Protein AF-A0A3N5NWJ4-F1 (afdb_monomer_lite)

Secondary structure (DSSP, 8-state):
--SGGGS-TT---PPP-GGGGEEE--SHHHHHHHHHHHHHH--EEEEEEEESSS---STT--EEEEEEEETTEEEEEESS-BSSTT--SS-TTSBTTHHHHHHHHHHHHHHHHH-TTSEEEESSHHHHHHHIIIIIS-----EEEEHHHHHHHH--STTTT-HHHHHHHHH---STTHHHHTTS-S-TTS-SPP-GGGS-HHHHHHHHHHHHHHHHHHHHHHHHHHHGGG-HHHHHHHHHHHHHHHHHHHHHHH-EEB-HHHHHHHHHHHHHHHHHHHHHHHTSHHHHHHHHHHSS---TT-HHHHHIIIIIIS----SSB-TTSSBP-SHHHHHH---HHHHHHHHHHHHHIIIIIIIHHHHHSEETTEE-----SSS-SSS---EETT-EE-BS--TTT-TT-EETTT--TT-EEEEE-TTS-EEEEEEEEEEEEEEE--EEEEEEEEEEETTEEEEEEEEEEE-TTSEEEBTTS-EEEGGG--TT-BB-BTTTT--SSS---EEEEEEEE-SS-EEEEEEEETTT-EEEETTEEEE----SS-GGGS-SS-HHHHHHHHHTB-PPTT--------TTHHHHHHHHHH--HHHHHHHH-TT--HHHHHHHHHHT--GGG--HHHHHHIIIIIIHHHHTT--HHHHHHHHHHHTTTPBPSTTS-S-BHHHHHHHTT--SHHHHHHHHHHHHHHHHHH-HHHHHHHHHHHHHHHHHSEEE-TT--EEESS--HHHHHHHHHHTT-

Radius of gyration: 29.08 Å; chains: 1; bounding box: 71×74×82 Å

Structure (mmCIF, N/CA/C/O backbone):
data_AF-A0A3N5NWJ4-F1
#
_entry.id   AF-A0A3N5NWJ4-F1
#
loop_
_atom_site.group_PDB
_atom_site.id
_atom_site.type_symbol
_atom_site.label_atom_id
_atom_site.label_alt_id
_atom_site.label_comp_id
_atom_site.label_asym_id
_atom_site.label_entity_id
_atom_site.label_seq_id
_atom_site.pdbx_PDB_ins_code
_atom_site.Cartn_x
_atom_site.Cartn_y
_atom_site.Cartn_z
_atom_site.occupancy
_atom_site.B_iso_or_equiv
_atom_site.auth_seq_id
_atom_site.auth_comp_id
_atom_site.auth_asym_id
_atom_site.auth_atom_id
_atom_site.pdbx_PDB_model_num
ATOM 1 N N . ILE A 1 1 ? 21.360 -10.183 12.786 1.00 32.06 1 ILE A N 1
ATOM 2 C CA . ILE A 1 1 ? 22.751 -10.283 12.288 1.00 32.06 1 ILE A CA 1
ATOM 3 C C . ILE A 1 1 ? 23.394 -11.544 12.889 1.00 32.06 1 ILE A C 1
ATOM 5 O O . ILE A 1 1 ? 24.148 -11.452 13.839 1.00 32.06 1 ILE A O 1
ATOM 9 N N . ARG A 1 2 ? 22.999 -12.741 12.420 1.00 26.59 2 ARG A N 1
ATOM 10 C CA . ARG A 1 2 ? 23.617 -14.053 12.754 1.00 26.59 2 ARG A CA 1
ATOM 11 C C . ARG A 1 2 ? 23.500 -15.041 11.577 1.00 26.59 2 ARG A C 1
ATOM 13 O O . ARG A 1 2 ? 23.299 -16.231 11.758 1.00 26.59 2 ARG A O 1
ATOM 20 N N . TYR A 1 3 ? 23.545 -14.519 10.351 1.00 26.27 3 TYR A N 1
ATOM 21 C CA . TYR A 1 3 ? 23.635 -15.342 9.134 1.00 26.27 3 TYR A CA 1
ATOM 22 C C . TYR A 1 3 ? 25.076 -15.426 8.606 1.00 26.27 3 TYR A C 1
ATOM 24 O O . TYR A 1 3 ? 25.380 -16.304 7.810 1.00 26.27 3 TYR A O 1
ATOM 32 N N . ALA A 1 4 ? 25.976 -14.560 9.092 1.00 30.88 4 ALA A N 1
ATOM 33 C CA . ALA A 1 4 ? 27.388 -14.559 8.715 1.00 30.88 4 ALA A CA 1
ATOM 34 C C . ALA A 1 4 ? 28.182 -15.726 9.333 1.00 30.88 4 ALA A C 1
ATOM 36 O O . ALA A 1 4 ? 29.163 -16.162 8.751 1.00 30.88 4 ALA A O 1
ATOM 37 N N . GLU A 1 5 ? 27.733 -16.285 10.463 1.00 33.75 5 GLU A N 1
ATOM 38 C CA . GLU A 1 5 ? 28.421 -17.397 11.149 1.00 33.75 5 GLU A CA 1
ATOM 39 C C . GLU A 1 5 ? 28.249 -18.758 10.444 1.00 33.75 5 GLU A C 1
ATOM 41 O O . GLU A 1 5 ? 28.917 -19.720 10.806 1.00 33.75 5 GLU A O 1
ATOM 46 N N . TYR A 1 6 ? 27.388 -18.840 9.421 1.00 36.97 6 TYR A N 1
ATOM 47 C CA . TYR A 1 6 ? 27.165 -20.049 8.614 1.00 36.97 6 TYR A CA 1
ATOM 48 C C . TYR A 1 6 ? 27.654 -19.924 7.165 1.00 36.97 6 TYR A C 1
ATOM 50 O O . TYR A 1 6 ? 27.462 -20.851 6.377 1.00 36.97 6 TYR A O 1
ATOM 58 N N . LEU A 1 7 ? 28.282 -18.806 6.790 1.00 33.94 7 LEU A N 1
ATOM 59 C CA . LEU A 1 7 ? 28.923 -18.707 5.483 1.00 33.94 7 LEU A CA 1
ATOM 60 C C . LEU A 1 7 ? 30.273 -19.433 5.557 1.00 33.94 7 LEU A C 1
ATOM 62 O O . LEU A 1 7 ? 31.090 -19.095 6.416 1.00 33.94 7 LEU A O 1
ATOM 66 N N . PRO A 1 8 ? 30.529 -20.442 4.705 1.00 35.44 8 PRO A N 1
ATOM 67 C CA . PRO A 1 8 ? 31.828 -21.095 4.674 1.00 35.44 8 PRO A CA 1
ATOM 68 C C . PRO A 1 8 ? 32.910 -20.036 4.436 1.00 35.44 8 PRO A C 1
ATOM 70 O O . PRO A 1 8 ? 32.784 -19.216 3.529 1.00 35.44 8 PRO A O 1
ATOM 73 N N . ALA A 1 9 ? 33.978 -20.079 5.238 1.00 40.44 9 ALA A N 1
ATOM 74 C CA . ALA A 1 9 ? 35.069 -19.095 5.283 1.00 40.44 9 ALA A CA 1
ATOM 75 C C . ALA A 1 9 ? 35.828 -18.886 3.949 1.00 40.44 9 ALA A C 1
ATOM 77 O O . ALA A 1 9 ? 36.744 -18.074 3.879 1.00 40.44 9 ALA A O 1
ATOM 78 N N . ASN A 1 10 ? 35.434 -19.595 2.888 1.00 38.12 10 ASN A N 1
ATOM 79 C CA . ASN A 1 10 ? 36.120 -19.672 1.604 1.00 38.12 10 ASN A CA 1
ATOM 80 C C . ASN A 1 10 ? 35.239 -19.215 0.425 1.00 38.12 10 ASN A C 1
ATOM 82 O O . ASN A 1 10 ? 35.517 -19.587 -0.715 1.00 38.12 10 ASN A O 1
ATOM 86 N N . LEU A 1 11 ? 34.164 -18.450 0.654 1.00 41.94 11 LEU A N 1
ATOM 87 C CA . LEU A 1 11 ? 33.380 -17.879 -0.446 1.00 41.94 11 LEU A CA 1
ATOM 88 C C . LEU A 1 11 ? 34.148 -16.690 -1.062 1.00 41.94 11 LEU A C 1
ATOM 90 O O . LEU A 1 11 ? 33.895 -15.531 -0.743 1.00 41.94 11 LEU A O 1
ATOM 94 N N . GLN A 1 12 ? 35.117 -16.975 -1.938 1.00 38.66 12 GLN A N 1
ATOM 95 C CA . GLN A 1 12 ? 35.634 -15.986 -2.888 1.00 38.66 12 GLN A CA 1
ATOM 96 C C . GLN A 1 12 ? 34.519 -15.677 -3.895 1.00 38.66 12 GLN A C 1
ATOM 98 O O . GLN A 1 12 ? 34.400 -16.332 -4.927 1.00 38.66 12 GLN A O 1
ATOM 103 N N . VAL A 1 13 ? 33.648 -14.724 -3.569 1.00 51.66 13 VAL A N 1
ATOM 104 C CA . VAL A 1 13 ? 32.696 -14.177 -4.538 1.00 51.66 13 VAL A CA 1
ATOM 105 C C . VAL A 1 13 ? 33.431 -13.067 -5.273 1.00 51.66 13 VAL A C 1
ATOM 107 O O . VAL A 1 13 ? 33.672 -12.009 -4.696 1.00 51.66 13 VAL A O 1
ATOM 110 N N . GLU A 1 14 ? 33.827 -13.302 -6.526 1.00 57.53 14 GLU A N 1
ATOM 111 C CA . GLU A 1 14 ? 34.158 -12.176 -7.401 1.00 57.53 14 GLU A CA 1
ATOM 112 C C . GLU A 1 14 ? 32.933 -11.247 -7.455 1.00 57.53 14 GLU A C 1
ATOM 114 O O . GLU A 1 14 ? 31.827 -11.734 -7.722 1.00 57.53 14 GLU A O 1
ATOM 119 N N . PRO A 1 15 ? 33.081 -9.939 -7.168 1.00 66.69 15 PRO A N 1
ATOM 120 C CA . PRO A 1 15 ? 31.960 -9.012 -7.197 1.00 66.69 15 PRO A CA 1
ATOM 121 C C . PRO A 1 15 ? 31.299 -9.038 -8.574 1.00 66.69 15 PRO A C 1
ATOM 123 O O . PRO A 1 15 ? 31.970 -8.911 -9.600 1.00 66.69 15 PRO A O 1
ATOM 126 N N . LEU A 1 16 ? 29.977 -9.209 -8.610 1.00 87.00 16 LEU A N 1
ATOM 127 C CA . LEU A 1 16 ? 29.244 -9.167 -9.867 1.00 87.00 16 LEU A CA 1
ATOM 128 C C . LEU A 1 16 ? 29.366 -7.762 -10.464 1.00 87.00 16 LEU A C 1
ATOM 130 O O . LEU A 1 16 ? 28.951 -6.784 -9.851 1.00 87.00 16 LEU A O 1
ATOM 134 N N . GLU A 1 17 ? 29.889 -7.672 -11.682 1.00 91.75 17 GLU A N 1
ATOM 135 C CA . GLU A 1 17 ? 29.961 -6.428 -12.445 1.00 91.75 17 GLU A CA 1
ATOM 136 C C . GLU A 1 17 ? 28.836 -6.385 -13.494 1.00 91.75 17 GLU A C 1
ATOM 138 O O . GLU A 1 17 ? 29.050 -6.779 -14.647 1.00 91.75 17 GLU A O 1
ATOM 143 N N . PRO A 1 18 ? 27.616 -5.934 -13.137 1.00 93.38 18 PRO A N 1
ATOM 144 C CA . PRO A 1 18 ? 26.456 -6.019 -14.024 1.00 93.38 18 PRO A CA 1
ATOM 145 C C . PRO A 1 18 ? 26.644 -5.236 -15.332 1.00 93.38 18 PRO A C 1
ATOM 147 O O . PRO A 1 18 ? 26.148 -5.659 -16.373 1.00 93.38 18 PRO A O 1
ATOM 150 N N . GLN A 1 19 ? 27.430 -4.157 -15.328 1.00 94.06 19 GLN A N 1
ATOM 151 C CA . GLN A 1 19 ? 27.750 -3.369 -16.521 1.00 94.06 19 GLN A CA 1
ATOM 152 C C . GLN A 1 19 ? 28.400 -4.198 -17.642 1.00 94.06 19 GLN A C 1
ATOM 154 O O . GLN A 1 19 ? 28.134 -3.951 -18.818 1.00 94.06 19 GLN A O 1
ATOM 159 N N . LYS A 1 20 ? 29.189 -5.234 -17.311 1.00 95.62 20 LYS A N 1
ATOM 160 C CA . LYS A 1 20 ? 29.821 -6.121 -18.310 1.00 95.62 20 LYS A CA 1
ATOM 161 C C . LYS A 1 20 ? 28.793 -6.954 -19.086 1.00 95.62 20 LYS A C 1
ATOM 163 O O . LYS A 1 20 ? 29.088 -7.429 -20.189 1.00 95.62 20 LYS A O 1
ATOM 168 N N . HIS A 1 21 ? 27.580 -7.084 -18.551 1.00 97.19 21 HIS A N 1
ATOM 169 C CA . HIS A 1 21 ? 26.471 -7.831 -19.138 1.00 97.19 21 HIS A CA 1
ATOM 170 C C . HIS A 1 21 ? 25.519 -6.965 -19.968 1.00 97.19 21 HIS A C 1
ATOM 172 O O . HIS A 1 21 ? 24.625 -7.510 -20.612 1.00 97.19 21 HIS A O 1
ATOM 178 N N . VAL A 1 22 ? 25.716 -5.643 -20.006 1.00 98.25 22 VAL A N 1
ATOM 179 C CA . VAL A 1 22 ? 24.855 -4.721 -20.755 1.00 98.25 22 VAL A CA 1
ATOM 180 C C . VAL A 1 22 ? 25.443 -4.421 -22.133 1.00 98.25 22 VAL A C 1
ATOM 182 O O . VAL A 1 22 ? 26.651 -4.240 -22.305 1.00 98.25 22 VAL A O 1
ATOM 185 N N . ARG A 1 23 ? 24.581 -4.390 -23.146 1.00 98.06 23 ARG A N 1
ATOM 186 C CA . ARG A 1 23 ? 24.878 -3.971 -24.516 1.00 98.06 23 ARG A CA 1
ATOM 187 C C . ARG A 1 23 ? 23.929 -2.839 -24.886 1.00 98.06 23 ARG A C 1
ATOM 189 O O . ARG A 1 23 ? 22.716 -3.024 -24.924 1.00 98.06 23 ARG A O 1
ATOM 196 N N . ILE A 1 24 ? 24.492 -1.667 -25.145 1.00 97.44 24 ILE A N 1
ATOM 197 C CA . ILE A 1 24 ? 23.734 -0.498 -25.584 1.00 97.44 24 ILE A CA 1
ATOM 198 C C . ILE A 1 24 ? 23.506 -0.600 -27.091 1.00 97.44 24 ILE A C 1
ATOM 200 O O . ILE A 1 24 ? 24.448 -0.827 -27.850 1.00 97.44 24 ILE A O 1
ATOM 204 N N . VAL A 1 25 ? 22.253 -0.453 -27.513 1.00 96.44 25 VAL A N 1
ATOM 205 C CA . VAL A 1 25 ? 21.829 -0.577 -28.908 1.00 96.44 25 VAL A CA 1
ATOM 206 C C . VAL A 1 25 ? 21.202 0.741 -29.349 1.00 96.44 25 VAL A C 1
ATOM 208 O O . VAL A 1 25 ? 20.093 1.089 -28.947 1.00 96.44 25 VAL A O 1
ATOM 211 N N . THR A 1 26 ? 21.932 1.486 -30.174 1.00 92.25 26 THR A N 1
ATOM 212 C CA . THR A 1 26 ? 21.539 2.816 -30.672 1.00 92.25 26 THR A CA 1
ATOM 213 C C . THR A 1 26 ? 21.408 2.876 -32.193 1.00 92.25 26 THR A C 1
ATOM 215 O O . THR A 1 26 ? 21.061 3.932 -32.722 1.00 92.25 26 THR A O 1
ATOM 218 N N . ASP A 1 27 ? 21.650 1.761 -32.890 1.00 91.50 27 ASP A N 1
ATOM 219 C CA . ASP A 1 27 ? 21.493 1.613 -34.335 1.00 91.50 27 ASP A CA 1
ATOM 220 C C . ASP A 1 27 ? 20.406 0.581 -34.688 1.00 91.50 27 ASP A C 1
ATOM 222 O O . ASP A 1 27 ? 20.165 -0.397 -33.971 1.00 91.50 27 ASP A O 1
ATOM 226 N N . TYR A 1 28 ? 19.712 0.822 -35.803 1.00 92.44 28 TYR A N 1
ATOM 227 C CA . TYR A 1 28 ? 18.524 0.046 -36.163 1.00 92.44 28 TYR A CA 1
ATOM 228 C C . TYR A 1 28 ? 18.865 -1.377 -36.626 1.00 92.44 28 TYR A C 1
ATOM 230 O O . TYR A 1 28 ? 18.074 -2.295 -36.412 1.00 92.44 28 TYR A O 1
ATOM 238 N N . LEU A 1 29 ? 20.033 -1.589 -37.241 1.00 93.81 29 LEU A N 1
ATOM 239 C CA . LEU A 1 29 ? 20.424 -2.903 -37.759 1.00 93.81 29 LEU A CA 1
ATOM 240 C C . LEU A 1 29 ? 20.673 -3.885 -36.610 1.00 93.81 29 LEU A C 1
ATOM 242 O O . LEU A 1 29 ? 20.119 -4.988 -36.617 1.00 93.81 29 LEU A O 1
ATOM 246 N N . THR A 1 30 ? 21.417 -3.460 -35.588 1.00 95.38 30 THR A N 1
ATOM 247 C CA . THR A 1 30 ? 21.638 -4.239 -34.363 1.00 95.38 30 THR A CA 1
ATOM 248 C C . THR A 1 30 ? 20.321 -4.504 -33.636 1.00 95.38 30 THR A C 1
ATOM 250 O O . THR A 1 30 ? 20.059 -5.639 -33.229 1.00 95.38 30 THR A O 1
ATOM 253 N N . PHE A 1 31 ? 19.451 -3.493 -33.524 1.00 97.25 31 PHE A N 1
ATOM 254 C CA . PHE A 1 31 ? 18.114 -3.652 -32.946 1.00 97.25 31 PHE A CA 1
ATOM 255 C C . PHE A 1 31 ? 17.267 -4.680 -33.719 1.00 97.25 31 PHE A C 1
ATOM 257 O O . PHE A 1 31 ? 16.663 -5.573 -33.120 1.00 97.25 31 PHE A O 1
ATOM 264 N N . SER A 1 32 ? 17.239 -4.603 -35.052 1.00 96.62 32 SER A N 1
ATOM 265 C CA . SER A 1 32 ? 16.461 -5.526 -35.885 1.00 96.62 32 SER A CA 1
ATOM 266 C C . SER A 1 32 ? 16.945 -6.966 -35.729 1.00 96.62 32 SER A C 1
ATOM 268 O O . SER A 1 32 ? 16.123 -7.857 -35.498 1.00 96.62 32 SER A O 1
ATOM 270 N N . ALA A 1 33 ? 18.263 -7.178 -35.785 1.00 97.38 33 ALA A N 1
ATOM 271 C CA . ALA A 1 33 ? 18.882 -8.491 -35.630 1.00 97.38 33 ALA A CA 1
ATOM 272 C C . ALA A 1 33 ? 18.601 -9.104 -34.246 1.00 97.38 33 ALA A C 1
ATOM 274 O O . ALA A 1 33 ? 18.328 -10.302 -34.135 1.00 97.38 33 ALA A O 1
ATOM 275 N N . LEU A 1 34 ? 18.605 -8.284 -33.188 1.00 97.69 34 LEU A N 1
ATOM 276 C CA . LEU A 1 34 ? 18.227 -8.703 -31.837 1.00 97.69 34 LEU A CA 1
ATOM 277 C C . LEU A 1 34 ? 16.788 -9.237 -31.790 1.00 97.69 34 LEU A C 1
ATOM 279 O O . LEU A 1 34 ? 16.551 -10.334 -31.284 1.00 97.69 34 LEU A O 1
ATOM 283 N N . PHE A 1 35 ? 15.822 -8.494 -32.330 1.00 97.69 35 PHE A N 1
ATOM 284 C CA . PHE A 1 35 ? 14.416 -8.908 -32.290 1.00 97.69 35 PHE A CA 1
ATOM 285 C C . PHE A 1 35 ? 14.118 -10.096 -33.213 1.00 97.69 35 PHE A C 1
ATOM 287 O O . PHE A 1 35 ? 13.271 -10.922 -32.881 1.00 97.69 35 PHE A O 1
ATOM 294 N N . GLU A 1 36 ? 14.844 -10.248 -34.322 1.00 97.44 36 GLU A N 1
ATOM 295 C CA . GLU A 1 36 ? 14.801 -11.462 -35.150 1.00 97.44 36 GLU A CA 1
ATOM 296 C C . GLU A 1 36 ? 15.345 -12.681 -34.401 1.00 97.44 36 GLU A C 1
ATOM 298 O O . GLU A 1 36 ? 14.762 -13.766 -34.464 1.00 97.44 36 GLU A O 1
ATOM 303 N N . LYS A 1 37 ? 16.418 -12.503 -33.624 1.00 97.06 37 LYS A N 1
ATOM 304 C CA . LYS A 1 37 ? 16.954 -13.551 -32.753 1.00 97.06 37 LYS A CA 1
ATOM 305 C C . LYS A 1 37 ? 15.947 -13.959 -31.675 1.00 97.06 37 LYS A C 1
ATOM 307 O O . LYS A 1 37 ? 15.725 -15.154 -31.491 1.00 97.06 37 LYS A O 1
ATOM 312 N N . LEU A 1 38 ? 15.304 -12.999 -31.005 1.00 96.44 38 LEU A N 1
ATOM 313 C CA . LEU A 1 38 ? 14.243 -13.274 -30.026 1.00 96.44 38 LEU A CA 1
ATOM 314 C C . LEU A 1 38 ? 13.053 -14.005 -30.665 1.00 96.44 38 LEU A C 1
ATOM 316 O O . LEU A 1 38 ? 12.536 -14.968 -30.092 1.00 96.44 38 LEU A O 1
ATOM 320 N N . ASP A 1 39 ? 12.652 -13.589 -31.869 1.00 95.62 39 ASP A N 1
ATOM 321 C CA . ASP A 1 39 ? 11.573 -14.221 -32.630 1.00 95.62 39 ASP A CA 1
ATOM 322 C C . ASP A 1 39 ? 11.928 -15.660 -33.036 1.00 95.62 39 ASP A C 1
ATOM 324 O O . ASP A 1 39 ? 11.068 -16.534 -32.999 1.00 95.62 39 ASP A O 1
ATOM 328 N N . LYS A 1 40 ? 13.191 -15.938 -33.368 1.00 96.88 40 LYS A N 1
ATOM 329 C CA . LYS A 1 40 ? 13.651 -17.279 -33.750 1.00 96.88 40 LYS A CA 1
ATOM 330 C C . LYS A 1 40 ? 13.844 -18.211 -32.552 1.00 96.88 40 LYS A C 1
ATOM 332 O O . LYS A 1 40 ? 13.419 -19.362 -32.603 1.00 96.88 40 LYS A O 1
ATOM 337 N N . GLU A 1 41 ? 14.509 -17.741 -31.499 1.00 95.94 41 GLU A N 1
ATOM 338 C CA . GLU A 1 41 ? 14.911 -18.577 -30.358 1.00 95.94 41 GLU A CA 1
ATOM 339 C C . GLU A 1 41 ? 13.796 -18.773 -29.323 1.00 95.94 41 GLU A C 1
ATOM 341 O O . GLU A 1 41 ? 13.846 -19.739 -28.565 1.00 95.94 41 GLU A O 1
ATOM 346 N N . LYS A 1 42 ? 12.812 -17.864 -29.272 1.00 95.06 42 LYS A N 1
ATOM 347 C CA . LYS A 1 42 ? 11.735 -17.845 -28.267 1.00 95.06 42 LYS A CA 1
ATOM 348 C C . LYS A 1 42 ? 12.223 -18.055 -26.815 1.00 95.06 42 LYS A C 1
ATOM 350 O O . LYS A 1 42 ? 11.669 -18.899 -26.105 1.00 95.06 42 LYS A O 1
ATOM 355 N N . PRO A 1 43 ? 13.261 -17.332 -26.349 1.00 95.06 43 PRO A N 1
ATOM 356 C CA . PRO A 1 43 ? 13.807 -17.556 -25.016 1.00 95.06 43 PRO A CA 1
ATOM 357 C C . PRO A 1 43 ? 12.860 -17.052 -23.913 1.00 95.06 43 PRO A C 1
ATOM 359 O O . PRO A 1 43 ? 11.849 -16.394 -24.170 1.00 95.06 43 PRO A O 1
ATOM 362 N N . LEU A 1 44 ? 13.207 -17.360 -22.662 1.00 95.75 44 LEU A N 1
ATOM 363 C CA . LEU A 1 44 ? 12.703 -16.631 -21.500 1.00 95.75 44 LEU A CA 1
ATOM 364 C C . LEU A 1 44 ? 13.437 -15.284 -21.433 1.00 95.75 44 LEU A C 1
ATOM 366 O O . LEU A 1 44 ? 14.661 -15.270 -21.528 1.00 95.75 44 LEU A O 1
ATOM 370 N N . VAL A 1 45 ? 12.699 -14.179 -21.321 1.00 97.75 45 VAL A N 1
ATOM 371 C CA . VAL A 1 45 ? 13.261 -12.824 -21.443 1.00 97.75 45 VAL A CA 1
ATOM 372 C C . VAL A 1 45 ? 12.802 -11.949 -20.286 1.00 97.75 45 VAL A C 1
ATOM 374 O O . VAL A 1 45 ? 11.602 -11.749 -20.110 1.00 97.75 45 VAL A O 1
ATOM 377 N N . ALA A 1 46 ? 13.732 -11.389 -19.518 1.00 98.25 46 ALA A N 1
ATOM 378 C CA . ALA A 1 46 ? 13.424 -10.274 -18.632 1.00 98.25 46 ALA A CA 1
ATOM 379 C C . ALA A 1 46 ? 13.345 -8.979 -19.436 1.00 98.25 46 ALA A C 1
ATOM 381 O O . ALA A 1 46 ? 14.154 -8.769 -20.335 1.00 98.25 46 ALA A O 1
ATOM 382 N N . PHE A 1 47 ? 12.384 -8.114 -19.137 1.00 97.94 47 PHE A N 1
ATOM 383 C CA . PHE A 1 47 ? 12.320 -6.798 -19.758 1.00 97.94 47 PHE A CA 1
ATOM 384 C C . PHE A 1 47 ? 11.948 -5.727 -18.746 1.00 97.94 47 PHE A C 1
ATOM 386 O O . PHE A 1 47 ? 11.341 -6.023 -17.718 1.00 97.94 47 PHE A O 1
ATOM 393 N N . ASP A 1 48 ? 12.342 -4.503 -19.067 1.00 97.81 48 ASP A N 1
ATOM 394 C CA . ASP A 1 48 ? 12.201 -3.348 -18.193 1.00 97.81 48 ASP A CA 1
ATOM 395 C C . ASP A 1 48 ? 12.011 -2.060 -19.013 1.00 97.81 48 ASP A C 1
ATOM 397 O O . ASP A 1 48 ? 12.406 -2.006 -20.189 1.00 97.81 48 ASP A O 1
ATOM 401 N N . TYR A 1 49 ? 11.378 -1.049 -18.410 1.00 97.69 49 TYR A N 1
ATOM 402 C CA . TYR A 1 49 ? 11.082 0.237 -19.041 1.00 97.69 49 TYR A CA 1
ATOM 403 C C . TYR A 1 49 ? 11.543 1.418 -18.196 1.00 97.69 49 TYR A C 1
ATOM 405 O O . TYR A 1 49 ? 11.129 1.561 -17.049 1.00 97.69 49 TYR A O 1
ATOM 413 N N . GLU A 1 50 ? 12.173 2.387 -18.859 1.00 96.12 50 GLU A N 1
ATOM 414 C CA . GLU A 1 50 ? 12.298 3.742 -18.326 1.00 96.12 50 GLU A CA 1
ATOM 415 C C . GLU A 1 50 ? 11.233 4.634 -18.941 1.00 96.12 50 GLU A C 1
ATOM 417 O O . GLU A 1 50 ? 11.040 4.666 -20.159 1.00 96.12 50 GLU A O 1
ATOM 422 N N . THR A 1 51 ? 10.511 5.374 -18.110 1.00 93.94 51 THR A N 1
ATOM 423 C CA . THR A 1 51 ? 9.278 6.052 -18.529 1.00 93.94 51 THR A CA 1
ATOM 424 C C . THR A 1 51 ? 9.211 7.465 -17.979 1.00 93.94 51 THR A C 1
ATOM 426 O O . THR A 1 51 ? 9.945 7.804 -17.066 1.00 93.94 51 THR A O 1
ATOM 429 N N . SER A 1 52 ? 8.334 8.314 -18.508 1.00 89.12 52 SER A N 1
ATOM 430 C CA . SER A 1 52 ? 8.222 9.725 -18.101 1.00 89.12 52 SER A CA 1
ATOM 431 C C . SER A 1 52 ? 7.546 9.973 -16.743 1.00 89.12 52 SER A C 1
ATOM 433 O O . SER A 1 52 ? 7.410 11.126 -16.328 1.00 89.12 52 SER A O 1
ATOM 435 N N . SER A 1 53 ? 6.990 8.935 -16.114 1.00 87.81 53 SER A N 1
ATOM 436 C CA . SER A 1 53 ? 6.176 9.025 -14.891 1.00 87.81 53 SER A CA 1
ATOM 437 C C . SER A 1 53 ? 5.848 7.644 -14.339 1.00 87.81 53 SER A C 1
ATOM 439 O O . SER A 1 53 ? 6.072 6.638 -14.994 1.00 87.81 53 SER A O 1
ATOM 441 N N . LEU A 1 54 ? 5.217 7.571 -13.166 1.00 83.75 54 LEU A N 1
ATOM 442 C CA . LEU A 1 54 ? 4.696 6.290 -12.676 1.00 83.75 54 LEU A CA 1
ATOM 443 C C . LEU A 1 54 ? 3.415 5.845 -13.408 1.00 83.75 54 LEU A C 1
ATOM 445 O O . LEU A 1 54 ? 3.128 4.652 -13.480 1.00 83.75 54 LEU A O 1
ATOM 449 N N . LYS A 1 55 ? 2.642 6.794 -13.956 1.00 84.69 55 LYS A N 1
ATOM 450 C CA . LYS A 1 55 ? 1.350 6.558 -14.624 1.00 84.69 55 LYS A CA 1
ATOM 451 C C . LYS A 1 55 ? 1.408 6.896 -16.125 1.00 84.69 55 LYS A C 1
ATOM 453 O O . LYS A 1 55 ? 1.824 8.014 -16.446 1.00 84.69 55 LYS A O 1
ATOM 458 N N . PRO A 1 56 ? 0.981 6.000 -17.041 1.00 88.06 56 PRO A N 1
ATOM 459 C CA . PRO A 1 56 ? 1.045 6.246 -18.488 1.00 88.06 56 PRO A CA 1
ATOM 460 C C . PRO A 1 56 ? -0.184 6.929 -19.102 1.00 88.06 56 PRO A C 1
ATOM 462 O O . PRO A 1 56 ? -0.152 7.265 -20.279 1.00 88.06 56 PRO A O 1
ATOM 465 N N . GLN A 1 57 ? -1.286 7.087 -18.363 1.00 85.75 57 GLN A N 1
ATOM 466 C CA . GLN A 1 57 ? -2.598 7.390 -18.957 1.00 85.75 57 GLN A CA 1
ATOM 467 C C . GLN A 1 57 ? -2.691 8.798 -19.552 1.00 85.75 57 GLN A C 1
ATOM 469 O O . GLN A 1 57 ? -3.489 9.040 -20.455 1.00 85.75 57 GLN A O 1
ATOM 474 N N . HIS A 1 58 ? -1.860 9.732 -19.081 1.00 80.56 58 HIS A N 1
ATOM 475 C CA . HIS A 1 58 ? -1.853 11.078 -19.630 1.00 80.56 58 HIS A CA 1
ATOM 476 C C . HIS A 1 58 ? -1.189 11.099 -21.030 1.00 80.56 58 HIS A C 1
ATOM 478 O O . HIS A 1 58 ? -0.086 10.575 -21.188 1.00 80.56 58 HIS A O 1
ATOM 484 N N . PRO A 1 59 ? -1.777 11.759 -22.049 1.00 75.38 59 PRO A N 1
ATOM 485 C CA . PRO A 1 59 ? -1.281 11.705 -23.432 1.00 75.38 59 PRO A CA 1
ATOM 486 C C . PRO A 1 59 ? 0.132 12.244 -23.672 1.00 75.38 59 PRO A C 1
ATOM 488 O O . PRO A 1 59 ? 0.698 11.998 -24.735 1.00 75.38 59 PRO A O 1
ATOM 491 N N . SER A 1 60 ? 0.716 12.991 -22.731 1.00 76.50 60 SER A N 1
ATOM 492 C CA . SER A 1 60 ? 2.112 13.453 -22.812 1.00 76.50 60 SER A CA 1
ATOM 493 C C . SER A 1 60 ? 3.137 12.422 -22.326 1.00 76.50 60 SER A C 1
ATOM 495 O O . SER A 1 60 ? 4.336 12.656 -22.455 1.00 76.50 60 SER A O 1
ATOM 497 N N . ARG A 1 61 ? 2.693 11.300 -21.748 1.00 85.75 61 ARG A N 1
ATOM 498 C CA . ARG A 1 61 ? 3.569 10.323 -21.096 1.00 85.75 61 ARG A CA 1
ATOM 499 C C . ARG A 1 61 ? 4.133 9.321 -22.095 1.00 85.75 61 ARG A C 1
ATOM 501 O O . ARG A 1 61 ? 3.454 8.926 -23.043 1.00 85.75 61 ARG A O 1
ATOM 508 N N . ARG A 1 62 ? 5.398 8.947 -21.929 1.00 87.88 62 ARG A N 1
ATOM 509 C CA . ARG A 1 62 ? 6.161 8.155 -22.904 1.00 87.88 62 ARG A CA 1
ATOM 510 C C . ARG A 1 62 ? 7.053 7.130 -22.216 1.00 87.88 62 ARG A C 1
ATOM 512 O O . ARG A 1 62 ? 7.450 7.311 -21.068 1.00 87.88 62 ARG A O 1
ATOM 519 N N . ILE A 1 63 ? 7.378 6.082 -22.969 1.00 94.19 63 ILE A N 1
ATOM 520 C CA . ILE A 1 63 ? 8.458 5.143 -22.662 1.00 94.19 63 ILE A CA 1
ATOM 521 C C . ILE A 1 63 ? 9.725 5.692 -23.318 1.00 94.19 63 ILE A C 1
ATOM 523 O O . ILE A 1 63 ? 9.782 5.828 -24.541 1.00 94.19 63 ILE A O 1
ATOM 527 N N . TRP A 1 64 ? 10.724 6.043 -22.521 1.00 93.88 64 TRP A N 1
ATOM 528 C CA . TRP A 1 64 ? 11.981 6.600 -23.010 1.00 93.88 64 TRP A CA 1
ATOM 529 C C . TRP A 1 64 ? 12.896 5.518 -23.559 1.00 93.88 64 TRP A C 1
ATOM 531 O O . TRP A 1 64 ? 13.387 5.651 -24.680 1.00 93.88 64 TRP A O 1
ATOM 541 N N . SER A 1 65 ? 13.066 4.429 -22.820 1.00 96.38 65 SER A N 1
ATOM 542 C CA . SER A 1 65 ? 13.883 3.289 -23.219 1.00 96.38 65 SER A CA 1
ATOM 543 C C . SER A 1 65 ? 13.260 1.978 -22.758 1.00 96.38 65 SER A C 1
ATOM 545 O O . SER A 1 65 ? 12.345 1.941 -21.933 1.00 96.38 65 SER A O 1
ATOM 547 N N . MET A 1 66 ? 13.750 0.894 -23.346 1.00 98.31 66 MET A N 1
ATOM 548 C CA . MET A 1 66 ? 13.400 -0.465 -22.978 1.00 98.31 66 MET A CA 1
ATOM 549 C C . MET A 1 66 ? 14.672 -1.303 -22.968 1.00 98.31 66 MET A C 1
ATOM 551 O O . MET A 1 66 ? 15.544 -1.135 -23.823 1.00 98.31 66 MET A O 1
ATOM 555 N N . SER A 1 67 ? 14.740 -2.234 -22.024 1.00 98.62 67 SER A N 1
ATOM 556 C CA . SER A 1 67 ? 15.807 -3.227 -21.966 1.00 98.62 67 SER A CA 1
ATOM 557 C C . SER A 1 67 ? 15.233 -4.632 -22.022 1.00 98.62 67 SER A C 1
ATOM 559 O O . SER A 1 67 ? 14.151 -4.884 -21.492 1.00 98.62 67 SER A O 1
ATOM 561 N N . VAL A 1 68 ? 15.948 -5.549 -22.671 1.00 98.50 68 VAL A N 1
ATOM 562 C CA . VAL A 1 68 ? 15.620 -6.978 -22.712 1.00 98.50 68 VAL A CA 1
ATOM 563 C C . VAL A 1 68 ? 16.847 -7.799 -22.347 1.00 98.50 68 VAL A C 1
ATOM 565 O O . VAL A 1 68 ? 17.913 -7.628 -22.934 1.00 98.50 68 VAL A O 1
ATOM 568 N N . CYS A 1 69 ? 16.702 -8.718 -21.401 1.00 98.44 69 CYS A N 1
ATOM 569 C CA . CYS A 1 69 ? 17.766 -9.595 -20.946 1.00 98.44 69 CYS A CA 1
ATOM 570 C C . CYS A 1 69 ? 17.377 -11.059 -21.123 1.00 98.44 69 CYS A C 1
ATOM 572 O O . CYS A 1 69 ? 16.278 -11.477 -20.757 1.00 98.44 69 CYS A O 1
ATOM 574 N N . PHE A 1 70 ? 18.276 -11.824 -21.732 1.00 96.81 70 PHE A N 1
ATOM 575 C CA . PHE A 1 70 ? 18.134 -13.263 -21.889 1.00 96.81 70 PHE A CA 1
ATOM 576 C C . PHE A 1 70 ? 19.515 -13.909 -21.919 1.00 96.81 70 PHE A C 1
ATOM 578 O O . PHE A 1 70 ? 20.445 -13.386 -22.543 1.00 96.81 70 PHE A O 1
ATOM 585 N N . LYS A 1 71 ? 19.642 -15.075 -21.281 1.00 94.81 71 LYS A N 1
ATOM 586 C CA . LYS A 1 71 ? 20.910 -15.822 -21.193 1.00 94.81 71 LYS A CA 1
ATOM 587 C C . LYS A 1 71 ? 22.029 -14.979 -20.555 1.00 94.81 71 LYS A C 1
ATOM 589 O O . LYS A 1 71 ? 23.188 -15.096 -20.950 1.00 94.81 71 LYS A O 1
ATOM 594 N N . GLY A 1 72 ? 21.684 -14.124 -19.588 1.00 95.75 72 GLY A N 1
ATOM 595 C CA . GLY A 1 72 ? 22.634 -13.315 -18.829 1.00 95.75 72 GLY A CA 1
ATOM 596 C C . GLY A 1 72 ? 23.256 -12.152 -19.602 1.00 95.75 72 GLY A C 1
ATOM 597 O O . GLY A 1 72 ? 24.274 -11.624 -19.156 1.00 95.75 72 GLY A O 1
ATOM 598 N N . ILE A 1 73 ? 22.690 -11.764 -20.751 1.00 98.00 73 ILE A N 1
ATOM 599 C CA . ILE A 1 73 ? 23.102 -10.580 -21.516 1.00 98.00 73 ILE A CA 1
ATOM 600 C C . ILE A 1 73 ? 21.890 -9.671 -21.691 1.00 98.00 73 ILE A C 1
ATOM 602 O O . ILE A 1 73 ? 20.849 -10.106 -22.187 1.00 98.00 73 ILE A O 1
ATOM 606 N N . SER A 1 74 ? 22.022 -8.417 -21.267 1.00 98.50 74 SER A N 1
ATOM 607 C CA . SER A 1 74 ? 21.004 -7.385 -21.430 1.00 98.50 74 SER A CA 1
ATOM 608 C C . SER A 1 74 ? 21.307 -6.499 -22.632 1.00 98.50 74 SER A C 1
ATOM 610 O O . SER A 1 74 ? 22.447 -6.090 -22.843 1.00 98.50 74 SER A O 1
ATOM 612 N N . TYR A 1 75 ? 20.277 -6.197 -23.412 1.00 98.62 75 TYR A N 1
ATOM 613 C CA . TYR A 1 75 ? 20.308 -5.265 -24.528 1.00 98.62 75 TYR A CA 1
ATOM 614 C C . TYR A 1 75 ? 19.356 -4.111 -24.225 1.00 98.62 75 TYR A C 1
ATOM 616 O O . TYR A 1 75 ? 18.157 -4.337 -24.064 1.00 98.62 75 TYR A O 1
ATOM 624 N N . SER A 1 76 ? 19.881 -2.890 -24.165 1.00 98.38 76 SER A N 1
ATOM 625 C CA . SER A 1 76 ? 19.124 -1.683 -23.820 1.00 98.38 76 SER A CA 1
ATOM 626 C C . SER A 1 76 ? 19.124 -0.689 -24.975 1.00 98.38 76 SER A C 1
ATOM 628 O O . SER A 1 76 ? 20.172 -0.429 -25.572 1.00 98.38 76 SER A O 1
ATOM 630 N N . PHE A 1 77 ? 17.950 -0.158 -25.314 1.00 97.81 77 PHE A N 1
ATOM 631 C CA . PHE A 1 77 ? 17.742 0.696 -26.485 1.00 97.81 77 PHE A CA 1
ATOM 632 C C . PHE A 1 77 ? 16.701 1.798 -26.229 1.00 97.81 77 PHE A C 1
ATOM 634 O O . PHE A 1 77 ? 15.781 1.623 -25.420 1.00 97.81 77 PHE A O 1
ATOM 641 N N . PRO A 1 78 ? 16.807 2.949 -26.921 1.00 95.31 78 PRO A N 1
ATOM 642 C CA . PRO A 1 78 ? 15.800 3.997 -26.827 1.00 95.31 78 PRO A CA 1
ATOM 643 C C . PRO A 1 78 ? 14.484 3.549 -27.475 1.00 95.31 78 PRO A C 1
ATOM 645 O O . PRO A 1 78 ? 14.469 2.751 -28.410 1.00 95.31 78 PRO A O 1
ATOM 648 N N . VAL A 1 79 ? 13.365 4.105 -27.014 1.00 93.38 79 VAL A N 1
ATOM 649 C CA . VAL A 1 79 ? 12.042 3.948 -27.636 1.00 93.38 79 VAL A CA 1
ATOM 650 C C . VAL A 1 79 ? 11.578 5.304 -28.164 1.00 93.38 79 VAL A C 1
ATOM 652 O O . VAL A 1 79 ? 11.730 5.567 -29.352 1.00 93.38 79 VAL A O 1
ATOM 655 N N . TYR A 1 80 ? 11.096 6.198 -27.295 1.00 90.25 80 TYR A N 1
ATOM 656 C CA . TYR A 1 80 ? 10.697 7.567 -27.658 1.00 90.25 80 TYR A CA 1
ATOM 657 C C . TYR A 1 80 ? 11.678 8.634 -27.151 1.00 90.25 80 TYR A C 1
ATOM 659 O O . TYR A 1 80 ? 11.294 9.787 -26.967 1.00 90.25 80 TYR A O 1
ATOM 667 N N . TYR A 1 81 ? 12.929 8.260 -26.875 1.00 87.75 81 TYR A N 1
ATOM 668 C CA . TYR A 1 81 ? 13.930 9.182 -26.342 1.00 87.75 81 TYR A CA 1
ATOM 669 C C . TYR A 1 81 ? 14.248 10.315 -27.348 1.00 87.75 81 TYR A C 1
ATOM 671 O O . TYR A 1 81 ? 14.480 10.012 -28.528 1.00 87.75 81 TYR A O 1
ATOM 679 N N . PRO A 1 82 ? 14.248 11.597 -26.925 1.00 84.38 82 PRO A N 1
ATOM 680 C CA . PRO A 1 82 ? 14.482 12.731 -27.820 1.00 84.38 82 PRO A CA 1
ATOM 681 C C . PRO A 1 82 ? 15.939 12.809 -28.284 1.00 84.38 82 PRO A C 1
ATOM 683 O O . PRO A 1 82 ? 16.862 12.481 -27.542 1.00 84.38 82 PRO A O 1
ATOM 686 N N . LYS A 1 83 ? 16.164 13.277 -29.513 1.00 75.31 83 LYS A N 1
ATOM 687 C CA . LYS A 1 83 ? 17.522 13.408 -30.063 1.00 75.31 83 LYS A CA 1
ATOM 688 C C . LYS A 1 83 ? 18.302 14.578 -29.452 1.00 75.31 83 LYS A C 1
ATOM 690 O O . LYS A 1 83 ? 19.527 14.510 -29.349 1.00 75.31 83 LYS A O 1
ATOM 695 N N . VAL A 1 84 ? 17.606 15.644 -29.053 1.00 71.50 84 VAL A N 1
ATOM 696 C CA . VAL A 1 84 ? 18.193 16.855 -28.468 1.00 71.50 84 VAL A CA 1
ATOM 697 C C . VAL A 1 84 ? 17.634 17.079 -27.065 1.00 71.50 84 VAL A C 1
ATOM 699 O O . VAL A 1 84 ? 16.438 16.961 -26.815 1.00 71.50 84 VAL A O 1
ATOM 702 N N . ARG A 1 85 ? 18.510 17.424 -26.119 1.00 67.00 85 ARG A N 1
ATOM 703 C CA . ARG A 1 85 ? 18.106 17.719 -24.741 1.00 67.00 85 ARG A CA 1
ATOM 704 C C . ARG A 1 85 ? 17.210 18.963 -24.695 1.00 67.00 85 ARG A C 1
ATOM 706 O O . ARG A 1 85 ? 17.509 19.960 -25.347 1.00 67.00 85 ARG A O 1
ATOM 713 N N . GLY A 1 86 ? 16.137 18.920 -23.906 1.00 60.41 86 GLY A N 1
ATOM 714 C CA . GLY A 1 86 ? 15.192 20.034 -23.768 1.00 60.41 86 GLY A CA 1
ATOM 715 C C . GLY A 1 86 ? 14.137 20.153 -24.878 1.00 60.41 86 GLY A C 1
ATOM 716 O O . GLY A 1 86 ? 13.298 21.051 -24.810 1.00 60.41 86 GLY A O 1
ATOM 717 N N . THR A 1 87 ? 14.106 19.258 -25.876 1.00 59.28 87 THR A N 1
ATOM 718 C CA . THR A 1 87 ? 12.976 19.189 -26.819 1.00 59.28 87 THR A CA 1
ATOM 719 C C . THR A 1 87 ? 11.794 18.476 -26.155 1.00 59.28 87 THR A C 1
ATOM 721 O O . THR A 1 87 ? 11.796 17.255 -26.000 1.00 59.28 87 THR A O 1
ATOM 724 N N . TYR A 1 88 ? 10.782 19.238 -25.730 1.00 53.53 88 TYR A N 1
ATOM 725 C CA . TYR A 1 88 ? 9.569 18.723 -25.076 1.00 53.53 88 TYR A CA 1
ATOM 726 C C . TYR A 1 88 ? 8.439 18.469 -26.105 1.00 53.53 88 TYR A C 1
ATOM 728 O O . TYR A 1 88 ? 8.386 19.109 -27.156 1.00 53.53 88 TYR A O 1
ATOM 736 N N . PRO A 1 89 ? 7.462 17.599 -25.794 1.00 54.22 89 PRO A N 1
ATOM 737 C CA . PRO A 1 89 ? 7.104 16.335 -26.442 1.00 54.22 89 PRO A CA 1
ATOM 738 C C . PRO A 1 89 ? 6.283 16.487 -27.748 1.00 54.22 89 PRO A C 1
ATOM 740 O O . PRO A 1 89 ? 5.461 15.627 -28.071 1.00 54.22 89 PRO A O 1
ATOM 743 N N . GLN A 1 90 ? 6.429 17.590 -28.484 1.00 50.16 90 GLN A N 1
ATOM 744 C CA . GLN A 1 90 ? 5.524 17.915 -29.591 1.00 50.16 90 GLN A CA 1
ATOM 745 C C . GLN A 1 90 ? 5.833 17.169 -30.898 1.00 50.16 90 GLN A C 1
ATOM 747 O O . GLN A 1 90 ? 5.043 17.254 -31.832 1.00 50.16 90 GLN A O 1
ATOM 752 N N . ILE A 1 91 ? 6.937 16.416 -30.989 1.00 51.47 91 ILE A N 1
ATOM 753 C CA . ILE A 1 91 ? 7.397 15.889 -32.279 1.00 51.47 91 ILE A CA 1
ATOM 754 C C . ILE A 1 91 ? 7.833 14.411 -32.164 1.00 51.47 91 ILE A C 1
ATOM 756 O O . ILE A 1 91 ? 8.933 14.132 -31.694 1.00 51.47 91 ILE A O 1
ATOM 760 N N . PRO A 1 92 ? 7.022 13.439 -32.641 1.00 55.72 92 PRO A N 1
ATOM 761 C CA . PRO A 1 92 ? 7.463 12.054 -32.891 1.00 55.72 92 PRO A CA 1
ATOM 762 C C . PRO A 1 92 ? 8.639 11.952 -33.880 1.00 55.72 92 PRO A C 1
ATOM 764 O O . PRO A 1 92 ? 9.308 10.926 -33.963 1.00 55.72 92 PRO A O 1
ATOM 767 N N . GLU A 1 93 ? 8.864 13.012 -34.651 1.00 54.22 93 GLU A N 1
ATOM 768 C CA . GLU A 1 93 ? 9.862 13.107 -35.717 1.00 54.22 93 GLU A CA 1
ATOM 769 C C . GLU A 1 93 ? 11.293 13.386 -35.205 1.00 54.22 93 GLU A C 1
ATOM 771 O O . GLU A 1 93 ? 12.235 13.059 -35.921 1.00 54.22 93 GLU A O 1
ATOM 776 N N . ASP A 1 94 ? 11.475 13.893 -33.972 1.00 62.47 94 ASP A N 1
ATOM 777 C CA . ASP A 1 94 ? 12.790 14.228 -33.375 1.00 62.47 94 ASP A CA 1
ATOM 778 C C . ASP A 1 94 ? 13.211 13.239 -32.265 1.00 62.47 94 ASP A C 1
ATOM 780 O O . ASP A 1 94 ? 13.708 13.593 -31.192 1.00 62.47 94 ASP A O 1
ATOM 784 N N . THR A 1 95 ? 12.954 11.951 -32.506 1.00 75.38 95 THR A N 1
ATOM 785 C CA . THR A 1 95 ? 13.428 10.855 -31.644 1.00 75.38 95 THR A CA 1
ATOM 786 C C . THR A 1 95 ? 14.803 10.365 -32.090 1.00 75.38 95 THR A C 1
ATOM 788 O O . THR A 1 95 ? 15.208 10.582 -33.234 1.00 75.38 95 THR A O 1
ATOM 791 N N . HIS A 1 96 ? 15.515 9.647 -31.216 1.00 82.19 96 HIS A N 1
ATOM 792 C CA . HIS A 1 96 ? 16.824 9.051 -31.528 1.00 82.19 96 HIS A CA 1
ATOM 793 C C . HIS A 1 96 ? 16.823 8.214 -32.823 1.00 82.19 96 HIS A C 1
ATOM 795 O O . HIS A 1 96 ? 17.796 8.228 -33.572 1.00 82.19 96 HIS A O 1
ATOM 801 N N . TRP A 1 97 ? 15.714 7.528 -33.121 1.00 84.88 97 TRP A N 1
ATOM 802 C CA . TRP A 1 97 ? 15.546 6.712 -34.330 1.00 84.88 97 TRP A CA 1
ATOM 803 C C . TRP A 1 97 ? 15.260 7.521 -35.603 1.00 84.88 97 TRP A C 1
ATOM 805 O O . TRP A 1 97 ? 15.453 7.016 -36.708 1.00 84.88 97 TRP A O 1
ATOM 815 N N . GLY A 1 98 ? 14.778 8.758 -35.463 1.00 78.62 98 GLY A N 1
ATOM 816 C CA . GLY A 1 98 ? 14.169 9.520 -36.549 1.00 78.62 98 GLY A CA 1
ATOM 817 C C . GLY A 1 98 ? 12.779 9.001 -36.949 1.00 78.62 98 GLY A C 1
ATOM 818 O O . GLY A 1 98 ? 12.326 7.933 -36.527 1.00 78.62 98 GLY A O 1
ATOM 819 N N . LYS A 1 99 ? 12.087 9.781 -37.788 1.00 77.69 99 LYS A N 1
ATOM 820 C CA . LYS A 1 99 ? 10.696 9.530 -38.206 1.00 77.69 99 LYS A CA 1
ATOM 821 C C . LYS A 1 99 ? 10.494 8.191 -38.930 1.00 77.69 99 LYS A C 1
ATOM 823 O O . LYS A 1 99 ? 9.447 7.571 -38.759 1.00 77.69 99 LYS A O 1
ATOM 828 N N . ASP A 1 100 ? 11.486 7.743 -39.696 1.00 83.38 100 ASP A N 1
ATOM 829 C CA . ASP A 1 100 ? 11.346 6.579 -40.580 1.00 83.38 100 ASP A CA 1
ATOM 830 C C . ASP A 1 100 ? 11.497 5.240 -39.838 1.00 83.38 100 ASP A C 1
ATOM 832 O O . ASP A 1 100 ? 10.781 4.283 -40.133 1.00 83.38 100 ASP A O 1
ATOM 836 N N . TYR A 1 101 ? 12.387 5.162 -38.840 1.00 87.25 101 TYR A N 1
ATOM 837 C CA . TYR A 1 101 ? 12.671 3.909 -38.125 1.00 87.25 101 TYR A CA 1
ATOM 838 C C . TYR A 1 101 ? 11.825 3.707 -36.866 1.00 87.25 101 TYR A C 1
ATOM 840 O O . TYR A 1 101 ? 11.573 2.562 -36.485 1.00 87.25 101 TYR A O 1
ATOM 848 N N . LEU A 1 102 ? 11.341 4.779 -36.227 1.00 88.44 102 LEU A N 1
ATOM 849 C CA . LEU A 1 102 ? 10.532 4.677 -35.007 1.00 88.44 102 LEU A CA 1
ATOM 850 C C . LEU A 1 102 ? 9.292 3.763 -35.161 1.00 88.44 102 LEU A C 1
ATOM 852 O O . LEU A 1 102 ? 9.048 2.951 -34.261 1.00 88.44 102 LEU A O 1
ATOM 856 N N . PRO A 1 103 ? 8.518 3.812 -36.269 1.00 90.69 103 PRO A N 1
ATOM 857 C CA . PRO A 1 103 ? 7.407 2.883 -36.482 1.00 90.69 103 PRO A CA 1
ATOM 858 C C . PRO A 1 103 ? 7.845 1.413 -36.518 1.00 90.69 103 PRO A C 1
ATOM 860 O O . PRO A 1 103 ? 7.185 0.571 -35.910 1.00 90.69 103 PRO A O 1
ATOM 863 N N . LEU A 1 104 ? 8.979 1.113 -37.161 1.00 93.94 104 LEU A N 1
ATOM 864 C CA . LEU A 1 104 ? 9.522 -0.246 -37.282 1.00 93.94 104 LEU A CA 1
ATOM 865 C C . LEU A 1 104 ? 10.030 -0.778 -35.935 1.00 93.94 104 LEU A C 1
ATOM 867 O O . LEU A 1 104 ? 9.812 -1.942 -35.589 1.00 93.94 104 LEU A O 1
ATOM 871 N N . VAL A 1 105 ? 10.669 0.089 -35.142 1.00 93.88 105 VAL A N 1
ATOM 872 C CA . VAL A 1 105 ? 11.075 -0.216 -33.762 1.00 93.88 105 VAL A CA 1
ATOM 873 C C . VAL A 1 105 ? 9.853 -0.573 -32.921 1.00 93.88 105 VAL A C 1
ATOM 875 O O . VAL A 1 105 ? 9.816 -1.632 -32.289 1.00 93.88 105 VAL A O 1
ATOM 878 N N . ARG A 1 106 ? 8.815 0.271 -32.967 1.00 94.62 106 ARG A N 1
ATOM 879 C CA . ARG A 1 106 ? 7.561 0.045 -32.240 1.00 94.62 106 ARG A CA 1
ATOM 880 C C . ARG A 1 106 ? 6.896 -1.269 -32.652 1.00 94.62 106 ARG A C 1
ATOM 882 O O . ARG A 1 106 ? 6.470 -2.022 -31.779 1.00 94.62 106 ARG A O 1
ATOM 889 N N . GLU A 1 107 ? 6.822 -1.563 -33.948 1.00 96.00 107 GLU A N 1
ATOM 890 C CA . GLU A 1 107 ? 6.232 -2.803 -34.463 1.00 96.00 107 GLU A CA 1
ATOM 891 C C . GLU A 1 107 ? 6.943 -4.048 -33.911 1.00 96.00 107 GLU A C 1
ATOM 893 O O . GLU A 1 107 ? 6.288 -4.958 -33.392 1.00 96.00 107 GLU A O 1
ATOM 898 N N . LYS A 1 108 ? 8.282 -4.072 -33.946 1.00 97.62 108 LYS A N 1
ATOM 899 C CA . LYS A 1 108 ? 9.080 -5.193 -33.422 1.00 97.62 108 LYS A CA 1
ATOM 900 C C . LYS A 1 108 ? 8.903 -5.371 -31.910 1.00 97.62 108 LYS A C 1
ATOM 902 O O . LYS A 1 108 ? 8.736 -6.508 -31.460 1.00 97.62 108 LYS A O 1
ATOM 907 N N . ILE A 1 109 ? 8.857 -4.278 -31.139 1.00 97.88 109 ILE A N 1
ATOM 908 C CA . ILE A 1 109 ? 8.563 -4.326 -29.696 1.00 97.88 109 ILE A CA 1
ATOM 909 C C . ILE A 1 109 ? 7.170 -4.914 -29.452 1.00 97.88 109 ILE A C 1
ATOM 911 O O . ILE A 1 109 ? 7.025 -5.836 -28.650 1.00 97.88 109 ILE A O 1
ATOM 915 N N . ILE A 1 110 ? 6.143 -4.430 -30.159 1.00 97.88 110 ILE A N 1
ATOM 916 C CA . ILE A 1 110 ? 4.771 -4.932 -30.006 1.00 97.88 110 ILE A CA 1
ATOM 917 C C . ILE A 1 110 ? 4.711 -6.426 -30.336 1.00 97.88 110 ILE A C 1
ATOM 919 O O . ILE A 1 110 ? 4.181 -7.189 -29.528 1.00 97.88 110 ILE A O 1
ATOM 923 N N . LYS A 1 111 ? 5.304 -6.860 -31.459 1.00 97.62 111 LYS A N 1
ATOM 924 C CA . LYS A 1 111 ? 5.358 -8.276 -31.861 1.00 97.62 111 LYS A CA 1
ATOM 925 C C . LYS A 1 111 ? 5.991 -9.148 -30.771 1.00 97.62 111 LYS A C 1
ATOM 927 O O . LYS A 1 111 ? 5.445 -10.199 -30.445 1.00 97.62 111 LYS A O 1
ATOM 932 N N . PHE A 1 112 ? 7.092 -8.698 -30.167 1.00 97.50 112 PHE A N 1
ATOM 933 C CA . PHE A 1 112 ? 7.721 -9.378 -29.031 1.00 97.50 112 PHE A CA 1
ATOM 934 C C . PHE A 1 112 ? 6.783 -9.484 -27.816 1.00 97.50 112 PHE A C 1
ATOM 936 O O . PHE A 1 112 ? 6.626 -10.570 -27.247 1.00 97.50 112 PHE A O 1
ATOM 943 N N . LEU A 1 113 ? 6.135 -8.382 -27.419 1.00 97.44 113 LEU A N 1
ATOM 944 C CA . LEU A 1 113 ? 5.286 -8.334 -26.223 1.00 97.44 113 LEU A CA 1
ATOM 945 C C . LEU A 1 113 ? 4.062 -9.250 -26.344 1.00 97.44 113 LEU A C 1
ATOM 947 O O . LEU A 1 113 ? 3.737 -9.956 -25.385 1.00 97.44 113 LEU A O 1
ATOM 951 N N . ILE A 1 114 ? 3.409 -9.269 -27.510 1.00 96.88 114 ILE A N 1
ATOM 952 C CA . ILE A 1 114 ? 2.160 -10.018 -27.724 1.00 96.88 114 ILE A CA 1
ATOM 953 C C . ILE A 1 114 ? 2.375 -11.501 -28.044 1.00 96.88 114 ILE A C 1
ATOM 955 O O . ILE A 1 114 ? 1.414 -12.263 -28.012 1.00 96.88 114 ILE A O 1
ATOM 959 N N . ASP A 1 115 ? 3.601 -11.932 -28.351 1.00 96.38 115 ASP A N 1
ATOM 960 C CA . ASP A 1 115 ? 3.867 -13.331 -28.689 1.00 96.38 115 ASP A CA 1
ATOM 961 C C . ASP A 1 115 ? 3.845 -14.231 -27.437 1.00 96.38 115 ASP A C 1
ATOM 963 O O . ASP A 1 115 ? 4.752 -14.142 -26.604 1.00 96.38 115 ASP A O 1
ATOM 967 N N . PRO A 1 116 ? 2.875 -15.152 -27.291 1.00 95.25 116 PRO A N 1
ATOM 968 C CA . PRO A 1 116 ? 2.790 -16.012 -26.116 1.00 95.25 116 PRO A CA 1
ATOM 969 C C . PRO A 1 116 ? 3.905 -17.068 -26.042 1.00 95.25 116 PRO A C 1
ATOM 971 O O . PRO A 1 116 ? 4.095 -17.666 -24.980 1.00 95.25 116 PRO A O 1
ATOM 974 N N . LYS A 1 117 ? 4.633 -17.330 -27.137 1.00 95.44 117 LYS A N 1
ATOM 975 C CA . LYS A 1 117 ? 5.734 -18.307 -27.166 1.00 95.44 117 LYS A CA 1
ATOM 976 C C . LYS A 1 117 ? 7.006 -17.761 -26.529 1.00 95.44 117 LYS A C 1
ATOM 978 O O . LYS A 1 117 ? 7.806 -18.539 -26.022 1.00 95.44 117 LYS A O 1
ATOM 983 N N . ILE A 1 118 ? 7.179 -16.441 -26.527 1.00 94.94 118 ILE A N 1
ATOM 984 C CA . ILE A 1 118 ? 8.259 -15.781 -25.794 1.00 94.94 118 ILE A CA 1
ATOM 985 C C . ILE A 1 118 ? 7.750 -15.547 -24.375 1.00 94.94 118 ILE A C 1
ATOM 987 O O . ILE A 1 118 ? 6.846 -14.735 -24.174 1.00 94.94 118 ILE A O 1
ATOM 991 N N . ARG A 1 119 ? 8.290 -16.268 -23.391 1.00 95.12 119 ARG A N 1
ATOM 992 C CA . ARG A 1 119 ? 7.920 -16.059 -21.983 1.00 95.12 119 ARG A CA 1
ATOM 993 C C . ARG A 1 119 ? 8.667 -14.853 -21.430 1.00 95.12 119 ARG A C 1
ATOM 995 O O . ARG A 1 119 ? 9.850 -14.687 -21.723 1.00 95.12 119 ARG A O 1
ATOM 1002 N N . LYS A 1 120 ? 7.992 -14.038 -20.620 1.00 95.88 120 LYS A N 1
ATOM 1003 C CA . LYS A 1 120 ? 8.574 -12.818 -20.054 1.00 95.88 120 LYS A CA 1
ATOM 1004 C C . LYS A 1 120 ? 8.695 -12.855 -18.535 1.00 95.88 120 LYS A C 1
ATOM 1006 O O . LYS A 1 120 ? 7.865 -13.458 -17.849 1.00 95.88 120 LYS A O 1
ATOM 1011 N N . ILE A 1 121 ? 9.719 -12.167 -18.049 1.00 97.31 121 ILE A N 1
ATOM 1012 C CA . ILE A 1 121 ? 9.978 -11.845 -16.649 1.00 97.31 121 ILE A CA 1
ATOM 1013 C C . ILE A 1 121 ? 9.939 -10.319 -16.523 1.00 97.31 121 ILE A C 1
ATOM 1015 O O . ILE A 1 121 ? 10.413 -9.616 -17.412 1.00 97.31 121 ILE A O 1
ATOM 1019 N N . ALA A 1 122 ? 9.412 -9.817 -15.415 1.00 96.94 122 ALA A N 1
ATOM 1020 C CA . ALA A 1 122 ? 9.551 -8.418 -15.033 1.00 96.94 122 ALA A CA 1
ATOM 1021 C C . ALA A 1 122 ? 9.820 -8.310 -13.530 1.00 96.94 122 ALA A C 1
ATOM 1023 O O . ALA A 1 122 ? 9.491 -9.235 -12.775 1.00 96.94 122 ALA A O 1
ATOM 1024 N N . HIS A 1 123 ? 10.403 -7.198 -13.080 1.00 95.81 123 HIS A N 1
ATOM 1025 C CA . HIS A 1 123 ? 10.514 -6.963 -11.646 1.00 95.81 123 HIS A CA 1
ATOM 1026 C C . HIS A 1 123 ? 9.154 -6.587 -11.067 1.00 95.81 123 HIS A C 1
ATOM 1028 O O . HIS A 1 123 ? 8.727 -7.226 -10.109 1.00 95.81 123 HIS A O 1
ATOM 1034 N N . ASN A 1 124 ? 8.430 -5.650 -11.689 1.00 92.06 124 ASN A N 1
ATOM 1035 C CA . ASN A 1 124 ? 7.125 -5.188 -11.224 1.00 92.06 124 ASN A CA 1
ATOM 1036 C C . ASN A 1 124 ? 6.035 -5.349 -12.283 1.00 92.06 124 ASN A C 1
ATOM 1038 O O . ASN A 1 124 ? 5.493 -4.356 -12.750 1.00 92.06 124 ASN A O 1
ATOM 1042 N N . GLU A 1 125 ? 5.642 -6.597 -12.574 1.00 91.19 125 GLU A N 1
ATOM 1043 C CA . GLU A 1 125 ? 4.850 -6.938 -13.770 1.00 91.19 125 GLU A CA 1
ATOM 1044 C C . GLU A 1 125 ? 3.635 -6.043 -14.067 1.00 91.19 125 GLU A C 1
ATOM 1046 O O . GLU A 1 125 ? 3.289 -5.838 -15.231 1.00 91.19 125 GLU A O 1
ATOM 1051 N N . SER A 1 126 ? 2.956 -5.526 -13.038 1.00 88.75 126 SER A N 1
ATOM 1052 C CA . SER A 1 126 ? 1.816 -4.624 -13.210 1.00 88.75 126 SER A CA 1
ATOM 1053 C C . SER A 1 126 ? 2.236 -3.329 -13.907 1.00 88.75 126 SER A C 1
ATOM 1055 O O . SER A 1 126 ? 1.542 -2.873 -14.815 1.00 88.75 126 SER A O 1
ATOM 1057 N N . PHE A 1 127 ? 3.379 -2.759 -13.517 1.00 91.31 127 PHE A N 1
ATOM 1058 C CA . PHE A 1 127 ? 3.938 -1.544 -14.099 1.00 91.31 127 PHE A CA 1
ATOM 1059 C C . PHE A 1 127 ? 4.232 -1.726 -15.586 1.00 91.31 127 PHE A C 1
ATOM 1061 O O . PHE A 1 127 ? 3.708 -0.960 -16.400 1.00 91.31 127 PHE A O 1
ATOM 1068 N N . GLU A 1 128 ? 4.982 -2.764 -15.968 1.00 95.12 128 GLU A N 1
ATOM 1069 C CA . GLU A 1 128 ? 5.333 -2.955 -17.373 1.00 95.12 128 GLU A CA 1
ATOM 1070 C C . GLU A 1 128 ? 4.098 -3.328 -18.199 1.00 95.12 128 GLU A C 1
ATOM 1072 O O . GLU A 1 128 ? 3.926 -2.805 -19.297 1.00 95.12 128 GLU A O 1
ATOM 1077 N N . ARG A 1 129 ? 3.158 -4.127 -17.668 1.00 93.88 129 ARG A N 1
ATOM 1078 C CA . ARG A 1 129 ? 1.885 -4.424 -18.357 1.00 93.88 129 ARG A CA 1
ATOM 1079 C C . ARG A 1 129 ? 1.040 -3.173 -18.608 1.00 93.88 129 ARG A C 1
ATOM 1081 O O . ARG A 1 129 ? 0.403 -3.075 -19.661 1.00 93.88 129 ARG A O 1
ATOM 1088 N N . ILE A 1 130 ? 0.986 -2.251 -17.649 1.00 92.88 130 ILE A N 1
ATOM 1089 C CA . ILE A 1 130 ? 0.234 -0.994 -17.753 1.00 92.88 130 ILE A CA 1
ATOM 1090 C C . ILE A 1 130 ? 0.893 -0.065 -18.777 1.00 92.88 130 ILE A C 1
ATOM 1092 O O . ILE A 1 130 ? 0.203 0.473 -19.647 1.00 92.88 130 ILE A O 1
ATOM 1096 N N . TRP A 1 131 ? 2.219 0.061 -18.744 1.00 95.00 131 TRP A N 1
ATOM 1097 C CA . TRP A 1 131 ? 2.971 0.852 -19.717 1.00 95.00 131 TRP A CA 1
ATOM 1098 C C . TRP A 1 131 ? 2.942 0.267 -21.128 1.00 95.00 131 TRP A C 1
ATOM 1100 O O . TRP A 1 131 ? 2.759 1.021 -22.082 1.00 95.00 131 TRP A O 1
ATOM 1110 N N . SER A 1 132 ? 3.021 -1.055 -21.296 1.00 95.50 132 SER A N 1
ATOM 1111 C CA . SER A 1 132 ? 2.821 -1.683 -22.606 1.00 95.50 132 SER A CA 1
ATOM 1112 C C . SER A 1 132 ? 1.422 -1.387 -23.159 1.00 95.50 132 SER A C 1
ATOM 1114 O O . SER A 1 132 ? 1.289 -1.075 -24.343 1.00 95.50 132 SER A O 1
ATOM 1116 N N . HIS A 1 133 ? 0.386 -1.425 -22.312 1.00 94.06 133 HIS A N 1
ATOM 1117 C CA . HIS A 1 133 ? -0.993 -1.185 -22.736 1.00 94.06 133 HIS A CA 1
ATOM 1118 C C . HIS A 1 133 ? -1.213 0.264 -23.185 1.00 94.06 133 HIS A C 1
ATOM 1120 O O . HIS A 1 133 ? -1.573 0.496 -24.336 1.00 94.06 133 HIS A O 1
ATOM 1126 N N . PHE A 1 134 ? -0.964 1.239 -22.309 1.00 91.19 134 PHE A N 1
ATOM 1127 C CA . PHE A 1 134 ? -1.237 2.650 -22.608 1.00 91.19 134 PHE A CA 1
ATOM 1128 C C . PHE A 1 134 ? -0.146 3.308 -23.463 1.00 91.19 134 PHE A C 1
ATOM 1130 O O . PHE A 1 134 ? -0.452 4.141 -24.310 1.00 91.19 134 PHE A O 1
ATOM 1137 N N . GLY A 1 135 ? 1.121 2.939 -23.260 1.00 90.75 135 GLY A N 1
ATOM 1138 C CA . GLY A 1 135 ? 2.265 3.545 -23.945 1.00 90.75 135 GLY A CA 1
ATOM 1139 C C . GLY A 1 135 ? 2.542 2.972 -25.336 1.00 90.75 135 GLY A C 1
ATOM 1140 O O . GLY A 1 135 ? 3.013 3.704 -26.204 1.00 90.75 135 GLY A O 1
ATOM 1141 N N . LEU A 1 136 ? 2.246 1.687 -25.576 1.00 91.69 136 LEU A N 1
ATOM 1142 C CA . LEU A 1 136 ? 2.506 1.026 -26.867 1.00 91.69 136 LEU A CA 1
ATOM 1143 C C . LEU A 1 136 ? 1.243 0.504 -27.561 1.00 91.69 136 LEU A C 1
ATOM 1145 O O . LEU A 1 136 ? 1.280 0.292 -28.777 1.00 91.69 136 LEU A O 1
ATOM 1149 N N . GLY A 1 137 ? 0.131 0.330 -26.840 1.00 91.44 137 GLY A N 1
ATOM 1150 C CA . GLY A 1 137 ? -1.070 -0.337 -27.351 1.00 91.44 137 GLY A CA 1
ATOM 1151 C C . GLY A 1 137 ? -0.957 -1.866 -27.353 1.00 91.44 137 GLY A C 1
ATOM 1152 O O . GLY A 1 137 ? -1.635 -2.523 -28.139 1.00 91.44 137 GLY A O 1
ATOM 1153 N N . ALA A 1 138 ? -0.082 -2.442 -26.521 1.00 93.56 138 ALA A N 1
ATOM 1154 C CA . ALA A 1 138 ? 0.203 -3.875 -26.485 1.00 93.56 138 ALA A CA 1
ATOM 1155 C C . ALA A 1 138 ? -0.212 -4.516 -25.155 1.00 93.56 138 ALA A C 1
ATOM 1157 O O . ALA A 1 138 ? 0.133 -4.041 -24.075 1.00 93.56 138 ALA A O 1
ATOM 1158 N N . ASN A 1 139 ? -0.893 -5.660 -25.229 1.00 93.12 139 ASN A N 1
ATOM 1159 C CA . ASN A 1 139 ? -1.162 -6.497 -24.063 1.00 93.12 139 ASN A CA 1
ATOM 1160 C C . ASN A 1 139 ? -0.096 -7.592 -23.970 1.00 93.12 139 ASN A C 1
ATOM 1162 O O . ASN A 1 139 ? -0.034 -8.472 -24.825 1.00 93.12 139 ASN A O 1
ATOM 1166 N N . VAL A 1 140 ? 0.742 -7.530 -22.933 1.00 93.75 140 VAL A N 1
ATOM 1167 C CA . VAL A 1 140 ? 1.858 -8.470 -22.759 1.00 93.75 140 VAL A CA 1
ATOM 1168 C C . VAL A 1 140 ? 1.342 -9.897 -22.556 1.00 93.75 140 VAL A C 1
ATOM 1170 O O . VAL A 1 140 ? 0.671 -10.195 -21.561 1.00 93.75 140 VAL A O 1
ATOM 1173 N N . ALA A 1 141 ? 1.694 -10.784 -23.485 1.00 90.19 141 ALA A N 1
ATOM 1174 C CA . ALA A 1 141 ? 1.400 -12.208 -23.417 1.00 90.19 141 ALA A CA 1
ATOM 1175 C C . ALA A 1 141 ? 2.517 -12.963 -22.684 1.00 90.19 141 ALA A C 1
ATOM 1177 O O . ALA A 1 141 ? 3.695 -12.634 -22.826 1.00 90.19 141 ALA A O 1
ATOM 1178 N N . SER A 1 142 ? 2.149 -14.003 -21.932 1.00 83.62 142 SER A N 1
ATOM 1179 C CA . SER A 1 142 ? 3.088 -14.938 -21.288 1.00 83.62 142 SER A CA 1
ATOM 1180 C C . SER A 1 142 ? 4.165 -14.305 -20.394 1.00 83.62 142 SER A C 1
ATOM 1182 O O . SER A 1 142 ? 5.252 -14.866 -20.245 1.00 83.62 142 SER A O 1
ATOM 1184 N N . LEU A 1 143 ? 3.884 -13.158 -19.766 1.00 83.00 143 LEU A N 1
ATOM 1185 C CA . LEU A 1 143 ? 4.675 -12.685 -18.628 1.00 83.00 143 LEU A CA 1
ATOM 1186 C C . LEU A 1 143 ? 4.317 -13.580 -17.445 1.00 83.00 143 LEU A C 1
ATOM 1188 O O . LEU A 1 143 ? 3.212 -13.477 -16.927 1.00 83.00 143 LEU A O 1
ATOM 1192 N N . GLY A 1 144 ? 5.206 -14.520 -17.127 1.00 78.81 144 GLY A N 1
ATOM 1193 C CA . GLY A 1 144 ? 4.936 -15.642 -16.224 1.00 78.81 144 GLY A CA 1
ATOM 1194 C C . GLY A 1 144 ? 5.737 -15.604 -14.927 1.00 78.81 144 GLY A C 1
ATOM 1195 O O . GLY A 1 144 ? 5.609 -16.516 -14.115 1.00 78.81 144 GLY A O 1
ATOM 1196 N N . TRP A 1 145 ? 6.578 -14.585 -14.733 1.00 93.44 145 TRP A N 1
ATOM 1197 C CA . TRP A 1 145 ? 7.332 -14.414 -13.496 1.00 93.44 145 TRP A CA 1
ATOM 1198 C C . TRP A 1 145 ? 7.504 -12.938 -13.146 1.00 93.44 145 TRP A C 1
ATOM 1200 O O . TRP A 1 145 ? 8.063 -12.166 -13.923 1.00 93.44 145 TRP A O 1
ATOM 1210 N N . CYS A 1 146 ? 7.050 -12.566 -11.953 1.00 95.19 146 CYS A N 1
ATOM 1211 C CA . CYS A 1 146 ? 7.257 -11.249 -11.366 1.00 95.19 146 CYS A CA 1
ATOM 1212 C C . CYS A 1 146 ? 8.266 -11.394 -10.226 1.00 95.19 146 CYS A C 1
ATOM 1214 O O . CYS A 1 146 ? 7.930 -11.968 -9.185 1.00 95.19 146 CYS A O 1
ATOM 1216 N N . SER A 1 147 ? 9.506 -10.936 -10.414 1.00 95.56 147 SER A N 1
ATOM 1217 C CA . SER A 1 147 ? 10.560 -11.204 -9.429 1.00 95.56 147 SER A CA 1
ATOM 1218 C C . SER A 1 147 ? 10.318 -10.481 -8.100 1.00 95.56 147 SER A C 1
ATOM 1220 O O . SER A 1 147 ? 10.629 -11.041 -7.050 1.00 95.56 147 SER A O 1
ATOM 1222 N N . MET A 1 148 ? 9.659 -9.317 -8.094 1.00 93.19 148 MET A N 1
ATOM 1223 C CA . MET A 1 148 ? 9.262 -8.625 -6.860 1.00 93.19 148 MET A CA 1
ATOM 1224 C C . MET A 1 148 ? 8.162 -9.376 -6.100 1.00 93.19 148 MET A C 1
ATOM 1226 O O . MET A 1 148 ? 8.262 -9.567 -4.888 1.00 93.19 148 MET A O 1
ATOM 1230 N N . THR A 1 149 ? 7.116 -9.841 -6.792 1.00 90.50 149 THR A N 1
ATOM 1231 C CA . THR A 1 149 ? 6.023 -10.591 -6.151 1.00 90.50 149 THR A CA 1
ATOM 1232 C C . THR A 1 149 ? 6.494 -11.954 -5.657 1.00 90.50 149 THR A C 1
ATOM 1234 O O . THR A 1 149 ? 6.165 -12.350 -4.542 1.00 90.50 149 THR A O 1
ATOM 1237 N N . ASN A 1 150 ? 7.315 -12.662 -6.431 1.00 92.12 150 ASN A N 1
ATOM 1238 C CA . ASN A 1 150 ? 7.870 -13.936 -5.980 1.00 92.12 150 ASN A CA 1
ATOM 1239 C C . ASN A 1 150 ? 8.872 -13.743 -4.836 1.00 92.12 150 ASN A C 1
ATOM 1241 O O . ASN A 1 150 ? 8.911 -14.566 -3.921 1.00 92.12 150 ASN A O 1
ATOM 1245 N N . GLN A 1 151 ? 9.590 -12.615 -4.797 1.00 90.75 151 GLN A N 1
ATOM 1246 C CA . GLN A 1 151 ? 10.383 -12.256 -3.625 1.00 90.75 151 GLN A CA 1
ATOM 1247 C C . GLN A 1 151 ? 9.499 -12.005 -2.400 1.00 90.75 151 GLN A C 1
ATOM 1249 O O . GLN A 1 151 ? 9.868 -12.430 -1.313 1.00 90.75 151 GLN A O 1
ATOM 1254 N N . HIS A 1 152 ? 8.328 -11.383 -2.565 1.00 87.56 152 HIS A N 1
ATOM 1255 C CA . HIS A 1 152 ? 7.364 -11.179 -1.479 1.00 87.56 152 HIS A CA 1
ATOM 1256 C C . HIS A 1 152 ? 6.829 -12.498 -0.898 1.00 87.56 152 HIS A C 1
ATOM 1258 O O . HIS A 1 152 ? 6.618 -12.601 0.308 1.00 87.56 152 HIS A O 1
ATOM 1264 N N . ILE A 1 153 ? 6.635 -13.517 -1.739 1.00 87.31 153 ILE A N 1
ATOM 1265 C CA . ILE A 1 153 ? 6.202 -14.857 -1.307 1.00 87.31 153 ILE A CA 1
ATOM 1266 C C . IL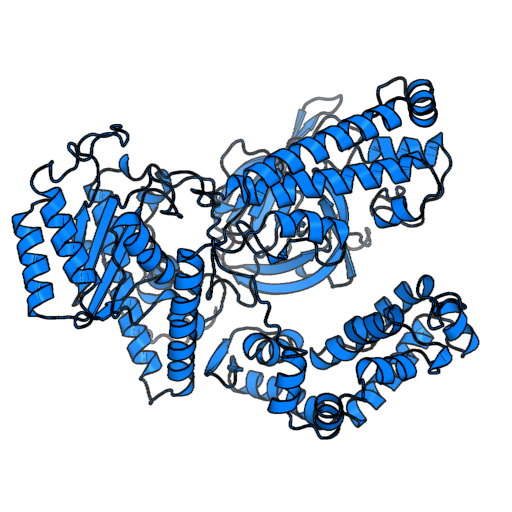E A 1 153 ? 7.293 -15.562 -0.495 1.00 87.31 153 ILE A C 1
ATOM 1268 O O . ILE A 1 153 ? 6.986 -16.247 0.482 1.00 87.31 153 ILE A O 1
ATOM 1272 N N . LEU A 1 154 ? 8.557 -15.410 -0.902 1.00 83.94 154 LEU A N 1
ATOM 1273 C CA . LEU A 1 154 ? 9.700 -15.956 -0.166 1.00 83.94 154 LEU A CA 1
ATOM 1274 C C . LEU A 1 154 ? 9.958 -15.187 1.131 1.00 83.94 154 LEU A C 1
ATOM 1276 O O . LEU A 1 154 ? 10.296 -15.781 2.156 1.00 83.94 154 LEU A O 1
ATOM 1280 N N . ASP A 1 155 ? 9.824 -13.866 1.068 1.00 81.44 155 ASP A N 1
ATOM 1281 C CA . ASP A 1 155 ? 10.140 -12.954 2.148 1.00 81.44 155 ASP A CA 1
ATOM 1282 C C . ASP A 1 155 ? 9.294 -11.683 2.067 1.00 81.44 155 ASP A C 1
ATOM 1284 O O . ASP A 1 155 ? 9.604 -10.713 1.370 1.00 81.44 155 ASP A O 1
ATOM 1288 N N . SER A 1 156 ? 8.223 -11.679 2.851 1.00 73.88 156 SER A N 1
ATOM 1289 C CA . SER A 1 156 ? 7.277 -10.574 2.905 1.00 73.88 156 SER A CA 1
ATOM 1290 C C . SER A 1 156 ? 7.765 -9.407 3.773 1.00 73.88 156 SER A C 1
ATOM 1292 O O . SER A 1 156 ? 6.964 -8.538 4.132 1.00 73.88 156 SER A O 1
ATOM 1294 N N . ARG A 1 157 ? 9.038 -9.374 4.201 1.00 72.81 157 ARG A N 1
ATOM 1295 C CA . ARG A 1 157 ? 9.595 -8.231 4.931 1.00 72.81 157 ARG A CA 1
ATOM 1296 C C . ARG A 1 157 ? 9.642 -7.017 3.999 1.00 72.81 157 ARG A C 1
ATOM 1298 O O . ARG A 1 157 ? 10.190 -7.047 2.911 1.00 72.81 157 ARG A O 1
ATOM 1305 N N . LYS A 1 158 ? 9.077 -5.905 4.461 1.00 64.44 158 LYS A N 1
ATOM 1306 C CA . LYS A 1 158 ? 9.175 -4.574 3.839 1.00 64.44 158 LYS A CA 1
ATOM 1307 C C . LYS A 1 158 ? 10.602 -4.305 3.346 1.00 64.44 158 LYS A C 1
ATOM 1309 O O . LYS A 1 158 ? 11.532 -4.570 4.108 1.00 64.44 158 LYS A O 1
ATOM 1314 N N . GLU A 1 159 ? 10.690 -3.802 2.112 1.00 67.62 159 GLU A N 1
ATOM 1315 C CA . GLU A 1 159 ? 11.881 -3.568 1.268 1.00 67.62 159 GLU A CA 1
ATOM 1316 C C . GLU A 1 159 ? 12.586 -4.793 0.699 1.00 67.62 159 GLU A C 1
ATOM 1318 O O . GLU A 1 159 ? 13.253 -4.653 -0.322 1.00 67.62 159 GLU A O 1
ATOM 1323 N N . PHE A 1 160 ? 12.387 -5.996 1.247 1.00 78.31 160 PHE A N 1
ATOM 1324 C CA . PHE A 1 160 ? 13.055 -7.193 0.724 1.00 78.31 160 PHE A CA 1
ATOM 1325 C C . PHE A 1 160 ? 12.643 -7.518 -0.707 1.00 78.31 160 PHE A C 1
ATOM 1327 O O . PHE A 1 160 ? 13.364 -8.229 -1.388 1.00 78.31 160 PHE A O 1
ATOM 1334 N N . CYS A 1 161 ? 11.529 -6.987 -1.200 1.00 85.19 161 CYS A N 1
ATOM 1335 C CA . CYS A 1 161 ? 11.088 -7.235 -2.565 1.00 85.19 161 CYS A CA 1
ATOM 1336 C C . CYS A 1 161 ? 11.807 -6.368 -3.612 1.00 85.19 161 CYS A C 1
ATOM 1338 O O . CYS A 1 161 ? 11.737 -6.712 -4.784 1.00 85.19 161 CYS A O 1
ATOM 1340 N N . GLY A 1 162 ? 12.471 -5.274 -3.218 1.00 89.19 162 GLY A N 1
ATOM 1341 C CA . GLY A 1 162 ? 13.064 -4.318 -4.156 1.00 89.19 162 GLY A CA 1
ATOM 1342 C C . GLY A 1 162 ? 14.338 -4.839 -4.822 1.00 89.19 162 GLY A C 1
ATOM 1343 O O . GLY A 1 162 ? 15.215 -5.388 -4.152 1.00 89.19 162 GLY A O 1
ATOM 1344 N N . LEU A 1 163 ? 14.463 -4.618 -6.133 1.00 92.94 163 LEU A N 1
ATOM 1345 C CA . LEU A 1 163 ? 15.572 -5.125 -6.945 1.00 92.94 163 LEU A CA 1
ATOM 1346 C C . LEU A 1 163 ? 16.935 -4.669 -6.428 1.00 92.94 163 LEU A C 1
ATOM 1348 O O . LEU A 1 163 ? 17.837 -5.487 -6.297 1.00 92.94 163 LEU A O 1
ATOM 1352 N N . LYS A 1 164 ? 17.059 -3.389 -6.064 1.00 90.62 164 LYS A N 1
ATOM 1353 C CA . LYS A 1 164 ? 18.305 -2.789 -5.562 1.00 90.62 164 LYS A CA 1
ATOM 1354 C C . LYS A 1 164 ? 18.795 -3.469 -4.285 1.00 90.62 164 LYS A C 1
ATOM 1356 O O . LYS A 1 164 ? 19.961 -3.836 -4.187 1.00 90.62 164 LYS A O 1
ATOM 1361 N N . LEU A 1 165 ? 17.889 -3.710 -3.332 1.00 88.50 165 LEU A N 1
ATOM 1362 C CA . LEU A 1 165 ? 18.234 -4.432 -2.108 1.00 88.50 165 LEU A CA 1
ATOM 1363 C C . LEU A 1 165 ? 18.596 -5.890 -2.413 1.00 88.50 165 LEU A C 1
ATOM 1365 O O . LEU A 1 165 ? 19.568 -6.395 -1.862 1.00 88.50 165 LEU A O 1
ATOM 1369 N N . GLN A 1 166 ? 17.854 -6.559 -3.303 1.00 91.31 166 GLN A N 1
ATOM 1370 C CA . GLN A 1 166 ? 18.171 -7.930 -3.717 1.00 91.31 166 GLN A CA 1
ATOM 1371 C C . GLN A 1 166 ? 19.546 -8.022 -4.389 1.00 91.31 166 GLN A C 1
ATOM 1373 O O . GLN A 1 166 ? 20.311 -8.933 -4.081 1.00 91.31 166 GLN A O 1
ATOM 1378 N N . ALA A 1 167 ? 19.886 -7.064 -5.247 1.00 91.56 167 ALA A N 1
ATOM 1379 C CA . ALA A 1 167 ? 21.173 -6.998 -5.920 1.00 91.56 167 ALA A CA 1
ATOM 1380 C C . ALA A 1 167 ? 22.331 -6.822 -4.926 1.00 91.56 167 ALA A C 1
ATOM 1382 O O . ALA A 1 167 ? 23.347 -7.516 -5.029 1.00 91.56 167 ALA A O 1
ATOM 1383 N N . PHE A 1 168 ? 22.137 -5.971 -3.916 1.00 90.12 168 PHE A N 1
ATOM 1384 C CA . PHE A 1 168 ? 23.106 -5.764 -2.847 1.00 90.12 168 PHE A CA 1
ATOM 1385 C C . PHE A 1 168 ? 23.308 -7.025 -2.000 1.00 90.12 168 PHE A C 1
ATOM 1387 O O . PHE A 1 168 ? 24.426 -7.528 -1.908 1.00 90.12 168 PHE A O 1
ATOM 1394 N N . ILE A 1 169 ? 22.237 -7.584 -1.423 1.00 87.31 169 ILE A N 1
ATOM 1395 C CA . ILE A 1 169 ? 22.365 -8.698 -0.467 1.00 87.31 169 ILE A CA 1
ATOM 1396 C C . ILE A 1 169 ? 22.794 -10.017 -1.121 1.00 87.31 169 ILE A C 1
ATOM 1398 O O . ILE A 1 169 ? 23.326 -10.881 -0.428 1.00 87.31 169 ILE A O 1
ATOM 1402 N N . ARG A 1 170 ? 22.528 -10.204 -2.422 1.00 88.81 170 ARG A N 1
ATOM 1403 C CA . ARG A 1 170 ? 22.860 -11.446 -3.139 1.00 88.81 170 ARG A CA 1
ATOM 1404 C C . ARG A 1 170 ? 24.203 -11.385 -3.840 1.00 88.81 170 ARG A C 1
ATOM 1406 O O . ARG A 1 170 ? 24.915 -12.385 -3.858 1.00 88.81 170 ARG A O 1
ATOM 1413 N N . TRP A 1 171 ? 24.525 -10.245 -4.448 1.00 91.62 171 TRP A N 1
ATOM 1414 C CA . TRP A 1 171 ? 25.651 -10.150 -5.380 1.00 91.62 171 TRP A CA 1
ATOM 1415 C C . TRP A 1 171 ? 26.584 -8.969 -5.105 1.00 91.62 171 TRP A C 1
ATOM 1417 O O . TRP A 1 171 ? 27.506 -8.744 -5.885 1.00 91.62 171 TRP A O 1
ATOM 1427 N N . GLY A 1 172 ? 26.367 -8.219 -4.019 1.00 87.75 172 GLY A N 1
ATOM 1428 C CA . GLY A 1 172 ? 27.214 -7.085 -3.642 1.00 87.75 172 GLY A CA 1
ATOM 1429 C C . GLY A 1 172 ? 27.092 -5.875 -4.572 1.00 87.75 172 GLY A C 1
ATOM 1430 O O . GLY A 1 172 ? 27.960 -5.010 -4.557 1.00 87.75 172 GLY A O 1
ATOM 1431 N N . VAL A 1 173 ? 26.035 -5.797 -5.386 1.00 90.44 173 VAL A N 1
ATOM 1432 C CA . VAL A 1 173 ? 25.829 -4.702 -6.347 1.00 90.44 173 VAL A CA 1
ATOM 1433 C C . VAL A 1 173 ? 25.109 -3.536 -5.666 1.00 90.44 173 VAL A C 1
ATOM 1435 O O . VAL A 1 173 ? 23.998 -3.704 -5.167 1.00 90.44 173 VAL A O 1
ATOM 1438 N N . HIS A 1 174 ? 25.705 -2.341 -5.674 1.00 89.62 174 HIS A N 1
ATOM 1439 C CA . HIS A 1 174 ? 25.121 -1.117 -5.110 1.00 89.62 174 HIS A CA 1
ATOM 1440 C C . HIS A 1 174 ? 25.493 0.128 -5.936 1.00 89.62 174 HIS A C 1
ATOM 1442 O O . HIS A 1 174 ? 26.402 0.078 -6.760 1.00 89.62 174 HIS A O 1
ATOM 1448 N N . GLY A 1 175 ? 24.784 1.246 -5.731 1.00 86.31 175 GLY A N 1
ATOM 1449 C CA . GLY A 1 175 ? 25.126 2.568 -6.292 1.00 86.31 175 GLY A CA 1
ATOM 1450 C C . GLY A 1 175 ? 24.918 2.751 -7.803 1.00 86.31 175 GLY A C 1
ATOM 1451 O O . GLY A 1 175 ? 25.161 3.831 -8.332 1.00 86.31 175 GLY A O 1
ATOM 1452 N N . TYR A 1 176 ? 24.442 1.733 -8.528 1.00 92.06 176 TYR A N 1
ATOM 1453 C CA . TYR A 1 176 ? 24.250 1.830 -9.984 1.00 92.06 176 TYR A CA 1
ATOM 1454 C C . TYR A 1 176 ? 23.109 2.783 -10.395 1.00 92.06 176 TYR A C 1
ATOM 1456 O O . TYR A 1 176 ? 22.992 3.143 -11.565 1.00 92.06 176 TYR A O 1
ATOM 1464 N N . ASP A 1 177 ? 22.273 3.202 -9.443 1.00 91.56 177 ASP A N 1
ATOM 1465 C CA . ASP A 1 177 ? 21.109 4.062 -9.647 1.00 91.56 177 ASP A CA 1
ATOM 1466 C C . ASP A 1 177 ? 21.341 5.536 -9.262 1.00 91.56 177 ASP A C 1
ATOM 1468 O O . ASP A 1 177 ? 20.448 6.367 -9.437 1.00 91.56 177 ASP A O 1
ATOM 1472 N N . ASP A 1 178 ? 22.528 5.884 -8.755 1.00 90.38 178 ASP A N 1
ATOM 1473 C CA . ASP A 1 178 ? 22.827 7.220 -8.216 1.00 90.38 178 ASP A CA 1
ATOM 1474 C C . ASP A 1 178 ? 22.739 8.337 -9.265 1.00 90.38 178 ASP A C 1
ATOM 1476 O O . ASP A 1 178 ? 22.317 9.456 -8.967 1.00 90.38 178 ASP A O 1
ATOM 1480 N N . GLU A 1 179 ? 23.071 8.031 -10.519 1.00 90.31 179 GLU A N 1
ATOM 1481 C CA . GLU A 1 179 ? 22.943 8.987 -11.620 1.00 90.31 179 GLU A CA 1
ATOM 1482 C C . GLU A 1 179 ? 21.480 9.231 -12.012 1.00 90.31 179 GLU A C 1
ATOM 1484 O O . GLU A 1 179 ? 21.121 10.361 -12.336 1.00 90.31 179 GLU A O 1
ATOM 1489 N N . VAL A 1 180 ? 20.632 8.198 -11.958 1.00 90.81 180 VAL A N 1
ATOM 1490 C CA . VAL A 1 180 ? 19.216 8.277 -12.356 1.00 90.81 180 VAL A CA 1
ATOM 1491 C C . VAL A 1 180 ? 18.383 9.053 -11.341 1.00 90.81 180 VAL A C 1
ATOM 1493 O O . VAL A 1 180 ? 17.514 9.828 -11.743 1.00 90.81 180 VAL A O 1
ATOM 1496 N N . LYS A 1 181 ? 18.675 8.920 -10.038 1.00 88.94 181 LYS A N 1
ATOM 1497 C CA . LYS A 1 181 ? 17.954 9.621 -8.954 1.00 88.94 181 LYS A CA 1
ATOM 1498 C C . LYS A 1 181 ? 17.827 11.130 -9.187 1.00 88.94 181 LYS A C 1
ATOM 1500 O O . LYS A 1 181 ? 16.787 11.701 -8.888 1.00 88.94 181 LYS A O 1
ATOM 1505 N N . LYS A 1 182 ? 18.845 11.757 -9.789 1.00 91.06 182 LYS A N 1
ATOM 1506 C CA . LYS A 1 182 ? 18.904 13.202 -10.094 1.00 91.06 182 LYS A CA 1
ATOM 1507 C C . LYS A 1 182 ? 17.806 13.683 -11.055 1.00 91.06 182 LYS A C 1
ATOM 1509 O O . LYS A 1 182 ? 17.567 14.882 -11.151 1.00 91.06 182 LYS A O 1
ATOM 1514 N N . TYR A 1 183 ? 17.182 12.761 -11.785 1.00 89.56 183 TYR A N 1
ATOM 1515 C CA . TYR A 1 183 ? 16.188 13.036 -12.823 1.00 89.56 183 TYR A CA 1
ATOM 1516 C C . TYR A 1 183 ? 14.780 12.555 -12.449 1.00 89.56 183 TYR A C 1
ATOM 1518 O O . TYR A 1 183 ? 13.841 12.721 -13.228 1.00 89.56 183 TYR A O 1
ATOM 1526 N N . LEU A 1 184 ? 14.614 11.935 -11.279 1.00 85.44 184 LEU A N 1
ATOM 1527 C CA . LEU A 1 184 ? 13.313 11.530 -10.755 1.00 85.44 184 LEU A CA 1
ATOM 1528 C C . LEU A 1 184 ? 12.700 12.683 -9.934 1.00 85.44 184 LEU A C 1
ATOM 1530 O O . LEU A 1 184 ? 13.440 13.454 -9.325 1.00 85.44 184 LEU A O 1
ATOM 1534 N N . PRO A 1 185 ? 11.365 12.856 -9.930 1.00 72.44 185 PRO A N 1
ATOM 1535 C CA . PRO A 1 185 ? 10.714 13.885 -9.129 1.00 72.44 185 PRO A CA 1
ATOM 1536 C C . PRO A 1 185 ? 10.891 13.592 -7.637 1.00 72.44 185 PRO A C 1
ATOM 1538 O O . PRO A 1 185 ? 10.855 12.435 -7.225 1.00 72.44 185 PRO A O 1
ATOM 1541 N N . SER A 1 186 ? 10.998 14.648 -6.828 1.00 54.31 186 SER A N 1
ATOM 1542 C CA . SER A 1 186 ? 10.963 14.547 -5.361 1.00 54.31 186 SER A CA 1
ATOM 1543 C C . SER A 1 186 ? 9.588 14.127 -4.832 1.00 54.31 186 SER A C 1
ATOM 1545 O O . SER A 1 186 ? 9.469 13.585 -3.739 1.00 54.31 186 SER A O 1
ATOM 1547 N N . ASP A 1 187 ? 8.534 14.361 -5.619 1.00 52.38 187 ASP A N 1
ATOM 1548 C CA . ASP A 1 187 ? 7.186 13.895 -5.322 1.00 52.38 187 ASP A CA 1
ATOM 1549 C C . ASP A 1 187 ? 7.000 12.431 -5.756 1.00 52.38 187 ASP A C 1
ATOM 1551 O O . ASP A 1 187 ? 6.894 12.112 -6.947 1.00 52.38 187 ASP A O 1
ATOM 1555 N N . SER A 1 188 ? 6.901 11.544 -4.766 1.00 46.38 188 SER A N 1
ATOM 1556 C CA . SER A 1 188 ? 6.659 10.108 -4.934 1.00 46.38 188 SER A CA 1
ATOM 1557 C C . SER A 1 188 ? 5.206 9.765 -5.296 1.00 46.38 188 SER A C 1
ATOM 1559 O O . SER A 1 188 ? 4.895 8.595 -5.540 1.00 46.38 188 SER A O 1
ATOM 1561 N N . SER A 1 189 ? 4.311 10.760 -5.407 1.00 48.81 189 SER A N 1
ATOM 1562 C CA . SER A 1 189 ? 2.916 10.553 -5.814 1.00 48.81 189 SER A CA 1
ATOM 1563 C C . SER A 1 189 ? 2.765 9.986 -7.232 1.00 48.81 189 SER A C 1
ATOM 1565 O O . SER A 1 189 ? 1.705 9.502 -7.629 1.00 48.81 189 SER A O 1
ATOM 1567 N N . GLY A 1 190 ? 3.824 10.046 -8.041 1.00 52.72 190 GLY A N 1
ATOM 1568 C CA . GLY A 1 190 ? 3.798 9.552 -9.414 1.00 52.72 190 GLY A CA 1
ATOM 1569 C C . GLY A 1 190 ? 3.023 10.430 -10.393 1.00 52.72 190 GLY A C 1
ATOM 1570 O O . GLY A 1 190 ? 2.935 10.075 -11.573 1.00 52.72 190 GLY A O 1
ATOM 1571 N N . TYR A 1 191 ? 2.486 11.560 -9.922 1.00 58.91 191 TYR A N 1
ATOM 1572 C CA . TYR A 1 191 ? 1.817 12.570 -10.735 1.00 58.91 191 TYR A CA 1
ATOM 1573 C C . TYR A 1 191 ? 2.825 13.438 -11.493 1.00 58.91 191 TYR A C 1
ATOM 1575 O O . TYR A 1 191 ? 2.659 13.704 -12.690 1.00 58.91 191 TYR A O 1
ATOM 1583 N N . MET A 1 192 ? 3.896 13.864 -10.822 1.00 67.25 192 MET A N 1
ATOM 1584 C CA . MET A 1 192 ? 4.892 14.731 -11.439 1.00 67.25 192 MET A CA 1
ATOM 1585 C C . MET A 1 192 ? 5.678 13.968 -12.517 1.00 67.25 192 MET A C 1
ATOM 1587 O O . MET A 1 192 ? 6.102 12.832 -12.292 1.00 67.25 192 MET A O 1
ATOM 1591 N N . PRO A 1 193 ? 5.846 14.538 -13.727 1.00 75.94 193 PRO A N 1
ATOM 1592 C CA . PRO A 1 193 ? 6.785 13.993 -14.698 1.00 75.94 193 PRO A CA 1
ATOM 1593 C C . PRO A 1 193 ? 8.194 13.944 -14.132 1.00 75.94 193 PRO A C 1
ATOM 1595 O O . PRO A 1 193 ? 8.614 14.863 -13.435 1.00 75.94 193 PRO A O 1
ATOM 1598 N N . ASN A 1 194 ? 8.923 12.896 -14.494 1.00 85.50 194 ASN A N 1
ATOM 1599 C CA . ASN A 1 194 ? 10.367 12.885 -14.340 1.00 85.50 194 ASN A CA 1
ATOM 1600 C C . ASN A 1 194 ? 11.050 13.559 -15.537 1.00 85.50 194 ASN A C 1
ATOM 1602 O O . ASN A 1 194 ? 10.448 13.795 -16.592 1.00 85.50 194 ASN A O 1
ATOM 1606 N N . THR A 1 195 ? 12.330 13.858 -15.360 1.00 88.75 195 THR A N 1
ATOM 1607 C CA . THR A 1 195 ? 13.197 14.488 -16.357 1.00 88.75 195 THR A CA 1
ATOM 1608 C C . THR A 1 195 ? 14.217 13.496 -16.912 1.00 88.75 195 THR A C 1
ATOM 1610 O O . THR A 1 195 ? 15.291 13.886 -17.347 1.00 88.75 195 THR A O 1
ATOM 1613 N N . LEU A 1 196 ? 13.897 12.193 -16.963 1.00 90.00 196 LEU A N 1
ATOM 1614 C CA . LEU A 1 196 ? 14.818 11.168 -17.495 1.00 90.00 196 LEU A CA 1
ATOM 1615 C C . LEU A 1 196 ? 15.253 11.433 -18.946 1.00 90.00 196 LEU A C 1
ATOM 1617 O O . LEU A 1 196 ? 16.337 11.030 -19.354 1.00 90.00 196 LEU A O 1
ATOM 1621 N N . HIS A 1 197 ? 14.442 12.158 -19.713 1.00 86.31 197 HIS A N 1
ATOM 1622 C CA . HIS A 1 197 ? 14.780 12.618 -21.061 1.00 86.31 197 HIS A CA 1
ATOM 1623 C C . HIS A 1 197 ? 15.908 13.671 -21.098 1.00 86.31 197 HIS A C 1
ATOM 1625 O O . HIS A 1 197 ? 16.452 13.935 -22.164 1.00 86.31 197 HIS A O 1
ATOM 1631 N N . ASP A 1 198 ? 16.287 14.248 -19.954 1.00 88.69 198 ASP A N 1
ATOM 1632 C CA . ASP A 1 198 ? 17.435 15.148 -19.811 1.00 88.69 198 ASP A CA 1
ATOM 1633 C C . ASP A 1 198 ? 18.733 14.425 -19.410 1.00 88.69 198 ASP A C 1
ATOM 1635 O O . ASP A 1 198 ? 19.809 15.036 -19.391 1.00 88.69 198 ASP A O 1
ATOM 1639 N N . MET A 1 199 ? 18.656 13.139 -19.063 1.00 90.38 199 MET A N 1
ATOM 1640 C CA . MET A 1 199 ? 19.809 12.319 -18.692 1.00 90.38 199 MET A CA 1
ATOM 1641 C C . MET A 1 199 ? 20.565 11.866 -19.939 1.00 90.38 199 MET A C 1
ATOM 1643 O O . MET A 1 199 ? 19.902 11.416 -20.863 1.00 90.38 199 MET A O 1
ATOM 1647 N N . PRO A 1 200 ? 21.913 11.875 -19.985 1.00 92.00 200 PRO A N 1
ATOM 1648 C CA . PRO A 1 200 ? 22.652 11.327 -21.123 1.00 92.00 200 PRO A CA 1
ATOM 1649 C C . PRO A 1 200 ? 22.171 9.919 -21.503 1.00 92.00 200 PRO A C 1
ATOM 1651 O O . PRO A 1 200 ? 22.164 9.028 -20.650 1.00 92.00 200 PRO A O 1
ATOM 1654 N N . LEU A 1 201 ? 21.797 9.724 -22.775 1.00 91.88 201 LEU A N 1
ATOM 1655 C CA . LEU A 1 201 ? 21.165 8.491 -23.261 1.00 91.88 201 LEU A CA 1
ATOM 1656 C C . LEU A 1 201 ? 21.936 7.235 -22.845 1.00 91.88 201 LEU A C 1
ATOM 1658 O O . LEU A 1 201 ? 21.344 6.300 -22.324 1.00 91.88 201 LEU A O 1
ATOM 1662 N N . GLU A 1 202 ? 23.258 7.226 -23.017 1.00 94.38 202 GLU A N 1
ATOM 1663 C CA . GLU A 1 202 ? 24.106 6.084 -22.657 1.00 94.38 202 GLU A CA 1
ATOM 1664 C C . GLU A 1 202 ? 23.936 5.664 -21.189 1.00 94.38 202 GLU A C 1
ATOM 1666 O O . GLU A 1 202 ? 23.823 4.476 -20.893 1.00 94.38 202 GLU A O 1
ATOM 1671 N N . LYS A 1 203 ? 23.837 6.631 -20.270 1.00 95.50 203 LYS A N 1
ATOM 1672 C CA . LYS A 1 203 ? 23.652 6.351 -18.843 1.00 95.50 203 LYS A CA 1
ATOM 1673 C C . LYS A 1 203 ? 22.250 5.823 -18.539 1.00 95.50 203 LYS A C 1
ATOM 1675 O O . LYS A 1 203 ? 22.123 4.906 -17.731 1.00 95.50 203 LYS A O 1
ATOM 1680 N N . LEU A 1 204 ? 21.218 6.368 -19.191 1.00 95.69 204 LEU A N 1
ATOM 1681 C CA . LEU A 1 204 ? 19.843 5.869 -19.064 1.00 95.69 204 LEU A CA 1
ATOM 1682 C C . LEU A 1 204 ? 19.745 4.417 -19.555 1.00 95.69 204 LEU A C 1
ATOM 1684 O O . LEU A 1 204 ? 19.146 3.570 -18.896 1.00 95.69 204 LEU A O 1
ATOM 1688 N N . LEU A 1 205 ? 20.365 4.118 -20.701 1.00 97.44 205 LEU A N 1
ATOM 1689 C CA . LEU A 1 205 ? 20.369 2.772 -21.268 1.00 97.44 205 LEU A CA 1
ATOM 1690 C C . LEU A 1 205 ? 21.176 1.795 -20.408 1.00 97.44 205 LEU A C 1
ATOM 1692 O O . LEU A 1 205 ? 20.739 0.661 -20.212 1.00 97.44 205 LEU A O 1
ATOM 1696 N N . LEU A 1 206 ? 22.313 2.227 -19.858 1.00 97.88 206 LEU A N 1
ATOM 1697 C CA . LEU A 1 206 ? 23.089 1.413 -18.927 1.00 97.88 206 LEU A CA 1
ATOM 1698 C C . LEU A 1 206 ? 22.269 1.051 -17.681 1.00 97.88 206 LEU A C 1
ATOM 1700 O O . LEU A 1 206 ? 22.251 -0.117 -17.301 1.00 97.88 206 LEU A O 1
ATOM 1704 N N . TYR A 1 207 ? 21.562 2.019 -17.091 1.00 97.62 207 TYR A N 1
ATOM 1705 C CA . TYR A 1 207 ? 20.719 1.800 -15.915 1.00 97.62 207 TYR A CA 1
ATOM 1706 C C . TYR A 1 207 ? 19.628 0.744 -16.162 1.00 97.62 207 TYR A C 1
ATOM 1708 O O . TYR A 1 207 ? 19.642 -0.298 -15.504 1.00 97.62 207 TYR A O 1
ATOM 1716 N N . GLY A 1 208 ? 18.771 0.934 -17.173 1.00 97.19 208 GLY A N 1
ATOM 1717 C CA . GLY A 1 208 ? 17.722 -0.050 -17.494 1.00 97.19 208 GLY A CA 1
ATOM 1718 C C . GLY A 1 208 ? 18.298 -1.409 -17.933 1.00 97.19 208 GLY A C 1
ATOM 1719 O O . GLY A 1 208 ? 17.727 -2.482 -17.697 1.00 97.19 208 GLY A O 1
ATOM 1720 N N . GLY A 1 209 ? 19.487 -1.395 -18.546 1.00 98.25 209 GLY A N 1
ATOM 1721 C CA . GLY A 1 209 ? 20.219 -2.606 -18.904 1.00 98.25 209 GLY A CA 1
ATOM 1722 C C . GLY A 1 209 ? 20.632 -3.418 -17.674 1.00 98.25 209 GLY A C 1
ATOM 1723 O O . GLY A 1 209 ? 20.477 -4.642 -17.656 1.00 98.25 209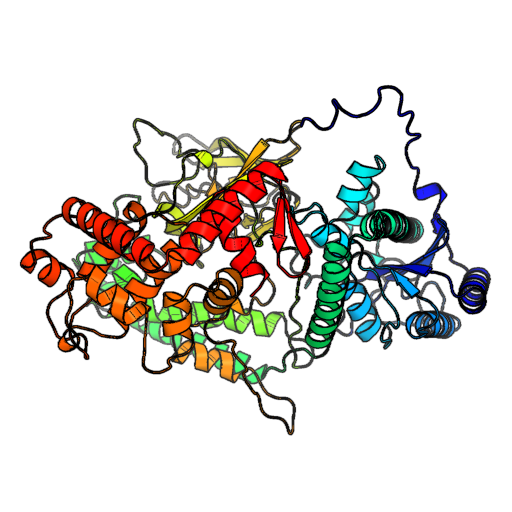 GLY A O 1
ATOM 1724 N N . ILE A 1 210 ? 21.108 -2.740 -16.627 1.00 98.31 210 ILE A N 1
ATOM 1725 C CA . ILE A 1 210 ? 21.437 -3.356 -15.339 1.00 98.31 210 ILE A CA 1
ATOM 1726 C C . ILE A 1 210 ? 20.162 -3.875 -14.654 1.00 98.31 210 ILE A C 1
ATOM 1728 O O . ILE A 1 210 ? 20.159 -5.025 -14.210 1.00 98.31 210 ILE A O 1
ATOM 1732 N N . ASP A 1 211 ? 19.074 -3.098 -14.627 1.00 97.88 211 ASP A N 1
ATOM 1733 C CA . ASP A 1 211 ? 17.806 -3.504 -13.995 1.00 97.88 211 ASP A CA 1
ATOM 1734 C C . ASP A 1 211 ? 17.233 -4.783 -14.628 1.00 97.88 211 ASP A C 1
ATOM 1736 O O . ASP A 1 211 ? 16.921 -5.756 -13.931 1.00 97.88 211 ASP A O 1
ATOM 1740 N N . SER A 1 212 ? 17.181 -4.855 -15.958 1.00 98.12 212 SER A N 1
ATOM 1741 C CA . SER A 1 212 ? 16.731 -6.065 -16.665 1.00 98.12 212 SER A CA 1
ATOM 1742 C C . SER A 1 212 ? 17.648 -7.281 -16.447 1.00 98.12 212 SER A C 1
ATOM 1744 O O . SER A 1 212 ? 17.144 -8.399 -16.299 1.00 98.12 212 SER A O 1
ATOM 1746 N N . PHE A 1 213 ? 18.971 -7.091 -16.364 1.00 98.50 213 PHE A N 1
ATOM 1747 C CA . PHE A 1 213 ? 19.924 -8.168 -16.055 1.00 98.50 213 PHE A CA 1
ATOM 1748 C C . PHE A 1 213 ? 19.745 -8.722 -14.639 1.00 98.50 213 PHE A C 1
ATOM 1750 O O . PHE A 1 213 ? 19.606 -9.934 -14.446 1.00 98.50 213 PHE A O 1
ATOM 1757 N N . LEU A 1 214 ? 19.702 -7.837 -13.641 1.00 97.88 214 LEU A N 1
ATOM 1758 C CA . LEU A 1 214 ? 19.496 -8.220 -12.245 1.00 97.88 214 LEU A CA 1
ATOM 1759 C C . LEU A 1 214 ? 18.123 -8.875 -12.052 1.00 97.88 214 LEU A C 1
ATOM 1761 O O . LEU A 1 214 ? 17.989 -9.817 -11.270 1.00 97.88 214 LEU A O 1
ATOM 1765 N N . THR A 1 215 ? 17.117 -8.426 -12.806 1.00 98.25 215 THR A N 1
ATOM 1766 C CA . THR A 1 215 ? 15.777 -9.019 -12.824 1.00 98.25 215 THR A CA 1
ATOM 1767 C C . THR A 1 215 ? 15.787 -10.455 -13.343 1.00 98.25 215 THR A C 1
ATOM 1769 O O . THR A 1 215 ? 15.190 -11.318 -12.693 1.00 98.25 215 THR A O 1
ATOM 1772 N N . GLU A 1 216 ? 16.457 -10.734 -14.472 1.00 97.81 216 GLU A N 1
ATOM 1773 C CA . GLU A 1 216 ? 16.603 -12.105 -14.990 1.00 97.81 216 GLU A CA 1
ATOM 1774 C C . GLU A 1 216 ? 17.302 -12.986 -13.951 1.00 97.81 216 GLU A C 1
ATOM 1776 O O . GLU A 1 216 ? 16.784 -14.038 -13.573 1.00 97.81 216 GLU A O 1
ATOM 1781 N N . LYS A 1 217 ? 18.446 -12.521 -13.438 1.00 96.50 217 LYS A N 1
ATOM 1782 C CA . LYS A 1 217 ? 19.256 -13.268 -12.475 1.00 96.50 217 LYS A CA 1
ATOM 1783 C C . LYS A 1 217 ? 18.465 -13.607 -11.206 1.00 96.50 217 LYS A C 1
ATOM 1785 O O . LYS A 1 217 ? 18.475 -14.758 -10.772 1.00 96.50 217 LYS A O 1
ATOM 1790 N N . LEU A 1 218 ? 17.725 -12.638 -10.657 1.00 96.31 218 LEU A N 1
ATOM 1791 C CA . LEU A 1 218 ? 16.889 -12.833 -9.467 1.00 96.31 218 LEU A CA 1
ATOM 1792 C C . LEU A 1 218 ? 15.781 -13.850 -9.739 1.00 96.31 218 LEU A C 1
ATOM 1794 O O . LEU A 1 218 ? 15.533 -14.734 -8.923 1.00 96.31 218 LEU A O 1
ATOM 1798 N N . ALA A 1 219 ? 15.106 -13.724 -10.880 1.00 96.62 219 ALA A N 1
ATOM 1799 C CA . ALA A 1 219 ? 14.015 -14.613 -11.243 1.00 96.62 219 ALA A CA 1
ATOM 1800 C C . ALA A 1 219 ? 14.476 -16.067 -11.393 1.00 96.62 219 ALA A C 1
ATOM 1802 O O . ALA A 1 219 ? 13.789 -16.957 -10.899 1.00 96.62 219 ALA A O 1
ATOM 1803 N N . LEU A 1 220 ? 15.633 -16.310 -12.016 1.00 94.75 220 LEU A N 1
ATOM 1804 C CA . LEU A 1 220 ? 16.188 -17.658 -12.160 1.00 94.75 220 LEU A CA 1
ATOM 1805 C C . LEU A 1 220 ? 16.520 -18.283 -10.795 1.00 94.75 220 LEU A C 1
ATOM 1807 O O . LEU A 1 220 ? 16.073 -19.394 -10.520 1.00 94.75 220 LEU A O 1
ATOM 1811 N N . GLU A 1 221 ? 17.179 -17.542 -9.895 1.00 93.38 221 GLU A N 1
ATOM 1812 C CA . GLU A 1 221 ? 17.445 -18.023 -8.528 1.00 93.38 221 GLU A CA 1
ATOM 1813 C C . GLU A 1 221 ? 16.149 -18.324 -7.757 1.00 93.38 221 GLU A C 1
ATOM 1815 O O . GLU A 1 221 ? 16.062 -19.306 -7.018 1.00 93.38 221 GLU A O 1
ATOM 1820 N N . GLN A 1 222 ? 15.111 -17.500 -7.926 1.00 93.38 222 GLN A N 1
ATOM 1821 C CA . GLN A 1 222 ? 13.809 -17.764 -7.316 1.00 93.38 222 GLN A CA 1
ATOM 1822 C C . GLN A 1 222 ? 13.157 -19.019 -7.906 1.00 93.38 222 GLN A C 1
ATOM 1824 O O . GLN A 1 222 ? 12.644 -19.837 -7.150 1.00 93.38 222 GLN A O 1
ATOM 1829 N N . MET A 1 223 ? 13.178 -19.204 -9.228 1.00 92.44 223 MET A N 1
ATOM 1830 C CA . MET A 1 223 ? 12.623 -20.405 -9.863 1.00 92.44 223 MET A CA 1
ATOM 1831 C C . MET A 1 223 ? 13.276 -21.678 -9.314 1.00 92.44 223 MET A C 1
ATOM 1833 O O . MET A 1 223 ? 12.566 -22.642 -9.021 1.00 92.44 223 MET A O 1
ATOM 1837 N N . ASP A 1 224 ? 14.591 -21.663 -9.095 1.00 89.75 224 ASP A N 1
ATOM 1838 C CA . ASP A 1 224 ? 15.307 -22.784 -8.484 1.00 89.75 224 ASP A CA 1
ATOM 1839 C C . ASP A 1 224 ? 14.813 -23.064 -7.058 1.00 89.75 224 ASP A C 1
ATOM 1841 O O . ASP A 1 224 ? 14.516 -24.211 -6.724 1.00 89.75 224 ASP A O 1
ATOM 1845 N N . VAL A 1 225 ? 14.617 -22.026 -6.235 1.00 87.81 225 VAL A N 1
ATOM 1846 C CA . VAL A 1 225 ? 14.082 -22.165 -4.866 1.00 87.81 225 VAL A CA 1
ATOM 1847 C C . VAL A 1 225 ? 12.659 -22.732 -4.853 1.00 87.81 225 VAL A C 1
ATOM 1849 O O . VAL A 1 225 ? 12.337 -23.577 -4.015 1.00 87.81 225 VAL A O 1
ATOM 1852 N N . PHE A 1 226 ? 11.792 -22.285 -5.762 1.00 87.25 226 PHE A N 1
ATOM 1853 C CA . PHE A 1 226 ? 10.409 -22.768 -5.837 1.00 87.25 226 PHE A CA 1
ATOM 1854 C C . PHE A 1 226 ? 10.342 -24.227 -6.320 1.00 87.25 226 PHE A C 1
ATOM 1856 O O . PHE A 1 226 ? 9.497 -24.992 -5.848 1.00 87.25 226 PHE A O 1
ATOM 1863 N N . ASN A 1 227 ? 11.245 -24.629 -7.220 1.00 85.12 227 ASN A N 1
ATOM 1864 C CA . ASN A 1 227 ? 11.304 -25.988 -7.761 1.00 85.12 227 ASN A CA 1
ATOM 1865 C C . ASN A 1 227 ? 12.087 -26.966 -6.869 1.00 85.12 227 ASN A C 1
ATOM 1867 O O . ASN A 1 227 ? 11.866 -28.179 -6.956 1.00 85.12 227 ASN A O 1
ATOM 1871 N N . PHE A 1 228 ? 12.967 -26.471 -5.992 1.00 74.56 228 PHE A N 1
ATOM 1872 C CA . PHE A 1 228 ? 13.754 -27.301 -5.085 1.00 74.56 228 PHE A CA 1
ATOM 1873 C C . PHE A 1 228 ? 12.850 -28.182 -4.213 1.00 74.56 228 PHE A C 1
ATOM 1875 O O . PHE A 1 228 ? 11.955 -27.702 -3.513 1.00 74.56 228 PHE A O 1
ATOM 1882 N N . GLY A 1 229 ? 13.062 -29.499 -4.281 1.00 66.25 229 GLY A N 1
ATOM 1883 C CA . GLY A 1 229 ? 12.259 -30.478 -3.545 1.00 66.25 229 GLY A CA 1
ATOM 1884 C C . GLY A 1 229 ? 10.770 -30.505 -3.920 1.00 66.25 229 GLY A C 1
ATOM 1885 O O . GLY A 1 229 ? 9.981 -31.065 -3.162 1.00 66.25 229 GLY A O 1
ATOM 1886 N N . ASN A 1 230 ? 10.372 -29.917 -5.060 1.00 77.31 230 ASN A N 1
ATOM 1887 C CA . ASN A 1 230 ? 8.976 -29.778 -5.492 1.00 77.31 230 ASN A CA 1
ATOM 1888 C C . ASN A 1 230 ? 8.104 -29.082 -4.426 1.00 77.31 230 ASN A C 1
ATOM 1890 O O . ASN A 1 230 ? 7.138 -29.661 -3.916 1.00 77.31 230 ASN A O 1
ATOM 1894 N N . ASN A 1 231 ? 8.465 -27.849 -4.050 1.00 82.44 231 ASN A N 1
ATOM 1895 C CA . ASN A 1 231 ? 7.819 -27.091 -2.975 1.00 82.44 231 ASN A CA 1
ATOM 1896 C C . ASN A 1 231 ? 6.410 -26.603 -3.378 1.00 82.44 231 ASN A C 1
ATOM 1898 O O . ASN A 1 231 ? 6.170 -25.427 -3.661 1.00 82.44 231 ASN A O 1
ATOM 1902 N N . LYS A 1 232 ? 5.452 -27.541 -3.386 1.00 87.31 232 LYS A N 1
ATOM 1903 C CA . LYS A 1 232 ? 4.052 -27.330 -3.792 1.00 87.31 232 LYS A CA 1
ATOM 1904 C C . LYS A 1 232 ? 3.380 -26.123 -3.119 1.00 87.31 232 LYS A C 1
ATOM 1906 O O . LYS A 1 232 ? 2.627 -25.445 -3.819 1.00 87.31 232 LYS A O 1
ATOM 1911 N N . PRO A 1 233 ? 3.600 -25.826 -1.818 1.00 88.75 233 PRO A N 1
ATOM 1912 C CA . PRO A 1 233 ? 3.077 -24.606 -1.203 1.00 88.75 233 PRO A CA 1
ATOM 1913 C C . PRO A 1 233 ? 3.540 -23.326 -1.909 1.00 88.75 233 PRO A C 1
ATOM 1915 O O . PRO A 1 233 ? 2.700 -22.526 -2.313 1.00 88.75 233 PRO A O 1
ATOM 1918 N N . LEU A 1 234 ? 4.846 -23.149 -2.130 1.00 87.31 234 LEU A N 1
ATOM 1919 C CA . LEU A 1 234 ? 5.362 -21.944 -2.786 1.00 87.31 234 LEU A CA 1
ATOM 1920 C C . LEU A 1 234 ? 4.876 -21.831 -4.234 1.00 87.31 234 LEU A C 1
ATOM 1922 O O . LEU A 1 234 ? 4.469 -20.751 -4.654 1.00 87.31 234 LEU A O 1
ATOM 1926 N N . ILE A 1 235 ? 4.840 -22.944 -4.973 1.00 89.62 235 ILE A N 1
ATOM 1927 C CA . ILE A 1 235 ? 4.313 -22.975 -6.347 1.00 89.62 235 ILE A CA 1
ATOM 1928 C C . ILE A 1 235 ? 2.847 -22.517 -6.370 1.00 89.62 235 ILE A C 1
ATOM 1930 O O . ILE A 1 235 ? 2.484 -21.643 -7.155 1.00 89.62 235 ILE A O 1
ATOM 1934 N N . ARG A 1 236 ? 2.014 -23.031 -5.455 1.00 90.44 236 ARG A N 1
ATOM 1935 C CA . ARG A 1 236 ? 0.611 -22.611 -5.324 1.00 90.44 236 ARG A CA 1
ATOM 1936 C C . ARG A 1 236 ? 0.485 -21.122 -4.994 1.00 90.44 236 ARG A C 1
ATOM 1938 O O . ARG A 1 236 ? -0.394 -20.456 -5.542 1.00 90.44 236 ARG A O 1
ATOM 1945 N N . ALA A 1 237 ? 1.347 -20.602 -4.122 1.00 89.50 237 ALA A N 1
ATOM 1946 C CA . ALA A 1 237 ? 1.364 -19.183 -3.795 1.00 89.50 237 ALA A CA 1
ATOM 1947 C C . ALA A 1 237 ? 1.741 -18.336 -5.020 1.00 89.50 237 ALA A C 1
ATOM 1949 O O . ALA A 1 237 ? 1.032 -17.378 -5.316 1.00 89.50 237 ALA A O 1
ATOM 1950 N N . ALA A 1 238 ? 2.782 -18.714 -5.771 1.00 89.56 238 ALA A N 1
ATOM 1951 C CA . ALA A 1 238 ? 3.175 -18.018 -7.000 1.00 89.56 238 ALA A CA 1
ATOM 1952 C C . ALA A 1 238 ? 2.040 -17.995 -8.025 1.00 89.56 238 ALA A C 1
ATOM 1954 O O . ALA A 1 238 ? 1.721 -16.937 -8.561 1.00 89.56 238 ALA A O 1
ATOM 1955 N N . GLU A 1 239 ? 1.372 -19.129 -8.252 1.00 89.88 239 GLU A N 1
ATOM 1956 C CA . GLU A 1 239 ? 0.227 -19.205 -9.163 1.00 89.88 239 GLU A CA 1
ATOM 1957 C C . GLU A 1 239 ? -0.928 -18.291 -8.732 1.00 89.88 239 GLU A C 1
ATOM 1959 O O . GLU A 1 239 ? -1.532 -17.618 -9.572 1.00 89.88 239 GLU A O 1
ATOM 1964 N N . LEU A 1 240 ? -1.250 -18.265 -7.434 1.00 87.88 240 LEU A N 1
ATOM 1965 C CA . LEU A 1 240 ? -2.312 -17.419 -6.894 1.00 87.88 240 LEU A CA 1
ATOM 1966 C C . LEU A 1 240 ? -1.961 -15.935 -7.036 1.00 87.88 240 LEU A C 1
ATOM 1968 O O . LEU A 1 240 ? -2.747 -15.176 -7.597 1.00 87.88 240 LEU A O 1
ATOM 1972 N N . PHE A 1 241 ? -0.779 -15.528 -6.573 1.00 86.69 241 PHE A N 1
ATOM 1973 C CA . PHE A 1 241 ? -0.328 -14.139 -6.646 1.00 86.69 241 PHE A CA 1
ATOM 1974 C C . PHE A 1 241 ? -0.197 -13.654 -8.088 1.00 86.69 241 PHE A C 1
ATOM 1976 O O . PHE A 1 241 ? -0.573 -12.522 -8.378 1.00 86.69 241 PHE A O 1
ATOM 1983 N N . HIS A 1 242 ? 0.257 -14.508 -9.004 1.00 86.38 242 HIS A N 1
ATOM 1984 C CA . HIS A 1 242 ? 0.326 -14.170 -10.419 1.00 86.38 242 HIS A CA 1
ATOM 1985 C C . HIS A 1 242 ? -1.069 -13.917 -11.019 1.00 86.38 242 HIS A C 1
ATOM 1987 O O . HIS A 1 242 ? -1.293 -12.897 -11.672 1.00 86.38 242 HIS A O 1
ATOM 1993 N N . LYS A 1 243 ? -2.053 -14.786 -10.734 1.00 86.00 243 LYS A N 1
ATOM 1994 C CA . LYS A 1 243 ? -3.456 -14.564 -11.140 1.00 86.00 243 LYS A CA 1
ATOM 1995 C C . LYS A 1 243 ? -4.032 -13.280 -10.536 1.00 86.00 243 LYS A C 1
ATOM 1997 O O . LYS A 1 243 ? -4.754 -12.549 -11.222 1.00 86.00 243 LYS A O 1
ATOM 2002 N N . THR A 1 244 ? -3.701 -12.994 -9.278 1.00 80.19 244 THR A N 1
ATOM 2003 C CA . THR A 1 244 ? -4.107 -11.763 -8.589 1.00 80.19 244 THR A CA 1
ATOM 2004 C C . THR A 1 244 ? -3.490 -10.532 -9.245 1.00 80.19 244 THR A C 1
ATOM 2006 O O . THR A 1 244 ? -4.223 -9.600 -9.560 1.00 80.19 244 THR A O 1
ATOM 2009 N N . ASN A 1 245 ? -2.185 -10.537 -9.526 1.00 81.75 245 ASN A N 1
ATOM 2010 C CA . ASN A 1 245 ? -1.498 -9.441 -10.209 1.00 81.75 245 ASN A CA 1
ATOM 2011 C C . ASN A 1 245 ? -2.099 -9.168 -11.586 1.00 81.75 245 ASN A C 1
ATOM 2013 O O . ASN A 1 245 ? -2.372 -8.011 -11.898 1.00 81.75 245 ASN A O 1
ATOM 2017 N N . ILE A 1 246 ? -2.366 -10.209 -12.384 1.00 83.94 246 ILE A N 1
ATOM 2018 C CA . ILE A 1 246 ? -3.055 -10.056 -13.673 1.00 83.94 246 ILE A CA 1
ATOM 2019 C C . ILE A 1 246 ? -4.409 -9.374 -13.458 1.00 83.94 246 ILE A C 1
ATOM 2021 O O . ILE A 1 246 ? -4.677 -8.347 -14.074 1.00 83.94 246 ILE A O 1
ATOM 2025 N N . SER A 1 247 ? -5.232 -9.888 -12.543 1.00 80.75 247 SER A N 1
ATOM 2026 C CA . SER A 1 247 ? -6.573 -9.345 -12.282 1.00 80.75 247 SER A CA 1
ATOM 2027 C C . SER A 1 247 ? -6.529 -7.887 -11.811 1.00 80.75 247 SER A C 1
ATOM 2029 O O . SER A 1 247 ? -7.299 -7.052 -12.277 1.00 80.75 247 SER A O 1
ATOM 2031 N N . PHE A 1 248 ? -5.600 -7.554 -10.913 1.00 78.50 248 PHE A N 1
ATOM 2032 C CA . PHE A 1 248 ? -5.390 -6.194 -10.419 1.00 78.50 248 PHE A CA 1
ATOM 2033 C C . PHE A 1 248 ? -4.864 -5.255 -11.501 1.00 78.50 248 PHE A C 1
ATOM 2035 O O . PHE A 1 248 ? -5.304 -4.111 -11.572 1.00 78.50 248 PHE A O 1
ATOM 2042 N N . THR A 1 249 ? -3.990 -5.745 -12.378 1.00 82.81 249 THR A N 1
ATOM 2043 C CA . THR A 1 249 ? -3.523 -4.991 -13.543 1.00 82.81 249 THR A CA 1
ATOM 2044 C C . THR A 1 249 ? -4.686 -4.705 -14.495 1.00 82.81 249 THR A C 1
ATOM 2046 O O . THR A 1 249 ? -4.836 -3.570 -14.933 1.00 82.81 249 THR A O 1
ATOM 2049 N N . GLU A 1 250 ? -5.549 -5.683 -14.789 1.00 81.69 250 GLU A N 1
ATOM 2050 C CA . GLU A 1 250 ? -6.727 -5.467 -15.644 1.00 81.69 250 GLU A CA 1
ATOM 2051 C C . GLU A 1 250 ? -7.734 -4.494 -15.010 1.00 81.69 250 GLU A C 1
ATOM 2053 O O . GLU A 1 250 ? -8.252 -3.606 -15.693 1.00 81.69 250 GLU A O 1
ATOM 2058 N N . ASN A 1 251 ? -7.946 -4.574 -13.692 1.00 76.19 251 ASN A N 1
ATOM 2059 C CA . ASN A 1 251 ? -8.742 -3.586 -12.956 1.00 76.19 251 ASN A CA 1
ATOM 2060 C C . ASN A 1 251 ? -8.126 -2.184 -13.064 1.00 76.19 251 ASN A C 1
ATOM 2062 O O . ASN A 1 251 ? -8.834 -1.209 -13.322 1.00 76.19 251 ASN A O 1
ATOM 2066 N N . GLN A 1 252 ? -6.804 -2.079 -12.908 1.00 79.19 252 GLN A N 1
ATOM 2067 C CA . GLN A 1 252 ? -6.090 -0.815 -13.034 1.00 79.19 252 GLN A CA 1
ATOM 2068 C C . GLN A 1 252 ? -6.107 -0.273 -14.466 1.00 79.19 252 GLN A C 1
ATOM 2070 O O . GLN A 1 252 ? -6.153 0.937 -14.617 1.00 79.19 252 GLN A O 1
ATOM 2075 N N . LYS A 1 253 ? -6.092 -1.112 -15.509 1.00 83.50 253 LYS A N 1
ATOM 2076 C CA . LYS A 1 253 ? -6.251 -0.670 -16.908 1.00 83.50 253 LYS A CA 1
ATOM 2077 C C . LYS A 1 253 ? -7.668 -0.191 -17.200 1.00 83.50 253 LYS A C 1
ATOM 2079 O O . LYS A 1 253 ? -7.842 0.801 -17.895 1.00 83.50 253 LYS A O 1
ATOM 2084 N N . THR A 1 254 ? -8.667 -0.888 -16.660 1.00 84.31 254 THR A N 1
ATOM 2085 C CA . THR A 1 254 ? -10.082 -0.527 -16.828 1.00 84.31 254 THR A CA 1
ATOM 2086 C C . THR A 1 254 ? -10.375 0.836 -16.201 1.00 84.31 254 THR A C 1
ATOM 2088 O O . THR A 1 254 ? -11.109 1.641 -16.773 1.00 84.31 254 THR A O 1
ATOM 2091 N N . GLY A 1 255 ? -9.777 1.102 -15.036 1.00 83.88 255 GLY A N 1
ATOM 2092 C CA . GLY A 1 255 ? -10.003 2.328 -14.285 1.00 83.88 255 GLY A CA 1
ATOM 2093 C C . GLY A 1 255 ? -11.425 2.429 -13.731 1.00 83.88 255 GLY A C 1
ATOM 2094 O O . GLY A 1 255 ? -12.272 1.549 -13.890 1.00 83.88 255 GLY A O 1
ATOM 2095 N N . ILE A 1 256 ? -11.689 3.531 -13.039 1.00 83.12 256 ILE A N 1
ATOM 2096 C CA . ILE A 1 256 ? -12.993 3.847 -12.462 1.00 83.12 256 ILE A CA 1
ATOM 2097 C C . ILE A 1 256 ? -13.480 5.125 -13.125 1.00 83.12 256 ILE A C 1
ATOM 2099 O O . ILE A 1 256 ? -12.848 6.173 -12.997 1.00 83.12 256 ILE A O 1
ATOM 2103 N N . ARG A 1 257 ? -14.610 5.046 -13.830 1.00 88.31 257 ARG A N 1
ATOM 2104 C CA . ARG A 1 257 ? -15.216 6.219 -14.456 1.00 88.31 257 ARG A CA 1
ATOM 2105 C C . ARG A 1 257 ? -15.763 7.156 -13.386 1.00 88.31 257 ARG A C 1
ATOM 2107 O O . ARG A 1 257 ? -16.488 6.728 -12.483 1.00 88.31 257 ARG A O 1
ATOM 2114 N N . ILE A 1 258 ? -15.465 8.439 -13.535 1.00 90.31 258 ILE A N 1
ATOM 2115 C CA . ILE A 1 258 ? -15.956 9.483 -12.645 1.00 90.31 258 ILE A CA 1
ATOM 2116 C C . ILE A 1 258 ? -16.664 10.602 -13.408 1.00 90.31 258 ILE A C 1
ATOM 2118 O O . ILE A 1 258 ? -16.382 10.873 -14.572 1.00 90.31 258 ILE A O 1
ATOM 2122 N N . ASP A 1 259 ? -17.596 11.263 -12.731 1.00 92.62 259 ASP A N 1
ATOM 2123 C CA . ASP A 1 259 ? -18.207 12.512 -13.167 1.00 92.62 259 ASP A CA 1
ATOM 2124 C C . ASP A 1 259 ? -17.359 13.676 -12.638 1.00 92.62 259 ASP A C 1
ATOM 2126 O O . ASP A 1 259 ? -17.539 14.157 -11.514 1.00 92.62 259 ASP A O 1
ATOM 2130 N N . LYS A 1 260 ? -16.375 14.088 -13.445 1.00 91.31 260 LYS A N 1
ATOM 2131 C CA . LYS A 1 260 ? -15.473 15.197 -13.115 1.00 91.31 260 LYS A CA 1
ATOM 2132 C C . LYS A 1 260 ? -16.251 16.479 -12.832 1.00 91.31 260 LYS A C 1
ATOM 2134 O O . LYS A 1 260 ? -16.003 17.131 -11.820 1.00 91.31 260 LYS A O 1
ATOM 2139 N N . ASP A 1 261 ? -17.222 16.809 -13.679 1.00 92.25 261 ASP A N 1
ATOM 2140 C CA . ASP A 1 261 ? -17.993 18.044 -13.544 1.00 92.25 261 ASP A CA 1
ATOM 2141 C C . ASP A 1 261 ? -18.887 18.009 -12.302 1.00 92.25 261 ASP A C 1
ATOM 2143 O O . ASP A 1 261 ? -19.058 19.023 -11.630 1.00 92.25 261 ASP A O 1
ATOM 2147 N N . TYR A 1 262 ? -19.440 16.845 -11.947 1.00 94.12 262 TYR A N 1
ATOM 2148 C CA . TYR A 1 262 ? -20.112 16.663 -10.663 1.00 94.12 262 TYR A CA 1
ATOM 2149 C C . TYR A 1 262 ? -19.167 16.935 -9.501 1.00 94.12 262 TYR A C 1
ATOM 2151 O O . TYR A 1 262 ? -19.547 17.669 -8.592 1.00 94.12 262 TYR A O 1
ATOM 2159 N N . TYR A 1 263 ? -17.952 16.386 -9.520 1.00 91.88 263 TYR A N 1
ATOM 2160 C CA . TYR A 1 263 ? -16.983 16.631 -8.457 1.00 91.88 263 TYR A CA 1
ATOM 2161 C C . TYR A 1 263 ? -16.573 18.104 -8.365 1.00 91.88 263 TYR A C 1
ATOM 2163 O O . TYR A 1 263 ? -16.524 18.623 -7.251 1.00 91.88 263 TYR A O 1
ATOM 2171 N N . ILE A 1 264 ? -16.387 18.800 -9.491 1.00 92.12 264 ILE A N 1
ATOM 2172 C CA . ILE A 1 264 ? -16.139 20.252 -9.522 1.00 92.12 264 ILE A CA 1
ATOM 2173 C C . ILE A 1 264 ? -17.330 21.009 -8.918 1.00 92.12 264 ILE A C 1
ATOM 2175 O O . ILE A 1 264 ? -17.158 21.714 -7.926 1.00 92.12 264 ILE A O 1
ATOM 2179 N N . ARG A 1 265 ? -18.556 20.778 -9.412 1.00 94.75 265 ARG A N 1
ATOM 2180 C CA . ARG A 1 265 ? -19.773 21.435 -8.894 1.00 94.75 265 ARG A CA 1
ATOM 2181 C C . ARG A 1 265 ? -20.002 21.166 -7.408 1.00 94.75 265 ARG A C 1
ATOM 2183 O O . ARG A 1 265 ? -20.443 22.044 -6.671 1.00 94.75 265 ARG A O 1
ATOM 2190 N N . VAL A 1 266 ? -19.749 19.938 -6.950 1.00 92.19 266 VAL A N 1
ATOM 2191 C CA . VAL A 1 266 ? -19.859 19.595 -5.529 1.00 92.19 266 VAL A CA 1
ATOM 2192 C C . VAL A 1 266 ? -18.771 20.299 -4.732 1.00 92.19 266 VAL A C 1
ATOM 2194 O O . VAL A 1 266 ? -19.088 20.826 -3.672 1.00 92.19 266 VAL A O 1
ATOM 2197 N N . SER A 1 267 ? -17.531 20.337 -5.220 1.00 92.00 267 SER A N 1
ATOM 2198 C CA . SER A 1 267 ? -16.430 21.064 -4.581 1.00 92.00 267 SER A CA 1
ATOM 2199 C C . SER A 1 267 ? -16.778 22.544 -4.401 1.00 92.00 267 SER A C 1
ATOM 2201 O O . SER A 1 267 ? -16.720 23.052 -3.282 1.00 92.00 267 SER A O 1
ATOM 2203 N N . GLU A 1 268 ? -17.255 23.199 -5.461 1.00 93.12 268 GLU A N 1
ATOM 2204 C CA . GLU A 1 268 ? -17.714 24.594 -5.443 1.00 93.12 268 GLU A CA 1
ATOM 2205 C C . GLU A 1 268 ? -18.906 24.794 -4.494 1.00 93.12 268 GLU A C 1
ATOM 2207 O O . GLU A 1 268 ? -18.939 25.734 -3.703 1.00 93.12 268 GLU A O 1
ATOM 2212 N N . GLY A 1 269 ? -19.886 23.886 -4.508 1.00 93.06 269 GLY A N 1
ATOM 2213 C CA . GLY A 1 269 ? -21.039 23.951 -3.608 1.00 93.06 269 GLY A CA 1
ATOM 2214 C C . GLY A 1 269 ? -20.671 23.732 -2.135 1.00 93.06 269 GLY A C 1
ATOM 2215 O O . GLY A 1 269 ? -21.258 24.355 -1.246 1.00 93.06 269 GLY A O 1
ATOM 2216 N N . LEU A 1 270 ? -19.699 22.859 -1.851 1.00 91.56 270 LEU A N 1
ATOM 2217 C CA . LEU A 1 270 ? -19.132 22.695 -0.511 1.00 91.56 270 LEU A CA 1
ATOM 2218 C C . LEU A 1 270 ? -18.410 23.973 -0.085 1.00 91.56 270 LEU A C 1
ATOM 2220 O O . LEU A 1 270 ? -18.639 24.435 1.029 1.00 91.56 270 LEU A O 1
ATOM 2224 N N . GLU A 1 271 ? -17.626 24.576 -0.974 1.00 93.12 271 GLU A N 1
ATOM 2225 C CA . GLU A 1 271 ? -16.915 25.830 -0.727 1.00 93.12 271 GLU A CA 1
ATOM 2226 C C . GLU A 1 271 ? -17.867 26.999 -0.453 1.00 93.12 271 GLU A C 1
ATOM 2228 O O . GLU A 1 271 ? -17.699 27.711 0.533 1.00 93.12 271 GLU A O 1
ATOM 2233 N N . GLN A 1 272 ? -18.946 27.145 -1.223 1.00 93.44 272 GLN A N 1
ATOM 2234 C CA . GLN A 1 272 ? -19.978 28.154 -0.957 1.00 93.44 272 GLN A CA 1
ATOM 2235 C C . GLN A 1 272 ? -20.641 27.962 0.414 1.00 93.44 272 GLN A C 1
ATOM 2237 O O . GLN A 1 272 ? -20.923 28.935 1.118 1.00 93.44 272 GLN A O 1
ATOM 2242 N N . ARG A 1 273 ? -20.899 26.711 0.817 1.00 92.75 273 ARG A N 1
ATOM 2243 C CA . ARG A 1 273 ? -21.474 26.400 2.136 1.00 92.75 273 ARG A CA 1
ATOM 2244 C C . ARG A 1 273 ? -20.486 26.669 3.261 1.00 92.75 273 ARG A C 1
ATOM 2246 O O . ARG A 1 273 ? -20.902 27.197 4.289 1.00 92.75 273 ARG A O 1
ATOM 2253 N N . VAL A 1 274 ? -19.214 26.336 3.057 1.00 91.69 274 VAL A N 1
ATOM 2254 C CA . VAL A 1 274 ? -18.124 26.687 3.972 1.00 91.69 274 VAL A CA 1
ATOM 2255 C C . VAL A 1 274 ? -18.066 28.201 4.123 1.00 91.69 274 VAL A C 1
ATOM 2257 O O . VAL A 1 274 ? -18.162 28.683 5.242 1.00 91.69 274 VAL A O 1
ATOM 2260 N N . ASN A 1 275 ? -18.045 28.958 3.026 1.00 92.81 275 ASN A N 1
ATOM 2261 C CA . ASN A 1 275 ? -17.999 30.420 3.054 1.00 92.81 275 ASN A CA 1
ATOM 2262 C C . ASN A 1 275 ? -19.206 31.029 3.781 1.00 92.81 275 ASN A C 1
ATOM 2264 O O . ASN A 1 275 ? -19.028 31.920 4.608 1.00 92.81 275 ASN A O 1
ATOM 2268 N N . ARG A 1 276 ? -20.420 30.513 3.544 1.00 94.19 276 ARG A N 1
ATOM 2269 C CA . ARG A 1 276 ? -21.632 30.957 4.253 1.00 94.19 276 ARG A CA 1
ATOM 2270 C C . ARG A 1 276 ? -21.557 30.679 5.752 1.00 94.19 276 ARG A C 1
ATOM 2272 O O . ARG A 1 276 ? -21.774 31.586 6.545 1.00 94.19 276 ARG A O 1
ATOM 2279 N N . LEU A 1 277 ? -21.248 29.443 6.148 1.00 92.31 277 LEU A N 1
ATOM 2280 C CA . LEU A 1 277 ? -21.139 29.083 7.564 1.00 92.31 277 LEU A CA 1
ATOM 2281 C C . LEU A 1 277 ? -20.017 29.871 8.248 1.00 92.31 277 LEU A C 1
ATOM 2283 O O . LEU A 1 277 ? -20.184 30.301 9.386 1.00 92.31 277 LEU A O 1
ATOM 2287 N N . THR A 1 278 ? -18.910 30.111 7.544 1.00 91.19 278 THR A N 1
ATOM 2288 C CA . THR A 1 278 ? -17.817 30.962 8.013 1.00 91.19 278 THR A CA 1
ATOM 2289 C C . THR A 1 278 ? -18.297 32.395 8.243 1.00 91.19 278 THR A C 1
ATOM 2291 O O . THR A 1 278 ? -18.026 32.955 9.301 1.00 91.19 278 THR A O 1
ATOM 2294 N N . GLN A 1 279 ? -19.061 32.978 7.312 1.00 91.62 279 GLN A N 1
ATOM 2295 C CA . GLN A 1 279 ? -19.668 34.303 7.494 1.00 91.62 279 GLN A CA 1
ATOM 2296 C C . GLN A 1 279 ? -20.630 34.334 8.689 1.00 91.62 279 GLN A C 1
ATOM 2298 O O . GLN A 1 279 ? -20.534 35.235 9.516 1.00 91.62 279 GLN A O 1
ATOM 2303 N N . GLU A 1 280 ? -21.503 33.335 8.826 1.00 91.81 280 GLU A N 1
ATOM 2304 C CA . GLU A 1 280 ? -22.446 33.248 9.946 1.00 91.81 280 GLU A CA 1
ATOM 2305 C C . GLU A 1 280 ? -21.752 33.112 11.307 1.00 91.81 280 GLU A C 1
ATOM 2307 O O . GLU A 1 280 ? -22.250 33.628 12.306 1.00 91.81 280 GLU A O 1
ATOM 2312 N N . VAL A 1 281 ? -20.634 32.384 11.379 1.00 90.75 281 VAL A N 1
ATOM 2313 C CA . VAL A 1 281 ? -19.835 32.304 12.608 1.00 90.75 281 VAL A CA 1
ATOM 2314 C C . VAL A 1 281 ? -19.143 33.642 12.858 1.00 90.75 281 VAL A C 1
ATOM 2316 O O . VAL A 1 281 ? -19.229 34.148 13.972 1.00 90.75 281 VAL A O 1
ATOM 2319 N N . ASN A 1 282 ? -18.540 34.257 11.837 1.00 88.69 282 ASN A N 1
ATOM 2320 C CA . ASN A 1 282 ? -17.861 35.550 11.968 1.00 88.69 282 ASN A CA 1
ATOM 2321 C C . ASN A 1 282 ? -18.802 36.691 12.395 1.00 88.69 282 ASN A C 1
ATOM 2323 O O . ASN A 1 282 ? -18.348 37.632 13.034 1.00 88.69 282 ASN A O 1
ATOM 2327 N N . GLN A 1 283 ? -20.092 36.607 12.059 1.00 90.06 283 GLN A N 1
ATOM 2328 C CA . GLN A 1 283 ? -21.130 37.571 12.452 1.00 90.06 283 GLN A CA 1
ATOM 2329 C C . GLN A 1 283 ? -21.846 37.210 13.763 1.00 90.06 283 GLN A C 1
ATOM 2331 O O . GLN A 1 283 ? -22.755 37.923 14.178 1.00 90.06 283 GLN A O 1
ATOM 2336 N N . SER A 1 284 ? -21.502 36.088 14.397 1.00 91.06 284 SER A N 1
ATOM 2337 C CA . SER A 1 284 ? -22.178 35.659 15.623 1.00 91.06 284 SER A CA 1
ATOM 2338 C C . SER A 1 284 ? -21.804 36.535 16.819 1.00 91.06 284 SER A C 1
ATOM 2340 O O . SER A 1 284 ? -20.657 36.967 16.940 1.00 91.06 284 SER A O 1
ATOM 2342 N N . ASP A 1 285 ? -22.741 36.705 17.758 1.00 90.19 285 ASP A N 1
ATOM 2343 C CA . ASP A 1 285 ? -22.506 37.433 19.015 1.00 90.19 285 ASP A CA 1
ATOM 2344 C C . ASP A 1 285 ? -21.279 36.901 19.765 1.00 90.19 285 ASP A C 1
ATOM 2346 O O . ASP A 1 285 ? -20.528 37.663 20.361 1.00 90.19 285 ASP A O 1
ATOM 2350 N N . ALA A 1 286 ? -21.020 35.596 19.668 1.00 87.19 286 ALA A N 1
ATOM 2351 C CA . ALA A 1 286 ? -19.852 34.960 20.259 1.00 87.19 286 ALA A CA 1
ATOM 2352 C C . ALA A 1 286 ? -18.528 35.484 19.668 1.00 87.19 286 ALA A C 1
ATOM 2354 O O . ALA A 1 286 ? -17.587 35.755 20.409 1.00 87.19 286 ALA A O 1
ATOM 2355 N N . VAL A 1 287 ? -18.447 35.663 18.344 1.00 88.25 287 VAL A N 1
ATOM 2356 C CA . VAL A 1 287 ? -17.250 36.231 17.701 1.00 88.25 287 VAL A CA 1
ATOM 2357 C C . VAL A 1 287 ? -17.137 37.734 17.970 1.00 88.25 287 VAL A C 1
ATOM 2359 O O . VAL A 1 287 ? -16.026 38.234 18.134 1.00 88.25 287 VAL A O 1
ATOM 2362 N N . THR A 1 288 ? -18.257 38.446 18.111 1.00 89.38 288 THR A N 1
ATOM 2363 C CA . THR A 1 288 ? -18.256 39.840 18.582 1.00 89.38 288 THR A CA 1
ATOM 2364 C C . THR A 1 288 ? -17.706 39.949 20.007 1.00 89.38 288 THR A C 1
ATOM 2366 O O . THR A 1 288 ? -16.854 40.796 20.271 1.00 89.38 288 THR A O 1
ATOM 2369 N N . LEU A 1 289 ? -18.124 39.063 20.919 1.00 88.62 289 LEU A N 1
ATOM 2370 C CA . LEU A 1 289 ? -17.585 38.982 22.282 1.00 88.62 289 LEU A CA 1
ATOM 2371 C C . LEU A 1 289 ? -16.083 38.678 22.271 1.00 88.62 289 LEU A C 1
ATOM 2373 O O . LEU A 1 289 ? -15.326 39.343 22.976 1.00 88.62 289 LEU A O 1
ATOM 2377 N N . PHE A 1 290 ? -15.647 37.757 21.408 1.00 92.06 290 PHE A N 1
ATOM 2378 C CA . PHE A 1 290 ? -14.229 37.479 21.191 1.00 92.06 290 PHE A CA 1
ATOM 2379 C C . PHE A 1 290 ? -13.460 38.709 20.733 1.00 92.06 290 PHE A C 1
ATOM 2381 O O . PHE A 1 290 ? -12.424 39.018 21.306 1.00 92.06 290 PHE A O 1
ATOM 2388 N N . PHE A 1 291 ? -13.962 39.449 19.745 1.00 90.00 291 PHE A N 1
ATOM 2389 C CA . PHE A 1 291 ? -13.298 40.667 19.290 1.00 90.00 291 PHE A CA 1
ATOM 2390 C C . PHE A 1 291 ? -13.220 41.725 20.400 1.00 90.00 291 PHE A C 1
ATOM 2392 O O . PHE A 1 291 ? -12.172 42.339 20.587 1.00 90.00 291 PHE A O 1
ATOM 2399 N N . ASN A 1 292 ? -14.294 41.898 21.175 1.00 90.19 292 ASN A N 1
ATOM 2400 C CA . ASN A 1 292 ? -14.340 42.864 22.273 1.00 90.19 292 ASN A CA 1
ATOM 2401 C C . ASN A 1 292 ? -13.356 42.524 23.404 1.00 90.19 292 ASN A C 1
ATOM 2403 O O . ASN A 1 292 ? -12.791 43.436 24.006 1.00 90.19 292 ASN A O 1
ATOM 2407 N N . GLN A 1 293 ? -13.138 41.240 23.691 1.00 89.94 293 GLN A N 1
ATOM 2408 C CA . GLN A 1 293 ? -12.217 40.803 24.744 1.00 89.94 293 GLN A CA 1
ATOM 2409 C C . GLN A 1 293 ? -10.765 40.689 24.255 1.00 89.94 293 GLN A C 1
ATOM 2411 O O . GLN A 1 293 ? -9.857 41.161 24.932 1.00 89.94 293 GLN A O 1
ATOM 2416 N N . GLU A 1 294 ? -10.541 40.128 23.067 1.00 89.94 294 GLU A N 1
ATOM 2417 C CA . GLU A 1 294 ? -9.202 39.811 22.548 1.00 89.94 294 GLU A CA 1
ATOM 2418 C C . GLU A 1 294 ? -8.611 40.908 21.645 1.00 89.94 294 GLU A C 1
ATOM 2420 O O . GLU A 1 294 ? -7.436 40.836 21.283 1.00 89.94 294 GLU A O 1
ATOM 2425 N N . GLN A 1 295 ? -9.413 41.903 21.240 1.00 89.19 295 GLN A N 1
ATOM 2426 C CA . GLN A 1 295 ? -9.014 43.040 20.390 1.00 89.19 295 GLN A CA 1
ATOM 2427 C C . GLN A 1 295 ? -8.323 42.623 19.072 1.00 89.19 295 GLN A C 1
ATOM 2429 O O . GLN A 1 295 ? -7.466 43.327 18.535 1.00 89.19 295 GLN A O 1
ATOM 2434 N N . ARG A 1 296 ? -8.689 41.451 18.531 1.00 90.56 296 ARG A N 1
ATOM 2435 C CA . ARG A 1 296 ? -8.151 40.879 17.283 1.00 90.56 296 ARG A CA 1
ATOM 2436 C C . ARG A 1 296 ? -9.189 39.989 16.582 1.00 90.56 296 ARG A C 1
ATOM 2438 O O . ARG A 1 296 ? -10.083 39.466 17.247 1.00 90.56 296 ARG A O 1
ATOM 2445 N N . PRO A 1 297 ? -9.075 39.748 15.260 1.00 85.94 297 PRO A N 1
ATOM 2446 C CA . PRO A 1 297 ? -10.012 38.884 14.543 1.00 85.94 297 PRO A CA 1
ATOM 2447 C C . PRO A 1 297 ? -9.912 37.411 14.976 1.00 85.94 297 PRO A C 1
ATOM 2449 O O . PRO A 1 297 ? -8.817 36.888 15.214 1.00 85.94 297 PRO A O 1
ATOM 2452 N N . PHE A 1 298 ? -11.067 36.742 15.022 1.00 87.31 298 PHE A N 1
ATOM 2453 C CA . PHE A 1 298 ? -11.203 35.316 15.323 1.00 87.31 298 PHE A CA 1
ATOM 2454 C C . PHE A 1 298 ? -10.746 34.440 14.145 1.00 87.31 298 PHE A C 1
ATOM 2456 O O . PHE A 1 298 ? -11.227 34.586 13.019 1.00 87.31 298 PHE A O 1
ATOM 2463 N N . LYS A 1 299 ? -9.838 33.492 14.400 1.00 87.06 299 LYS A N 1
ATOM 2464 C CA . LYS A 1 299 ? -9.356 32.520 13.407 1.00 87.06 299 LYS A CA 1
ATOM 2465 C C . LYS A 1 299 ? -10.025 31.163 13.610 1.00 87.06 299 LYS A C 1
ATOM 2467 O O . LYS A 1 299 ? -9.642 30.383 14.473 1.00 87.06 299 LYS A O 1
ATOM 2472 N N . MET A 1 300 ? -10.964 30.821 12.736 1.00 78.06 300 MET A N 1
ATOM 2473 C CA . MET A 1 300 ? -11.800 29.619 12.878 1.00 78.06 300 MET A CA 1
ATOM 2474 C C . MET A 1 300 ? -11.057 28.280 12.795 1.00 78.06 300 MET A C 1
ATOM 2476 O O . MET A 1 300 ? -11.470 27.302 13.415 1.00 78.06 300 MET A O 1
ATOM 2480 N N . ASN A 1 301 ? -9.948 28.230 12.054 1.00 72.94 301 ASN A N 1
ATOM 2481 C CA . ASN A 1 301 ? -9.109 27.033 11.967 1.00 72.94 301 ASN A CA 1
ATOM 2482 C C . ASN A 1 301 ? -8.100 26.933 13.124 1.00 72.94 301 ASN A C 1
ATOM 2484 O O . ASN A 1 301 ? -7.425 25.915 13.220 1.00 72.94 301 ASN A O 1
ATOM 2488 N N . SER A 1 302 ? -8.013 27.947 14.000 1.00 81.81 302 SER A N 1
ATOM 2489 C CA . SER A 1 302 ? -7.095 27.991 15.144 1.00 81.81 302 SER A CA 1
ATOM 2490 C C . SER A 1 302 ? -7.713 27.303 16.371 1.00 81.81 302 SER A C 1
ATOM 2492 O O . SER A 1 302 ? -8.695 27.799 16.926 1.00 81.81 302 SER A O 1
ATOM 2494 N N . PRO A 1 303 ? -7.129 26.202 16.877 1.00 74.75 303 PRO A N 1
ATOM 2495 C CA . PRO A 1 303 ? -7.567 25.554 18.110 1.00 74.75 303 PRO A CA 1
ATOM 2496 C C . PRO A 1 303 ? -7.419 26.455 19.333 1.00 74.75 303 PRO A C 1
ATOM 2498 O O . PRO A 1 303 ? -8.097 26.243 20.331 1.00 74.75 303 PRO A O 1
ATOM 2501 N N . LYS A 1 304 ? -6.507 27.436 19.288 1.00 82.56 304 LYS A N 1
ATOM 2502 C CA . LYS A 1 304 ? -6.350 28.433 20.352 1.00 82.56 304 LYS A CA 1
ATOM 2503 C C . LYS A 1 304 ? -7.584 29.329 20.415 1.00 82.56 304 LYS A C 1
ATOM 2505 O O . LYS A 1 304 ? -8.221 29.402 21.454 1.00 82.56 304 LYS A O 1
ATOM 2510 N N . ASP A 1 305 ? -7.954 29.926 19.286 1.00 85.94 305 ASP A N 1
ATOM 2511 C CA . ASP A 1 305 ? -9.084 30.854 19.215 1.00 85.94 305 ASP A CA 1
ATOM 2512 C C . ASP A 1 305 ? -10.398 30.138 19.532 1.00 85.94 305 ASP A C 1
ATOM 2514 O O . ASP A 1 305 ? -11.246 30.686 20.225 1.00 85.94 305 ASP A O 1
ATOM 2518 N N . LEU A 1 306 ? -10.544 28.888 19.084 1.00 85.69 306 LEU A N 1
ATOM 2519 C CA . LEU A 1 306 ? -11.690 28.043 19.414 1.00 85.69 306 LEU A CA 1
ATOM 2520 C C . LEU A 1 306 ? -11.801 27.735 20.908 1.00 85.69 306 LEU A C 1
ATOM 2522 O O . LEU A 1 306 ? -12.908 27.754 21.434 1.00 85.69 306 LEU A O 1
ATOM 2526 N N . ARG A 1 307 ? -10.680 27.442 21.581 1.00 86.19 307 ARG A N 1
ATOM 2527 C CA . ARG A 1 307 ? -10.664 27.196 23.030 1.00 86.19 307 ARG A CA 1
ATOM 2528 C C . ARG A 1 307 ? -11.078 28.440 23.794 1.00 86.19 307 ARG A C 1
ATOM 2530 O O . ARG A 1 307 ? -12.015 28.368 24.578 1.00 86.19 307 ARG A O 1
ATOM 2537 N N . THR A 1 308 ? -10.439 29.566 23.489 1.00 86.94 308 THR A N 1
ATOM 2538 C CA . THR A 1 308 ? -10.762 30.845 24.119 1.00 86.94 308 THR A CA 1
ATOM 2539 C C . THR A 1 308 ? -12.227 31.195 23.904 1.00 86.94 308 THR A C 1
ATOM 2541 O O . THR A 1 308 ? -12.958 31.410 24.862 1.00 86.94 308 THR A O 1
ATOM 2544 N N . LEU A 1 309 ? -12.712 31.122 22.663 1.00 88.81 309 LEU A N 1
ATOM 2545 C CA . LEU A 1 309 ? -14.112 31.389 22.359 1.00 88.81 309 LEU A CA 1
ATOM 2546 C C . LEU A 1 309 ? -15.082 30.478 23.133 1.00 88.81 309 LEU A C 1
ATOM 2548 O O . LEU A 1 309 ? -16.061 30.967 23.684 1.00 88.81 309 LEU A O 1
ATOM 2552 N N . LEU A 1 310 ? -14.863 29.162 23.143 1.00 86.31 310 LEU A N 1
ATOM 2553 C CA . LEU A 1 310 ? -15.842 28.210 23.683 1.00 86.31 310 LEU A CA 1
ATOM 2554 C C . LEU A 1 310 ? -15.803 28.111 25.211 1.00 86.31 310 LEU A C 1
ATOM 2556 O O . LEU A 1 310 ? -16.860 28.040 25.833 1.00 86.31 310 LEU A O 1
ATOM 2560 N N . PHE A 1 311 ? -14.615 28.105 25.807 1.00 89.06 311 PHE A N 1
ATOM 2561 C CA . PHE A 1 311 ? -14.444 27.806 27.228 1.00 89.06 311 PHE A CA 1
ATOM 2562 C C . PHE A 1 311 ? -14.236 29.075 28.058 1.00 89.06 311 PHE A C 1
ATOM 2564 O O . PHE A 1 311 ? -14.925 29.251 29.058 1.00 89.06 311 PHE A O 1
ATOM 2571 N N . ASP A 1 312 ? -13.387 30.003 27.605 1.00 85.75 312 ASP A N 1
ATOM 2572 C CA . ASP A 1 312 ? -13.092 31.225 28.370 1.00 85.75 312 ASP A CA 1
ATOM 2573 C C . ASP A 1 312 ? -14.213 32.270 28.229 1.00 85.75 312 ASP A C 1
ATOM 2575 O O . ASP A 1 312 ? -14.627 32.888 29.209 1.00 85.75 312 ASP A O 1
ATOM 2579 N N . ILE A 1 313 ? -14.728 32.461 27.009 1.00 87.19 313 ILE A N 1
ATOM 2580 C CA . ILE A 1 313 ? -15.709 33.517 26.700 1.00 87.19 313 ILE A CA 1
ATOM 2581 C C . ILE A 1 313 ? -17.146 33.038 26.900 1.00 87.19 313 ILE A C 1
ATOM 2583 O O . ILE A 1 313 ? -17.956 33.726 27.520 1.00 87.19 313 ILE A O 1
ATOM 2587 N N . LEU A 1 314 ? -17.485 31.870 26.348 1.00 86.25 314 LEU A N 1
ATOM 2588 C CA . LEU A 1 314 ? -18.845 31.324 26.412 1.00 86.25 314 LEU A CA 1
ATOM 2589 C C . LEU A 1 314 ? -19.090 30.461 27.659 1.00 86.25 314 LEU A C 1
ATOM 2591 O O . LEU A 1 314 ? -20.241 30.123 27.931 1.00 86.25 314 LEU A O 1
ATOM 2595 N N . GLY A 1 315 ? -18.041 30.131 28.421 1.00 82.75 315 GLY A N 1
ATOM 2596 C CA . GLY A 1 315 ? -18.155 29.403 29.687 1.00 82.75 315 GLY A CA 1
ATOM 2597 C C . GLY A 1 315 ? -18.613 27.948 29.547 1.00 82.75 315 GLY A C 1
ATOM 2598 O O . GLY A 1 315 ? -19.167 27.389 30.494 1.00 82.75 315 GLY A O 1
ATOM 2599 N N . GLU A 1 316 ? -18.445 27.330 28.375 1.00 82.88 316 GLU A N 1
ATOM 2600 C CA . GLU A 1 316 ? -18.781 25.918 28.183 1.00 82.88 316 GLU A CA 1
ATOM 2601 C C . GLU A 1 316 ? -17.817 25.009 28.961 1.00 82.88 316 GLU A C 1
ATOM 2603 O O . GLU A 1 316 ? -16.703 25.396 29.303 1.00 82.88 316 GLU A O 1
ATOM 2608 N N . THR A 1 317 ? -18.226 23.769 29.235 1.00 75.19 317 THR A N 1
ATOM 2609 C CA . THR A 1 317 ? -17.387 22.803 29.962 1.00 75.19 317 THR A CA 1
ATOM 2610 C C . THR A 1 317 ? -16.847 21.738 29.017 1.00 75.19 317 THR A C 1
ATOM 2612 O O . THR A 1 317 ? -17.609 21.080 28.308 1.00 75.19 317 THR A O 1
ATOM 2615 N N . SER A 1 318 ? -15.531 21.537 29.019 1.00 71.75 318 SER A N 1
ATOM 2616 C CA . SER A 1 318 ? -14.899 20.469 28.247 1.00 71.75 318 SER A CA 1
ATOM 2617 C C . SER A 1 318 ? -14.986 19.126 28.967 1.00 71.75 318 SER A C 1
ATOM 2619 O O . SER A 1 318 ? -14.748 19.028 30.168 1.00 71.75 318 SER A O 1
ATOM 2621 N N . THR A 1 319 ? -15.283 18.061 28.228 1.00 57.44 319 THR A N 1
ATOM 2622 C CA . THR A 1 319 ? -15.320 16.680 28.743 1.00 57.44 319 THR A CA 1
ATOM 2623 C C . THR A 1 319 ? -13.998 15.942 28.576 1.00 57.44 319 THR A C 1
ATOM 2625 O O . THR A 1 319 ? -13.787 14.878 29.160 1.00 57.44 319 THR A O 1
ATOM 2628 N N . LYS A 1 320 ? -13.084 16.506 27.782 1.00 54.28 320 LYS A N 1
ATOM 2629 C CA . LYS A 1 320 ? -11.782 15.919 27.494 1.00 54.28 320 LYS A CA 1
ATOM 2630 C C . LYS A 1 320 ? -10.748 17.022 27.397 1.00 54.28 320 LYS A C 1
ATOM 2632 O O . LYS A 1 320 ? -10.875 17.942 26.597 1.00 54.28 320 LYS A O 1
ATOM 2637 N N . LEU A 1 321 ? -9.668 16.875 28.144 1.00 48.34 321 LEU A N 1
ATOM 2638 C CA . LEU A 1 321 ? -8.515 17.747 28.004 1.00 48.34 321 LEU A CA 1
ATOM 2639 C C . LEU A 1 321 ? -7.639 17.261 26.842 1.00 48.34 321 LEU A C 1
ATOM 2641 O O . LEU A 1 321 ? -7.483 16.062 26.587 1.00 48.34 321 LEU A O 1
ATOM 2645 N N . THR A 1 322 ? -7.061 18.206 26.112 1.00 38.94 322 THR A N 1
ATOM 2646 C CA . THR A 1 322 ? -5.871 17.957 25.295 1.00 38.94 322 THR A CA 1
ATOM 2647 C C . THR A 1 322 ? -4.730 17.509 26.207 1.00 38.94 322 THR A C 1
ATOM 2649 O O . THR A 1 322 ? -4.716 17.810 27.399 1.00 38.94 322 THR A O 1
ATOM 2652 N N . ALA A 1 323 ? -3.730 16.815 25.671 1.00 33.12 323 ALA A N 1
ATOM 2653 C CA . ALA A 1 323 ? -2.597 16.378 26.489 1.00 33.12 323 ALA A CA 1
ATOM 2654 C C . ALA A 1 323 ? -1.762 17.538 27.070 1.00 33.12 323 ALA A C 1
ATOM 2656 O O . ALA A 1 323 ? -0.965 17.293 27.969 1.00 33.12 323 ALA A O 1
ATOM 2657 N N . THR A 1 324 ? -1.982 18.789 26.637 1.00 37.84 324 THR A N 1
ATOM 2658 C CA . THR A 1 324 ? -1.414 19.991 27.275 1.00 37.84 324 THR A CA 1
ATOM 2659 C C . THR A 1 324 ? -2.236 20.488 28.475 1.00 37.84 324 THR A C 1
ATOM 2661 O O . THR A 1 324 ? -2.031 21.613 28.915 1.00 37.84 324 THR A O 1
ATOM 2664 N N . GLY A 1 325 ? -3.213 19.714 28.963 1.00 44.53 325 GLY A N 1
ATOM 2665 C CA . GLY A 1 325 ? -4.093 20.084 30.081 1.00 44.53 325 GLY A CA 1
ATOM 2666 C C . GLY A 1 325 ? -5.142 21.148 29.748 1.00 44.53 325 GLY A C 1
ATOM 2667 O O . GLY A 1 325 ? -5.927 21.515 30.611 1.00 44.53 325 GLY A O 1
ATOM 2668 N N . LEU A 1 326 ? -5.171 21.627 28.501 1.00 52.84 326 LEU A N 1
ATOM 2669 C CA . LEU A 1 326 ? -6.139 22.609 28.013 1.00 52.84 326 LEU A CA 1
ATOM 2670 C C . LEU A 1 326 ? -7.376 21.900 27.470 1.00 52.84 326 LEU A C 1
ATOM 2672 O O . LEU A 1 326 ? -7.254 20.815 26.901 1.00 52.84 326 LEU A O 1
ATOM 2676 N N . ASP A 1 327 ? -8.533 22.535 27.545 1.00 65.00 327 ASP A N 1
ATOM 2677 C CA . ASP A 1 327 ? -9.795 21.993 27.045 1.00 65.00 327 ASP A CA 1
ATOM 2678 C C . ASP A 1 327 ? -9.727 21.584 25.558 1.00 65.00 327 ASP A C 1
ATOM 2680 O O . ASP A 1 327 ? -9.278 22.350 24.705 1.00 65.00 327 ASP A O 1
ATOM 2684 N N . SER A 1 328 ? -10.124 20.357 25.200 1.00 59.94 328 SER A N 1
ATOM 2685 C CA . SER A 1 328 ? -10.055 19.885 23.806 1.00 59.94 328 SER A CA 1
ATOM 2686 C C . SER A 1 328 ? -11.168 20.472 22.941 1.00 59.94 328 SER A C 1
ATOM 2688 O O . SER A 1 328 ? -12.312 20.582 23.356 1.00 59.94 328 SER A O 1
ATOM 2690 N N . VAL A 1 329 ? -10.829 20.806 21.692 1.00 66.38 329 VAL A N 1
ATOM 2691 C CA . VAL A 1 329 ? -11.767 21.242 20.638 1.00 66.38 329 VAL A CA 1
ATOM 2692 C C . VAL A 1 329 ? -11.813 20.238 19.478 1.00 66.38 329 VAL A C 1
ATOM 2694 O O . VAL A 1 329 ? -12.038 20.597 18.317 1.00 66.38 329 VAL A O 1
ATOM 2697 N N . ASP A 1 330 ? -11.557 18.963 19.778 1.00 57.19 330 ASP A N 1
ATOM 2698 C CA . ASP A 1 330 ? -11.719 17.854 18.838 1.00 57.19 330 ASP A CA 1
ATOM 2699 C C . ASP A 1 330 ? -13.197 17.627 18.508 1.00 57.19 330 ASP A C 1
ATOM 2701 O O . ASP A 1 330 ? -14.097 18.025 19.246 1.00 57.19 330 ASP A O 1
ATOM 2705 N N . LYS A 1 331 ? -13.463 16.907 17.413 1.00 59.22 331 LYS A N 1
ATOM 2706 C CA . LYS A 1 331 ? -14.833 16.605 16.981 1.00 59.22 331 LYS A CA 1
ATOM 2707 C C . LYS A 1 331 ? -15.696 15.985 18.087 1.00 59.22 331 LYS A C 1
ATOM 2709 O O . LYS A 1 331 ? -16.862 16.352 18.174 1.00 59.22 331 LYS A O 1
ATOM 2714 N N . SER A 1 332 ? -15.159 15.066 18.895 1.00 53.88 332 SER A N 1
ATOM 2715 C CA . SER A 1 332 ? -15.916 14.430 19.984 1.00 53.88 332 SER A CA 1
ATOM 2716 C C . SER A 1 332 ? -16.376 15.458 21.020 1.00 53.88 332 SER A C 1
ATOM 2718 O O . SER A 1 332 ? -17.569 15.549 21.268 1.00 53.88 332 SER A O 1
ATOM 2720 N N . VAL A 1 333 ? -15.470 16.323 21.496 1.00 66.25 333 VAL A N 1
ATOM 2721 C CA . VAL A 1 333 ? -15.803 17.357 22.489 1.00 66.25 333 VAL A CA 1
ATOM 2722 C C . VAL A 1 333 ? -16.743 18.401 21.911 1.00 66.25 333 VAL A C 1
ATOM 2724 O O . VAL A 1 333 ? -17.778 18.690 22.498 1.00 66.25 333 VAL A O 1
ATOM 2727 N N . LEU A 1 334 ? -16.449 18.918 20.714 1.00 72.12 334 LEU A N 1
ATOM 2728 C CA . LEU A 1 334 ? -17.324 19.897 20.064 1.00 72.12 334 LEU A CA 1
ATOM 2729 C C . LEU A 1 334 ? -18.742 19.349 19.834 1.00 72.12 334 LEU A C 1
ATOM 2731 O O . LEU A 1 334 ? -19.693 20.126 19.812 1.00 72.12 334 LEU A O 1
ATOM 2735 N N . SER A 1 335 ? -18.891 18.031 19.647 1.00 69.19 335 SER A N 1
ATOM 2736 C CA . SER A 1 335 ? -20.200 17.394 19.436 1.00 69.19 335 SER A CA 1
ATOM 2737 C C . SER A 1 335 ? -21.036 17.321 20.714 1.00 69.19 335 SER A C 1
ATOM 2739 O O . SER A 1 335 ? -22.259 17.212 20.624 1.00 69.19 335 SER A O 1
ATOM 2741 N N . GLU A 1 336 ? -20.394 17.383 21.879 1.00 70.56 336 GLU A N 1
ATOM 2742 C CA . GLU A 1 336 ? -21.040 17.361 23.193 1.00 70.56 336 GLU A CA 1
ATOM 2743 C C . GLU A 1 336 ? -21.475 18.767 23.644 1.00 70.56 336 GLU A C 1
ATOM 2745 O O . GLU A 1 336 ? -22.419 18.902 24.426 1.00 70.56 336 GLU A O 1
ATOM 2750 N N . LEU A 1 337 ? -20.860 19.822 23.089 1.00 76.50 337 LEU A N 1
ATOM 2751 C CA . LEU A 1 337 ? -21.215 21.213 23.375 1.00 76.50 337 LEU A CA 1
ATOM 2752 C C . LEU A 1 337 ? -22.580 21.597 22.781 1.00 76.50 337 LEU A C 1
ATOM 2754 O O . LEU A 1 337 ? -22.927 21.279 21.635 1.00 76.50 337 LEU A O 1
ATOM 2758 N N . LYS A 1 338 ? -23.376 22.346 23.553 1.00 74.69 338 LYS A N 1
ATOM 2759 C CA . LYS A 1 338 ? -24.721 22.771 23.123 1.00 74.69 338 LYS A CA 1
ATOM 2760 C C . LYS A 1 338 ? -24.704 24.047 22.282 1.00 74.69 338 LYS A C 1
ATOM 2762 O O . LYS A 1 338 ? -25.685 24.300 21.569 1.00 74.69 338 LYS A O 1
ATOM 2767 N N . THR A 1 339 ? -23.602 24.791 22.310 1.00 79.25 339 THR A N 1
ATOM 2768 C CA . THR A 1 339 ? -23.449 26.111 21.694 1.00 79.25 339 THR A CA 1
ATOM 2769 C C . THR A 1 339 ? -23.651 26.082 20.175 1.00 79.25 339 THR A C 1
ATOM 2771 O O . THR A 1 339 ? -23.064 25.244 19.478 1.00 79.25 339 THR A O 1
ATOM 2774 N N . PRO A 1 340 ? -24.419 27.030 19.605 1.00 83.94 340 PRO A N 1
ATOM 2775 C CA . PRO A 1 340 ? -24.631 27.113 18.160 1.00 83.94 340 PRO A CA 1
ATOM 2776 C C . PRO A 1 340 ? -23.337 27.227 17.338 1.00 83.94 340 PRO A C 1
ATOM 2778 O O . PRO A 1 340 ? -23.247 26.646 16.256 1.00 83.94 340 PRO A O 1
ATOM 2781 N N . VAL A 1 341 ? -22.323 27.932 17.852 1.00 86.00 341 VAL A N 1
ATOM 2782 C CA . VAL A 1 341 ? -21.050 28.164 17.150 1.00 86.00 341 VAL A CA 1
ATOM 2783 C C . VAL A 1 341 ? -20.223 26.879 17.030 1.00 86.00 341 VAL A C 1
ATOM 2785 O O . VAL A 1 341 ? -19.783 26.554 15.927 1.00 86.00 341 VAL A O 1
ATOM 2788 N N . ALA A 1 342 ? -20.116 26.078 18.099 1.00 83.94 342 ALA A N 1
ATOM 2789 C CA . ALA A 1 342 ? -19.430 24.779 18.077 1.00 83.94 342 ALA A CA 1
ATOM 2790 C C . ALA A 1 342 ? -20.006 23.839 17.001 1.00 83.94 342 ALA A C 1
ATOM 2792 O O . ALA A 1 342 ? -19.264 23.246 16.212 1.00 83.94 342 ALA A O 1
ATOM 2793 N N . LYS A 1 343 ? -21.341 23.779 16.892 1.00 84.38 343 LYS A N 1
ATOM 2794 C CA . LYS A 1 343 ? -22.032 22.985 15.863 1.00 84.38 343 LYS A CA 1
ATOM 2795 C C . LYS A 1 343 ? -21.692 23.445 14.443 1.00 84.38 343 LYS A C 1
ATOM 2797 O O . LYS A 1 343 ? -21.459 22.598 13.579 1.00 84.38 343 LYS A O 1
ATOM 2802 N N . LYS A 1 344 ? -21.633 24.759 14.188 1.00 87.31 344 LYS A N 1
ATOM 2803 C CA . LYS A 1 344 ? -21.262 25.306 12.867 1.00 87.31 344 LYS A CA 1
ATOM 2804 C C . LYS A 1 344 ? -19.801 25.011 12.512 1.00 87.31 344 LYS A C 1
ATOM 2806 O O . LYS A 1 344 ? -19.525 24.624 11.381 1.00 87.31 344 LYS A O 1
ATOM 2811 N N . ILE A 1 345 ? -18.881 25.087 13.475 1.00 85.38 345 ILE A N 1
ATOM 2812 C CA . ILE A 1 345 ? -17.457 24.764 13.267 1.00 85.38 345 ILE A CA 1
ATOM 2813 C C . ILE A 1 345 ? -17.254 23.288 12.899 1.00 85.38 345 ILE A C 1
ATOM 2815 O O . ILE A 1 345 ? -16.493 22.984 11.978 1.00 85.38 345 ILE A O 1
ATOM 2819 N N . ILE A 1 346 ? -17.957 22.360 13.563 1.00 82.44 346 ILE A N 1
ATOM 2820 C CA . ILE A 1 346 ? -17.920 20.935 13.187 1.00 82.44 346 ILE A CA 1
ATOM 2821 C C . ILE A 1 346 ? -18.383 20.757 11.743 1.00 82.44 346 ILE A C 1
ATOM 2823 O O . ILE A 1 346 ? -17.723 20.060 10.974 1.00 82.44 346 ILE A O 1
ATOM 2827 N N . GLN A 1 347 ? -19.488 21.408 11.366 1.00 82.88 347 GLN A N 1
ATOM 2828 C CA . GLN A 1 347 ? -20.006 21.333 10.001 1.00 82.88 347 GLN A CA 1
ATOM 2829 C C . GLN A 1 347 ? -18.983 21.849 8.984 1.00 82.88 347 GLN A C 1
ATOM 2831 O O . GLN A 1 347 ? -18.750 21.179 7.983 1.00 82.88 347 GLN A O 1
ATOM 2836 N N . ILE A 1 348 ? -18.320 22.977 9.250 1.00 84.50 348 ILE A N 1
ATOM 2837 C CA . ILE A 1 348 ? -17.274 23.523 8.370 1.00 84.50 348 ILE A CA 1
ATOM 2838 C C . ILE A 1 348 ? -16.119 22.526 8.196 1.00 84.50 348 ILE A C 1
ATOM 2840 O O . ILE A 1 348 ? -15.736 22.229 7.065 1.00 84.50 348 ILE A O 1
ATOM 2844 N N . ARG A 1 349 ? -15.612 21.940 9.290 1.00 80.19 349 ARG A N 1
ATOM 2845 C CA . ARG A 1 349 ? -14.527 20.941 9.239 1.00 80.19 349 ARG A CA 1
ATOM 2846 C C . ARG A 1 349 ? -14.917 19.694 8.444 1.00 80.19 349 ARG A C 1
ATOM 2848 O O . ARG A 1 349 ? -14.113 19.175 7.672 1.00 80.19 349 ARG A O 1
ATOM 2855 N N . GLU A 1 350 ? -16.148 19.214 8.608 1.00 78.44 350 GLU A N 1
ATOM 2856 C CA . GLU A 1 350 ? -16.658 18.080 7.831 1.00 78.44 350 GLU A CA 1
ATOM 2857 C C . GLU A 1 350 ? -16.762 18.400 6.332 1.00 78.44 350 GLU A C 1
ATOM 2859 O O . GLU A 1 350 ? -16.426 17.548 5.507 1.00 78.44 350 GLU A O 1
ATOM 2864 N N . LEU A 1 351 ? -17.203 19.611 5.974 1.00 82.50 351 LEU A N 1
ATOM 2865 C CA . LEU A 1 351 ? -17.307 20.051 4.579 1.00 82.50 351 LEU A CA 1
ATOM 2866 C C . LEU A 1 351 ? -15.924 20.219 3.930 1.00 82.50 351 LEU A C 1
ATOM 2868 O O . LEU A 1 351 ? -15.735 19.739 2.813 1.00 82.50 351 LEU A O 1
ATOM 2872 N N . ASN A 1 352 ? -14.951 20.809 4.633 1.00 81.25 352 ASN A N 1
ATOM 2873 C CA . ASN A 1 352 ? -13.575 20.945 4.137 1.00 81.25 352 ASN A CA 1
ATOM 2874 C C . ASN A 1 352 ? -12.921 19.581 3.904 1.00 81.25 352 ASN A C 1
ATOM 2876 O O . ASN A 1 352 ? -12.388 19.334 2.828 1.00 81.25 352 ASN A O 1
ATOM 2880 N N . LYS A 1 353 ? -13.066 18.631 4.838 1.00 72.88 353 LYS A N 1
ATOM 2881 C CA . LYS A 1 353 ? -12.564 17.260 4.640 1.00 72.88 353 LYS A CA 1
ATOM 2882 C C . LYS A 1 353 ? -13.183 16.585 3.408 1.00 72.88 353 LYS A C 1
ATOM 2884 O O . LYS A 1 353 ? -12.507 15.860 2.681 1.00 72.88 353 LYS A O 1
ATOM 2889 N N . LEU A 1 354 ? -14.469 16.832 3.138 1.00 77.00 354 LEU A N 1
ATOM 2890 C CA . LEU A 1 354 ? -15.116 16.355 1.912 1.00 77.00 354 LEU A CA 1
ATOM 2891 C C . LEU A 1 354 ? -14.507 16.957 0.647 1.00 77.00 354 LEU A C 1
ATOM 2893 O O . LEU A 1 354 ? -14.273 16.217 -0.311 1.00 77.00 354 LEU A O 1
ATOM 2897 N N . LYS A 1 355 ? -14.224 18.257 0.666 1.00 83.62 355 LYS A N 1
ATOM 2898 C CA . LYS A 1 355 ? -13.647 19.001 -0.454 1.00 83.62 355 LYS A CA 1
ATOM 2899 C C . LYS A 1 355 ? -12.183 18.618 -0.703 1.00 83.62 355 LYS A C 1
ATOM 2901 O O . LYS A 1 355 ? -11.856 18.069 -1.754 1.00 83.62 355 LYS A O 1
ATOM 2906 N N . ASP A 1 356 ? -11.328 18.832 0.289 1.00 72.50 356 ASP A N 1
ATOM 2907 C CA . ASP A 1 356 ? -9.873 18.879 0.114 1.00 72.50 356 ASP A CA 1
ATOM 2908 C C . ASP A 1 356 ? -9.210 17.498 0.227 1.00 72.50 356 ASP A C 1
ATOM 2910 O O . ASP A 1 356 ? -8.169 17.242 -0.381 1.00 72.50 356 ASP A O 1
ATOM 2914 N N . THR A 1 357 ? -9.824 16.571 0.969 1.00 63.94 357 THR A N 1
ATOM 2915 C CA . THR A 1 357 ? -9.291 15.211 1.135 1.00 63.94 357 THR A CA 1
ATOM 2916 C C . THR A 1 357 ? -9.898 14.244 0.130 1.00 63.94 357 THR A C 1
ATOM 2918 O O . THR A 1 357 ? -9.170 13.504 -0.524 1.00 63.94 357 THR A O 1
ATOM 2921 N N . TYR A 1 358 ? -11.226 14.225 -0.003 1.00 68.81 358 TYR A N 1
ATOM 2922 C CA . TYR A 1 358 ? -11.893 13.218 -0.829 1.00 68.81 358 TYR A CA 1
ATOM 2923 C C . TYR A 1 358 ? -12.045 13.664 -2.278 1.00 68.81 358 TYR A C 1
ATOM 2925 O O . TYR A 1 358 ? -11.530 12.997 -3.170 1.00 68.81 358 TYR A O 1
ATOM 2933 N N . ILE A 1 359 ? -12.724 14.783 -2.528 1.00 79.69 359 ILE A N 1
ATOM 2934 C CA . ILE A 1 359 ? -13.017 15.224 -3.898 1.00 79.69 359 ILE A CA 1
ATOM 2935 C C . ILE A 1 359 ? -11.739 15.634 -4.633 1.00 79.69 359 ILE A C 1
ATOM 2937 O O . ILE A 1 359 ? -11.531 15.205 -5.767 1.00 79.69 359 ILE A O 1
ATOM 2941 N N . ALA A 1 360 ? -10.849 16.383 -3.978 1.00 80.62 360 ALA A N 1
ATOM 2942 C CA . ALA A 1 360 ? -9.602 16.817 -4.598 1.00 80.62 360 ALA A CA 1
ATOM 2943 C C . ALA A 1 360 ? -8.716 15.641 -5.046 1.00 80.62 360 ALA A C 1
ATOM 2945 O O . ALA A 1 360 ? -8.062 15.745 -6.076 1.00 80.62 360 ALA A O 1
ATOM 2946 N N . GLN A 1 361 ? -8.720 14.505 -4.337 1.00 71.69 361 GLN A N 1
ATOM 2947 C CA . GLN A 1 361 ? -7.993 13.308 -4.775 1.00 71.69 361 GLN A CA 1
ATOM 2948 C C . GLN A 1 361 ? -8.538 12.749 -6.095 1.00 71.69 361 GLN A C 1
ATOM 2950 O O . GLN A 1 361 ? -7.755 12.469 -6.995 1.00 71.69 361 GLN A O 1
ATOM 2955 N N . TYR A 1 362 ? -9.864 12.632 -6.242 1.00 78.06 362 TYR A N 1
ATOM 2956 C CA . TYR A 1 362 ? -10.465 12.192 -7.507 1.00 78.06 362 TYR A CA 1
ATOM 2957 C C . TYR A 1 362 ? -10.174 13.167 -8.645 1.00 78.06 362 TYR A C 1
ATOM 2959 O O . TYR A 1 362 ? -9.885 12.719 -9.745 1.00 78.06 362 TYR A O 1
ATOM 2967 N N . LEU A 1 363 ? -10.222 14.478 -8.383 1.00 82.00 363 LEU A N 1
ATOM 2968 C CA . LEU A 1 363 ? -9.928 15.501 -9.391 1.00 82.00 363 LEU A CA 1
ATOM 2969 C C . LEU A 1 363 ? -8.451 15.516 -9.807 1.00 82.00 363 LEU A C 1
ATOM 2971 O O . LEU A 1 363 ? -8.167 15.721 -10.982 1.00 82.00 363 LEU A O 1
ATOM 2975 N N . ARG A 1 364 ? -7.520 15.293 -8.869 1.00 78.31 364 ARG A N 1
ATOM 2976 C CA . ARG A 1 364 ? -6.076 15.232 -9.158 1.00 78.31 364 ARG A CA 1
ATOM 2977 C C . ARG A 1 364 ? -5.680 13.990 -9.955 1.00 78.31 364 ARG A C 1
ATOM 2979 O O . ARG A 1 364 ? -4.825 14.077 -10.824 1.00 78.31 364 ARG A O 1
ATOM 2986 N N . GLU A 1 365 ? -6.291 12.849 -9.649 1.00 74.88 365 GLU A N 1
ATOM 2987 C CA . GLU A 1 365 ? -5.967 11.546 -10.254 1.00 74.88 365 GLU A CA 1
ATOM 2988 C C . GLU A 1 365 ? -6.740 11.266 -11.552 1.00 74.88 365 GLU A C 1
ATOM 2990 O O . GLU A 1 365 ? -6.595 10.199 -12.155 1.00 74.88 365 GLU A O 1
ATOM 2995 N N . GLU A 1 366 ? -7.600 12.198 -11.958 1.00 83.56 366 GLU A N 1
ATOM 2996 C CA . GLU A 1 366 ? -8.440 12.075 -13.138 1.00 83.56 366 GLU A CA 1
ATOM 2997 C C . GLU A 1 366 ? -7.617 12.162 -14.426 1.00 83.56 366 GLU A C 1
ATOM 2999 O O . GLU A 1 366 ? -6.808 13.065 -14.630 1.00 83.56 366 GLU A O 1
ATOM 3004 N N . SER A 1 367 ? -7.875 11.228 -15.335 1.00 82.56 367 SER A N 1
ATOM 3005 C CA . SER A 1 367 ? -7.374 11.24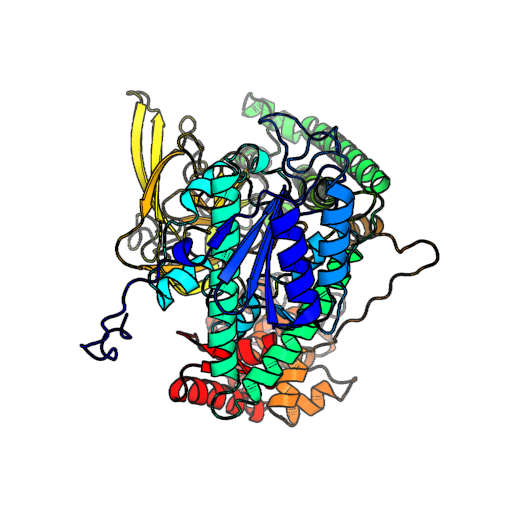5 -16.698 1.00 82.56 367 SER A CA 1
ATOM 3006 C C . SER A 1 367 ? -8.459 10.740 -17.652 1.00 82.56 367 SER A C 1
ATOM 3008 O O . SER A 1 367 ? -8.891 9.586 -17.584 1.00 82.56 367 SER A O 1
ATOM 3010 N N . CYS A 1 368 ? -8.910 11.623 -18.546 1.00 81.62 368 CYS A N 1
ATOM 3011 C CA . CYS A 1 368 ? -9.906 11.352 -19.590 1.00 81.62 368 CYS A CA 1
ATOM 3012 C C . CYS A 1 368 ? -11.260 10.800 -19.083 1.00 81.62 368 CYS A C 1
ATOM 3014 O O . CYS A 1 368 ? -11.899 9.992 -19.753 1.00 81.62 368 CYS A O 1
ATOM 3016 N N . GLY A 1 369 ? -11.717 11.244 -17.914 1.00 84.56 369 GLY A N 1
ATOM 3017 C CA . GLY A 1 369 ? -12.965 10.839 -17.261 1.00 84.56 369 GLY A CA 1
ATOM 3018 C C . GLY A 1 369 ? -12.831 9.612 -16.355 1.00 84.56 369 GLY A C 1
ATOM 3019 O O . GLY A 1 369 ? -13.843 9.093 -15.875 1.00 84.56 369 GLY A O 1
ATOM 3020 N N . PHE A 1 370 ? -11.607 9.139 -16.120 1.00 87.06 370 PHE A N 1
ATOM 3021 C CA . PHE A 1 370 ? -11.319 7.943 -15.333 1.00 87.06 370 PHE A CA 1
ATOM 3022 C C . PHE A 1 370 ? -10.258 8.215 -14.270 1.00 87.06 370 PHE A C 1
ATOM 3024 O O . PHE A 1 370 ? -9.397 9.069 -14.443 1.00 87.06 370 PHE A O 1
ATOM 3031 N N . VAL A 1 371 ? -10.287 7.443 -13.188 1.00 81.38 371 VAL A N 1
ATOM 3032 C CA . VAL A 1 371 ? -9.180 7.337 -12.231 1.00 81.38 371 VAL A CA 1
ATOM 3033 C C . VAL A 1 371 ? -8.614 5.922 -12.256 1.00 81.38 371 VAL A C 1
ATOM 3035 O O . VAL A 1 371 ? -9.361 4.945 -12.328 1.00 81.38 371 VAL A O 1
ATOM 3038 N N . TYR A 1 372 ? -7.290 5.808 -12.179 1.00 78.94 372 TYR A N 1
ATOM 3039 C CA . TYR A 1 372 ? -6.569 4.540 -12.311 1.00 78.94 372 TYR A CA 1
ATOM 3040 C C . TYR A 1 372 ? -5.758 4.275 -11.031 1.00 78.94 372 TYR A C 1
ATOM 3042 O O . TYR A 1 372 ? -4.601 4.706 -10.937 1.00 78.94 372 TYR A O 1
ATOM 3050 N N . PRO A 1 373 ? -6.369 3.657 -10.002 1.00 66.75 373 PRO A N 1
ATOM 3051 C CA . PRO A 1 373 ? -5.711 3.414 -8.720 1.00 66.75 373 PRO A CA 1
ATOM 3052 C C . PRO A 1 373 ? -4.612 2.354 -8.849 1.00 66.75 373 PRO A C 1
ATOM 3054 O O . PRO A 1 373 ? -4.756 1.397 -9.610 1.00 66.75 373 PRO A O 1
ATOM 3057 N N . PHE A 1 374 ? -3.530 2.505 -8.080 1.00 62.12 374 PHE A N 1
ATOM 3058 C CA . PHE A 1 374 ? -2.516 1.460 -7.958 1.00 62.12 374 PHE A CA 1
ATOM 3059 C C . PHE A 1 374 ? -2.990 0.352 -7.019 1.00 62.12 374 PHE A C 1
ATOM 3061 O O . PHE A 1 374 ? -3.480 0.611 -5.919 1.00 62.12 374 PHE A O 1
ATOM 3068 N N . PHE A 1 375 ? -2.782 -0.894 -7.435 1.00 60.59 375 PHE A N 1
ATOM 3069 C CA . PHE A 1 375 ? -2.966 -2.063 -6.584 1.00 60.59 375 PHE A CA 1
ATOM 3070 C C . PHE A 1 375 ? -1.615 -2.740 -6.369 1.00 60.59 375 PHE A C 1
ATOM 3072 O O . PHE A 1 375 ? -0.998 -3.238 -7.310 1.00 60.59 375 PHE A O 1
ATOM 3079 N N . HIS A 1 376 ? -1.149 -2.765 -5.122 1.00 59.84 376 HIS A N 1
ATOM 3080 C CA . HIS A 1 376 ? 0.122 -3.385 -4.762 1.00 59.84 376 HIS A CA 1
ATOM 3081 C C . HIS A 1 376 ? -0.115 -4.699 -4.020 1.00 59.84 376 HIS A C 1
ATOM 3083 O O . HIS A 1 376 ? -0.859 -4.742 -3.046 1.00 59.84 376 HIS A O 1
ATOM 3089 N N . THR A 1 377 ? 0.561 -5.761 -4.455 1.00 57.09 377 THR A N 1
ATOM 3090 C CA . THR A 1 377 ? 0.534 -7.088 -3.812 1.00 57.09 377 THR A CA 1
ATOM 3091 C C . THR A 1 377 ? 1.756 -7.366 -2.935 1.00 57.09 377 THR A C 1
ATOM 3093 O O . THR A 1 377 ? 1.804 -8.398 -2.278 1.00 57.09 377 THR A O 1
ATOM 3096 N N . HIS A 1 378 ? 2.743 -6.461 -2.915 1.00 53.34 378 HIS A N 1
ATOM 3097 C CA . HIS A 1 378 ? 4.064 -6.682 -2.307 1.00 53.34 378 HIS A CA 1
ATOM 3098 C C . HIS A 1 378 ? 4.431 -5.679 -1.195 1.00 53.34 378 HIS A C 1
ATOM 3100 O O . HIS A 1 378 ? 5.445 -5.847 -0.520 1.00 53.34 378 HIS A O 1
ATOM 3106 N N . THR A 1 379 ? 3.637 -4.624 -0.984 1.00 44.62 379 THR A N 1
ATOM 3107 C CA . THR A 1 379 ? 3.911 -3.584 0.028 1.00 44.62 379 THR A CA 1
ATOM 3108 C C . THR A 1 379 ? 3.412 -3.980 1.417 1.00 44.62 379 THR A C 1
ATOM 3110 O O . THR A 1 379 ? 3.865 -3.447 2.436 1.00 44.62 379 THR A O 1
ATOM 3113 N N . THR A 1 380 ? 2.503 -4.952 1.487 1.00 39.62 380 THR A N 1
ATOM 3114 C CA . THR A 1 380 ? 1.829 -5.329 2.716 1.00 39.62 380 THR A CA 1
ATOM 3115 C C . THR A 1 380 ? 2.546 -6.427 3.511 1.00 39.62 380 THR A C 1
ATOM 3117 O O . THR A 1 380 ? 2.357 -7.591 3.198 1.00 39.62 380 THR A O 1
ATOM 3120 N N . ARG A 1 381 ? 3.318 -6.119 4.583 1.00 42.28 381 ARG A N 1
ATOM 3121 C CA . ARG A 1 381 ? 3.700 -7.160 5.588 1.00 42.28 381 ARG A CA 1
ATOM 3122 C C . ARG A 1 381 ? 2.427 -7.704 6.256 1.00 42.28 381 ARG A C 1
ATOM 3124 O O . ARG A 1 381 ? 2.215 -8.902 6.384 1.00 42.28 381 ARG A O 1
ATOM 3131 N N . SER A 1 382 ? 1.658 -6.743 6.769 1.00 40.88 382 SER A N 1
ATOM 3132 C CA . SER A 1 382 ? 0.279 -6.398 6.385 1.00 40.88 382 SER A CA 1
ATOM 3133 C C . SER A 1 382 ? 0.203 -4.970 5.782 1.00 40.88 382 SER A C 1
ATOM 3135 O O . SER A 1 382 ? -0.810 -4.634 5.186 1.00 40.88 382 SER A O 1
ATOM 3137 N N . GLY A 1 383 ? 1.285 -4.157 5.913 1.00 30.81 383 GLY A N 1
ATOM 3138 C CA . GLY A 1 383 ? 1.670 -3.016 5.054 1.00 30.81 383 GLY A CA 1
ATOM 3139 C C . GLY A 1 383 ? 1.938 -1.649 5.632 1.00 30.81 383 GLY A C 1
ATOM 3140 O O . GLY A 1 383 ? 1.221 -0.753 5.229 1.00 30.81 383 GLY A O 1
ATOM 3141 N N . ARG A 1 384 ? 2.959 -1.462 6.497 1.00 41.59 384 ARG A N 1
ATOM 3142 C CA . ARG A 1 384 ? 3.221 -0.159 7.158 1.00 41.59 384 ARG A CA 1
ATOM 3143 C C . ARG A 1 384 ? 4.696 0.276 7.334 1.00 41.59 384 ARG A C 1
ATOM 3145 O O . ARG A 1 384 ? 5.578 -0.580 7.291 1.00 41.59 384 ARG A O 1
ATOM 3152 N N . SER A 1 385 ? 4.949 1.593 7.469 1.00 42.97 385 SER A N 1
ATOM 3153 C CA . SER A 1 385 ? 6.253 2.320 7.610 1.00 42.97 385 SER A CA 1
ATOM 3154 C C . SER A 1 385 ? 6.699 2.549 9.068 1.00 42.97 385 SER A C 1
ATOM 3156 O O . SER A 1 385 ? 5.843 2.504 9.926 1.00 42.97 385 SER A O 1
ATOM 3158 N N . CYS A 1 386 ? 8.010 2.706 9.395 1.00 59.56 386 CYS A N 1
ATOM 3159 C CA . CYS A 1 386 ? 8.519 2.607 10.799 1.00 59.56 386 CYS A CA 1
ATOM 3160 C C . CYS A 1 386 ? 9.679 3.573 11.202 1.00 59.56 386 CYS A C 1
ATOM 3162 O O . CYS A 1 386 ? 10.331 4.133 10.330 1.00 59.56 386 CYS A O 1
ATOM 3164 N N . ILE A 1 387 ? 9.969 3.715 12.506 1.00 76.81 387 ILE A N 1
ATOM 3165 C CA . ILE A 1 387 ? 10.928 4.662 13.137 1.00 76.81 387 ILE A CA 1
ATOM 3166 C C . ILE A 1 387 ? 11.861 3.936 14.127 1.00 76.81 387 ILE A C 1
ATOM 3168 O O . ILE A 1 387 ? 11.450 2.938 14.712 1.00 76.81 387 ILE A O 1
ATOM 3172 N N . ALA A 1 388 ? 13.100 4.396 14.340 1.00 82.75 388 ALA A N 1
ATOM 3173 C CA . ALA A 1 388 ? 14.096 3.716 15.177 1.00 82.75 388 ALA A CA 1
ATOM 3174 C C . ALA A 1 388 ? 13.788 3.702 16.685 1.00 82.75 388 ALA A C 1
ATOM 3176 O O . ALA A 1 388 ? 13.195 4.624 17.243 1.00 82.75 388 ALA A O 1
ATOM 3177 N N . LYS A 1 389 ? 14.274 2.657 17.354 1.00 83.31 389 LYS A N 1
ATOM 3178 C CA . LYS A 1 389 ? 14.304 2.457 18.803 1.00 83.31 389 LYS A CA 1
ATOM 3179 C C . LYS A 1 389 ? 15.010 3.619 19.489 1.00 83.31 389 LYS A C 1
ATOM 3181 O O . LYS A 1 389 ? 16.008 4.120 18.981 1.00 83.31 389 LYS A O 1
ATOM 3186 N N . GLY A 1 390 ? 14.510 4.017 20.651 1.00 81.38 390 GLY A N 1
ATOM 3187 C CA . GLY A 1 390 ? 15.005 5.170 21.391 1.00 81.38 390 GLY A CA 1
ATOM 3188 C C . GLY A 1 390 ? 14.452 6.499 20.881 1.00 81.38 390 GLY A C 1
ATOM 3189 O O . GLY A 1 390 ? 14.621 7.509 21.562 1.00 81.38 390 GLY A O 1
ATOM 3190 N N . SER A 1 391 ? 13.743 6.517 19.742 1.00 87.31 391 SER A N 1
ATOM 3191 C CA . SER A 1 391 ? 13.036 7.716 19.292 1.00 87.31 391 SER A CA 1
ATOM 3192 C C . SER A 1 391 ? 11.969 8.088 20.309 1.00 87.31 391 SER A C 1
ATOM 3194 O O . SER A 1 391 ? 11.074 7.304 20.617 1.00 87.31 391 SER A O 1
ATOM 3196 N N . LEU A 1 392 ? 12.074 9.296 20.838 1.00 88.12 392 LEU A N 1
ATOM 3197 C CA . LEU A 1 392 ? 11.182 9.846 21.834 1.00 88.12 392 LEU A CA 1
ATOM 3198 C C . LEU A 1 392 ? 9.899 10.292 21.145 1.00 88.12 392 LEU A C 1
ATOM 3200 O O . LEU A 1 392 ? 9.852 11.305 20.443 1.00 88.12 392 LEU A O 1
ATOM 3204 N N . ILE A 1 393 ? 8.845 9.519 21.360 1.00 87.69 393 ILE A N 1
ATOM 3205 C CA . ILE A 1 393 ? 7.506 9.862 20.924 1.00 87.69 393 ILE A CA 1
ATOM 3206 C C . ILE A 1 393 ? 6.951 10.896 21.879 1.00 87.69 393 ILE A C 1
ATOM 3208 O O . ILE A 1 393 ? 6.971 10.741 23.109 1.00 87.69 393 ILE A O 1
ATOM 3212 N N . LEU A 1 394 ? 6.429 11.971 21.299 1.00 83.56 394 LEU A N 1
ATOM 3213 C CA . LEU A 1 394 ? 5.702 12.937 22.089 1.00 83.56 394 LEU A CA 1
ATOM 3214 C C . LEU A 1 394 ? 4.363 12.307 22.472 1.00 83.56 394 LEU A C 1
ATOM 3216 O O . LEU A 1 394 ? 3.425 12.262 21.680 1.00 83.56 394 LEU A O 1
ATOM 3220 N N . ALA A 1 395 ? 4.300 11.799 23.697 1.00 83.88 395 ALA A N 1
ATOM 3221 C CA . ALA A 1 395 ? 3.132 11.173 24.296 1.00 83.88 395 ALA A CA 1
ATOM 3222 C C . ALA A 1 395 ? 2.800 11.815 25.648 1.00 83.88 395 ALA A C 1
ATOM 3224 O O . ALA A 1 395 ? 3.665 12.431 26.287 1.00 83.88 395 ALA A O 1
ATOM 3225 N N . ALA A 1 396 ? 1.545 11.677 26.077 1.00 78.44 396 ALA A N 1
ATOM 3226 C CA . ALA A 1 396 ? 1.146 11.930 27.456 1.00 78.44 396 ALA A CA 1
ATOM 3227 C C . ALA A 1 396 ? 1.876 10.929 28.363 1.00 78.44 396 ALA A C 1
ATOM 3229 O O . ALA A 1 396 ? 1.816 9.724 28.120 1.00 78.44 396 ALA A O 1
ATOM 3230 N N . ARG A 1 397 ? 2.615 11.429 29.358 1.00 70.38 397 ARG A N 1
ATOM 3231 C CA . ARG A 1 397 ? 3.623 10.642 30.078 1.00 70.38 397 ARG A CA 1
ATOM 3232 C C . ARG A 1 397 ? 3.827 11.107 31.511 1.00 70.38 397 ARG A C 1
ATOM 3234 O O . ARG A 1 397 ? 3.505 12.240 31.852 1.00 70.38 397 ARG A O 1
ATOM 3241 N N . ASP A 1 398 ? 4.418 10.224 32.306 1.00 69.38 398 ASP A N 1
ATOM 3242 C CA . ASP A 1 398 ? 5.005 10.547 33.603 1.00 69.38 398 ASP A CA 1
ATOM 3243 C C . ASP A 1 398 ? 6.307 11.339 33.381 1.00 69.38 398 ASP A C 1
ATOM 3245 O O . ASP A 1 398 ? 7.276 10.826 32.811 1.00 69.38 398 ASP A O 1
ATOM 3249 N N . PHE A 1 399 ? 6.308 12.611 33.783 1.00 62.31 399 PHE A N 1
ATOM 3250 C CA . PHE A 1 399 ? 7.423 13.530 33.552 1.00 62.31 399 PHE A CA 1
ATOM 3251 C C . PHE A 1 399 ? 8.644 13.239 34.433 1.00 62.31 399 PHE A C 1
ATOM 3253 O O . PHE A 1 399 ? 9.739 13.669 34.072 1.00 62.31 399 PHE A O 1
ATOM 3260 N N . GLU A 1 400 ? 8.493 12.479 35.524 1.00 57.00 400 GLU A N 1
ATOM 3261 C CA . GLU A 1 400 ? 9.628 12.044 36.348 1.00 57.00 400 GLU A CA 1
ATOM 3262 C C . GLU A 1 400 ? 10.405 10.910 35.668 1.00 57.00 400 GLU A C 1
ATOM 3264 O O . GLU A 1 400 ? 11.634 10.876 35.714 1.00 57.00 400 GLU A O 1
ATOM 3269 N N . LYS A 1 401 ? 9.700 10.002 34.979 1.00 60.88 401 LYS A N 1
ATOM 3270 C CA . LYS A 1 401 ? 10.309 8.847 34.291 1.00 60.88 401 LYS A CA 1
ATOM 3271 C C . LYS A 1 401 ? 10.772 9.149 32.872 1.00 60.88 401 LYS A C 1
ATOM 3273 O O . LYS A 1 401 ? 11.775 8.603 32.419 1.00 60.88 401 LYS A O 1
ATOM 3278 N N . HIS A 1 402 ? 10.044 10.003 32.159 1.00 68.81 402 HIS A N 1
ATOM 3279 C CA . HIS A 1 402 ? 10.275 10.278 30.743 1.00 68.81 402 HIS A CA 1
ATOM 3280 C C . HIS A 1 402 ? 10.274 11.789 30.474 1.00 68.81 402 HIS A C 1
ATOM 3282 O O . HIS A 1 402 ? 9.398 12.288 29.769 1.00 68.81 402 HIS A O 1
ATOM 3288 N N . PRO A 1 403 ? 11.239 12.565 30.998 1.00 65.25 403 PRO A N 1
ATOM 3289 C CA . PRO A 1 403 ? 11.192 14.030 30.941 1.00 65.25 403 PRO A CA 1
ATOM 3290 C C . PRO A 1 403 ? 11.112 14.587 29.507 1.00 65.25 403 PRO A C 1
ATOM 3292 O O . PRO A 1 403 ? 10.381 15.544 29.247 1.00 65.25 403 PRO A O 1
ATOM 3295 N N . ASN A 1 404 ? 11.753 13.931 28.534 1.00 61.31 404 ASN A N 1
ATOM 3296 C CA . ASN A 1 404 ? 11.902 14.438 27.161 1.00 61.31 404 ASN A CA 1
ATOM 3297 C C . ASN A 1 404 ? 10.965 13.794 26.114 1.00 61.31 404 ASN A C 1
ATOM 3299 O O . ASN A 1 404 ? 10.964 14.215 24.962 1.00 61.31 404 ASN A O 1
ATOM 3303 N N . GLY A 1 405 ? 10.156 12.806 26.499 1.00 78.69 405 GLY A N 1
ATOM 3304 C CA . GLY A 1 405 ? 9.309 12.011 25.599 1.00 78.69 405 GLY A CA 1
ATOM 3305 C C . GLY A 1 405 ? 9.386 10.529 25.958 1.00 78.69 405 GLY A C 1
ATOM 3306 O O . GLY A 1 405 ? 10.291 10.125 26.687 1.00 78.69 405 GLY A O 1
ATOM 3307 N N . VAL A 1 406 ? 8.425 9.729 25.499 1.00 86.56 406 VAL A N 1
ATOM 3308 C CA . VAL A 1 406 ? 8.398 8.285 25.785 1.00 86.56 406 VAL A CA 1
ATOM 3309 C C . VAL A 1 406 ? 9.113 7.565 24.645 1.00 86.56 406 VAL A C 1
ATOM 3311 O O . VAL A 1 406 ? 8.728 7.780 23.495 1.00 86.56 406 VAL A O 1
ATOM 3314 N N . PRO A 1 407 ? 10.136 6.737 24.908 1.00 90.19 407 PRO A N 1
ATOM 3315 C CA . PRO A 1 407 ? 10.769 5.935 23.865 1.00 90.19 407 PRO A CA 1
ATOM 3316 C C . PRO A 1 407 ? 9.728 5.137 23.070 1.00 90.19 407 PRO A C 1
ATOM 3318 O O . PRO A 1 407 ? 8.779 4.598 23.642 1.00 90.19 407 PRO A O 1
ATOM 3321 N N . ILE A 1 408 ? 9.874 5.060 21.749 1.00 85.75 408 ILE A N 1
ATOM 3322 C CA . ILE A 1 408 ? 8.899 4.399 20.869 1.00 85.75 408 ILE A CA 1
ATOM 3323 C C . ILE A 1 408 ? 8.694 2.921 21.235 1.00 85.75 408 ILE A C 1
ATOM 3325 O O . ILE A 1 408 ? 7.596 2.387 21.080 1.00 85.75 408 ILE A O 1
ATOM 3329 N N . GLU A 1 409 ? 9.719 2.271 21.789 1.00 87.50 409 GLU A N 1
ATOM 3330 C CA . GLU A 1 409 ? 9.647 0.911 22.321 1.00 87.50 409 GLU A CA 1
ATOM 3331 C C . GLU A 1 409 ? 8.809 0.767 23.589 1.00 87.50 409 GLU A C 1
ATOM 3333 O O . GLU A 1 409 ? 8.426 -0.354 23.929 1.00 87.50 409 GLU A O 1
ATOM 3338 N N . ASP A 1 410 ? 8.496 1.872 24.259 1.00 89.69 410 ASP A N 1
ATOM 3339 C CA . ASP A 1 410 ? 7.710 1.935 25.487 1.00 89.69 410 ASP A CA 1
ATOM 3340 C C . ASP A 1 410 ? 6.278 2.419 25.242 1.00 89.69 410 ASP A C 1
ATOM 3342 O O . ASP A 1 410 ? 5.420 2.207 26.095 1.00 89.69 410 ASP A O 1
ATOM 3346 N N . ILE A 1 411 ? 5.977 2.938 24.044 1.00 85.81 411 ILE A N 1
ATOM 3347 C CA . ILE A 1 411 ? 4.609 3.258 23.623 1.00 85.81 411 ILE A CA 1
ATOM 3348 C C . ILE A 1 411 ? 3.772 1.976 23.505 1.00 85.81 411 ILE A C 1
ATOM 3350 O O . ILE A 1 411 ? 4.190 0.957 22.941 1.00 85.81 411 ILE A O 1
ATOM 3354 N N . ARG A 1 412 ? 2.558 2.012 24.046 1.00 83.19 412 ARG A N 1
ATOM 3355 C CA . ARG A 1 412 ? 1.588 0.915 24.070 1.00 83.19 412 ARG A CA 1
ATOM 3356 C C . ARG A 1 412 ? 0.270 1.351 23.429 1.00 83.19 412 ARG A C 1
ATOM 3358 O O . ARG A 1 412 ? -0.068 2.527 23.333 1.00 83.19 412 ARG A O 1
ATOM 3365 N N . LYS A 1 413 ? -0.517 0.368 22.980 1.00 77.38 413 LYS A N 1
ATOM 3366 C CA . LYS A 1 413 ? -1.885 0.605 22.498 1.00 77.38 413 LYS A CA 1
ATOM 3367 C C . LYS A 1 413 ? -2.721 1.254 23.610 1.00 77.38 413 LYS A C 1
ATOM 3369 O O . LYS A 1 413 ? -2.822 0.699 24.700 1.00 77.38 413 LYS A O 1
ATOM 3374 N N . GLY A 1 414 ? -3.376 2.367 23.293 1.00 74.56 414 GLY A N 1
ATOM 3375 C CA . GLY A 1 414 ? -4.172 3.167 24.225 1.00 74.56 414 GLY A CA 1
ATOM 3376 C C . GLY A 1 414 ? -3.455 4.418 24.731 1.00 74.56 414 GLY A C 1
ATOM 3377 O O . GLY A 1 414 ? -4.142 5.342 25.169 1.00 74.56 414 GLY A O 1
ATOM 3378 N N . ASP A 1 415 ? -2.126 4.487 24.600 1.00 83.62 415 ASP A N 1
ATOM 3379 C CA . ASP A 1 415 ? -1.366 5.685 24.945 1.00 83.62 415 ASP A CA 1
ATOM 3380 C C . ASP A 1 415 ? -1.800 6.859 24.068 1.00 83.62 415 ASP A C 1
ATOM 3382 O O . ASP A 1 415 ? -2.191 6.703 22.905 1.00 83.62 415 ASP A O 1
ATOM 3386 N N . LEU A 1 416 ? -1.771 8.051 24.651 1.00 81.88 416 LEU A N 1
ATOM 3387 C CA . LEU A 1 416 ? -2.125 9.278 23.959 1.00 81.88 416 LEU A CA 1
ATOM 3388 C C . LEU A 1 416 ? -0.860 9.886 23.372 1.00 81.88 416 LEU A C 1
ATOM 3390 O O . LEU A 1 416 ? -0.001 10.361 24.112 1.00 81.88 416 LEU A O 1
ATOM 3394 N N . VAL A 1 417 ? -0.762 9.890 22.048 1.00 85.00 417 VAL A N 1
ATOM 3395 C CA . VAL A 1 417 ? 0.350 10.512 21.328 1.00 85.00 417 VAL A CA 1
ATOM 3396 C C . VAL A 1 417 ? -0.091 11.817 20.701 1.00 85.00 417 VAL A C 1
ATOM 3398 O O . VAL A 1 417 ? -1.237 11.982 20.270 1.00 85.00 417 VAL A O 1
ATOM 3401 N N . TYR A 1 418 ? 0.836 12.760 20.679 1.00 79.50 418 TYR A N 1
ATOM 3402 C CA . TYR A 1 418 ? 0.675 14.009 19.971 1.00 79.50 418 TYR A CA 1
ATOM 3403 C C . TYR A 1 418 ? 0.902 13.756 18.478 1.00 79.50 418 TYR A C 1
ATOM 3405 O O . TYR A 1 418 ? 1.811 13.028 18.072 1.00 79.50 418 TYR A O 1
ATOM 3413 N N . CYS A 1 419 ? 0.063 14.375 17.667 1.00 81.94 419 CYS A N 1
ATOM 3414 C CA . CYS A 1 419 ? 0.053 14.302 16.216 1.00 81.94 419 CYS A CA 1
ATOM 3415 C C . CYS A 1 419 ? -0.440 15.637 15.655 1.00 81.94 419 CYS A C 1
ATOM 3417 O O . CYS A 1 419 ? -0.828 16.528 16.411 1.00 81.94 419 CYS A O 1
ATOM 3419 N N . PHE A 1 420 ? -0.444 15.782 14.340 1.00 73.69 420 PHE A N 1
ATOM 3420 C CA . PHE A 1 420 ? -1.167 16.848 13.667 1.00 73.69 420 PHE A CA 1
ATOM 3421 C C . PHE A 1 420 ? -2.494 16.317 13.127 1.00 73.69 420 PHE A C 1
ATOM 3423 O O . PHE A 1 420 ? -2.560 15.216 12.580 1.00 73.69 420 PHE A O 1
ATOM 3430 N N . ASP A 1 421 ? -3.557 17.106 13.229 1.00 62.81 421 ASP A N 1
ATOM 3431 C CA . ASP A 1 421 ? -4.764 16.841 12.452 1.00 62.81 421 ASP A CA 1
ATOM 3432 C C . ASP A 1 421 ? -4.548 17.168 10.957 1.00 62.81 421 ASP A C 1
ATOM 3434 O O . ASP A 1 421 ? -3.458 17.546 10.501 1.00 62.81 421 ASP A O 1
ATOM 3438 N N . ASP A 1 422 ? -5.604 17.011 10.161 1.00 50.28 422 ASP A N 1
ATOM 3439 C CA . ASP A 1 422 ? -5.569 17.303 8.724 1.00 50.28 422 ASP A CA 1
ATOM 3440 C C . ASP A 1 422 ? -5.308 18.804 8.422 1.00 50.28 422 ASP A C 1
ATOM 3442 O O . ASP A 1 422 ? -4.972 19.141 7.292 1.00 50.28 422 ASP A O 1
ATOM 3446 N N . ASN A 1 423 ? -5.398 19.700 9.419 1.00 53.88 423 ASN A N 1
ATOM 3447 C CA . ASN A 1 423 ? -5.201 21.154 9.303 1.00 53.88 423 ASN A CA 1
ATOM 3448 C C . ASN A 1 423 ? -3.892 21.650 9.950 1.00 53.88 423 ASN A C 1
ATOM 3450 O O . ASN A 1 423 ? -3.772 22.848 10.202 1.00 53.88 423 ASN A O 1
ATOM 3454 N N . LEU A 1 424 ? -2.944 20.752 10.256 1.00 55.66 424 LEU A N 1
ATOM 3455 C CA . LEU A 1 424 ? -1.676 21.069 10.942 1.00 55.66 424 LEU A CA 1
ATOM 3456 C C . LEU A 1 424 ? -1.855 21.614 12.364 1.00 55.66 424 LEU A C 1
ATOM 3458 O O . LEU A 1 424 ? -0.943 22.203 12.944 1.00 55.66 424 LEU A O 1
ATOM 3462 N N . ASN A 1 425 ? -3.018 21.376 12.963 1.00 66.19 425 ASN A N 1
ATOM 3463 C CA . ASN A 1 425 ? -3.234 21.697 14.356 1.00 66.19 425 ASN A CA 1
ATOM 3464 C C . ASN A 1 425 ? -2.745 20.554 15.233 1.00 66.19 425 ASN A C 1
ATOM 3466 O O . ASN A 1 425 ? -3.021 19.389 14.924 1.00 66.19 425 ASN A O 1
ATOM 3470 N N . PRO A 1 426 ? -2.069 20.849 16.350 1.00 63.31 426 PRO A N 1
ATOM 3471 C CA . PRO A 1 426 ? -1.689 19.800 17.266 1.00 63.31 426 PRO A CA 1
ATOM 3472 C C . PRO A 1 426 ? -2.926 19.100 17.833 1.00 63.31 426 PRO A C 1
ATOM 3474 O O . PRO A 1 426 ? -3.823 19.730 18.395 1.00 63.31 426 PRO A O 1
ATOM 3477 N N . ALA A 1 427 ? -2.957 17.785 17.686 1.00 71.94 427 ALA A N 1
ATOM 3478 C CA . ALA A 1 427 ? -4.013 16.901 18.136 1.00 71.94 427 ALA A CA 1
ATOM 3479 C C . ALA A 1 427 ? -3.418 15.782 18.991 1.00 71.94 427 ALA A C 1
ATOM 3481 O O . ALA A 1 427 ? -2.242 15.437 18.885 1.00 71.94 427 ALA A O 1
ATOM 3482 N N . VAL A 1 428 ? -4.241 15.200 19.859 1.00 81.81 428 VAL A N 1
ATOM 3483 C CA . VAL A 1 428 ? -3.819 14.126 20.760 1.00 81.81 428 VAL A CA 1
ATOM 3484 C C . VAL A 1 428 ? -4.744 12.948 20.551 1.00 81.81 428 VAL A C 1
ATOM 3486 O O . VAL A 1 428 ? -5.946 13.019 20.834 1.00 81.81 428 VAL A O 1
ATOM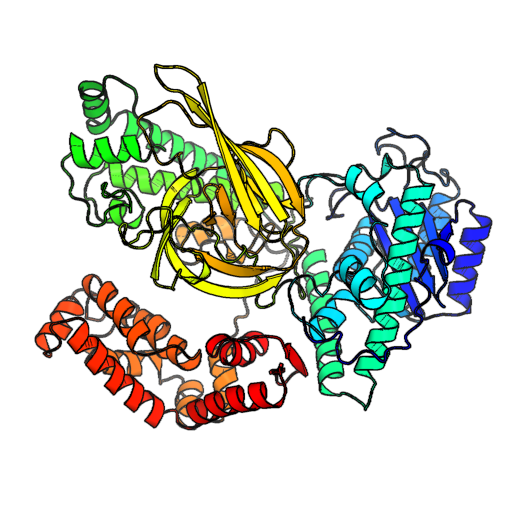 3489 N N . LYS A 1 429 ? -4.183 11.859 20.039 1.00 85.94 429 LYS A N 1
ATOM 3490 C CA . LYS A 1 429 ? -4.945 10.699 19.590 1.00 85.94 429 LYS A CA 1
ATOM 3491 C C . LYS A 1 429 ? -4.438 9.425 20.228 1.00 85.94 429 LYS A C 1
ATOM 3493 O O . LYS A 1 429 ? -3.275 9.307 20.606 1.00 85.94 429 LYS A O 1
ATOM 3498 N N . LYS A 1 430 ? -5.363 8.477 20.376 1.00 78.19 430 LYS A N 1
ATOM 3499 C CA . LYS A 1 430 ? -5.053 7.162 20.918 1.00 78.19 430 LYS A CA 1
ATOM 3500 C C . LYS A 1 430 ? -4.216 6.395 19.904 1.00 78.19 430 LYS A C 1
ATOM 3502 O O . LYS A 1 430 ? -4.546 6.331 18.716 1.00 78.19 430 LYS A O 1
ATOM 3507 N N . VAL A 1 431 ? -3.170 5.762 20.400 1.00 72.31 431 VAL A N 1
ATOM 3508 C CA . VAL A 1 431 ? -2.427 4.741 19.676 1.00 72.31 431 VAL A CA 1
ATOM 3509 C C . VAL A 1 431 ? -3.326 3.509 19.546 1.00 72.31 431 VAL A C 1
ATOM 3511 O O . VAL A 1 431 ? -3.635 2.839 20.531 1.00 72.31 431 VAL A O 1
ATOM 3514 N N . LYS A 1 432 ? -3.774 3.201 18.328 1.00 58.41 432 LYS A N 1
ATOM 3515 C CA . LYS A 1 432 ? -4.549 1.992 17.993 1.00 58.41 432 LYS A CA 1
ATOM 3516 C C . LYS A 1 432 ? -3.691 0.736 18.007 1.00 58.41 432 LYS A C 1
ATOM 3518 O O . LYS A 1 432 ? -4.203 -0.355 18.270 1.00 58.41 432 LYS A O 1
ATOM 3523 N N . TRP A 1 433 ? -2.402 0.895 17.741 1.00 72.50 433 TRP A N 1
ATOM 3524 C CA . TRP A 1 433 ? -1.415 -0.171 17.739 1.00 72.50 433 TRP A CA 1
ATOM 3525 C C . TRP A 1 433 ? -0.019 0.435 17.903 1.00 72.50 433 TRP A C 1
ATOM 3527 O O . TRP A 1 433 ? 0.244 1.470 17.312 1.00 72.50 433 TRP A O 1
ATOM 3537 N N . ALA A 1 434 ? 0.864 -0.184 18.681 1.00 74.38 434 ALA A N 1
ATOM 3538 C CA . ALA A 1 434 ? 2.280 0.170 18.752 1.00 74.38 434 ALA A CA 1
ATOM 3539 C C . ALA A 1 434 ? 3.099 -1.103 18.928 1.00 74.38 434 ALA A C 1
ATOM 3541 O O . ALA A 1 434 ? 2.696 -1.997 19.680 1.00 74.38 434 ALA A O 1
ATOM 3542 N N . GLY A 1 435 ? 4.230 -1.205 18.239 1.00 66.31 435 GLY A N 1
ATOM 3543 C CA . GLY A 1 435 ? 5.104 -2.355 18.413 1.00 66.31 435 GLY A CA 1
ATOM 3544 C C . GLY A 1 435 ? 6.341 -2.342 17.532 1.00 66.31 435 GLY A C 1
ATOM 3545 O O . GLY A 1 435 ? 6.406 -1.656 16.513 1.00 66.31 435 GLY A O 1
ATOM 3546 N N . LYS A 1 436 ? 7.321 -3.159 17.929 1.00 78.56 436 LYS A N 1
ATOM 3547 C CA . LYS A 1 436 ? 8.529 -3.417 17.145 1.00 78.56 436 LYS A CA 1
ATOM 3548 C C . LYS A 1 436 ? 8.140 -4.045 15.809 1.00 78.56 436 LYS A C 1
ATOM 3550 O O . LYS A 1 436 ? 7.520 -5.108 15.773 1.00 78.56 436 LYS A O 1
ATOM 3555 N N . THR A 1 437 ? 8.525 -3.413 14.714 1.00 54.22 437 THR A N 1
ATOM 3556 C CA . THR A 1 437 ? 8.231 -3.858 13.343 1.00 54.22 437 THR A CA 1
ATOM 3557 C C . THR A 1 437 ? 9.430 -4.500 12.659 1.00 54.22 437 THR A C 1
ATOM 3559 O O . THR A 1 437 ? 9.265 -5.212 11.658 1.00 54.22 437 THR A O 1
ATOM 3562 N N . GLY A 1 438 ? 10.637 -4.293 13.193 1.00 63.72 438 GLY A N 1
ATOM 3563 C CA . GLY A 1 438 ? 11.845 -4.935 12.693 1.00 63.72 438 GLY A CA 1
ATOM 3564 C C . GLY A 1 438 ? 13.135 -4.417 13.320 1.00 63.72 438 GLY A C 1
ATOM 3565 O O . GLY A 1 438 ? 13.133 -3.805 14.382 1.00 63.72 438 GLY A O 1
ATOM 3566 N N . HIS A 1 439 ? 14.235 -4.705 12.636 1.00 76.38 439 HIS A N 1
ATOM 3567 C CA . HIS A 1 439 ? 15.577 -4.180 12.864 1.00 76.38 439 HIS A CA 1
ATOM 3568 C C . HIS A 1 439 ? 16.107 -3.843 11.469 1.00 76.38 439 HIS A C 1
ATOM 3570 O O . HIS A 1 439 ? 16.177 -4.747 10.629 1.00 76.38 439 HIS A O 1
ATOM 3576 N N . ARG A 1 440 ? 16.275 -2.558 11.160 1.00 66.12 440 ARG A N 1
ATOM 3577 C CA . ARG A 1 440 ? 16.403 -2.043 9.787 1.00 66.12 440 ARG A CA 1
ATOM 3578 C C . ARG A 1 440 ? 17.473 -0.963 9.724 1.00 66.12 440 ARG A C 1
ATOM 3580 O O . ARG A 1 440 ? 17.781 -0.341 10.736 1.00 66.12 440 ARG A O 1
ATOM 3587 N N . GLU A 1 441 ? 18.028 -0.758 8.538 1.00 75.38 441 GLU A N 1
ATOM 3588 C CA . GLU A 1 441 ? 18.838 0.425 8.265 1.00 75.38 441 GLU A CA 1
ATOM 3589 C C . GLU A 1 441 ? 17.966 1.671 8.394 1.00 75.38 441 GLU A C 1
ATOM 3591 O O . GLU A 1 441 ? 16.798 1.681 7.990 1.00 75.38 441 GLU A O 1
ATOM 3596 N N . VAL A 1 442 ? 18.533 2.702 9.003 1.00 79.50 442 VAL A N 1
ATOM 3597 C CA . VAL A 1 442 ? 17.853 3.965 9.256 1.00 79.50 442 VAL A CA 1
ATOM 3598 C C . VAL A 1 442 ? 18.743 5.102 8.792 1.00 79.50 442 VAL A C 1
ATOM 3600 O O . VAL A 1 442 ? 19.973 5.035 8.869 1.00 79.50 442 VAL A O 1
ATOM 3603 N N . VAL A 1 443 ? 18.102 6.139 8.276 1.00 84.19 443 VAL A N 1
ATOM 3604 C CA . VAL A 1 443 ? 18.740 7.426 8.053 1.00 84.19 443 VAL A CA 1
ATOM 3605 C C . VAL A 1 443 ? 18.494 8.279 9.282 1.00 84.19 443 VAL A C 1
ATOM 3607 O O . VAL A 1 443 ? 17.377 8.332 9.802 1.00 84.19 443 VAL A O 1
ATOM 3610 N N . ARG A 1 444 ? 19.551 8.928 9.748 1.00 92.12 444 ARG A N 1
ATOM 3611 C CA . ARG A 1 444 ? 19.447 10.005 10.710 1.00 92.12 444 ARG A CA 1
ATOM 3612 C C . ARG A 1 444 ? 19.205 11.286 9.943 1.00 92.12 444 ARG A C 1
ATOM 3614 O O . ARG A 1 444 ? 20.090 11.780 9.251 1.00 92.12 444 ARG A O 1
ATOM 3621 N N . VAL A 1 445 ? 17.991 11.792 10.065 1.00 90.56 445 VAL A N 1
ATOM 3622 C CA . VAL A 1 445 ? 17.590 13.102 9.566 1.00 90.56 445 VAL A CA 1
ATOM 3623 C C . VAL A 1 445 ? 17.983 14.120 10.6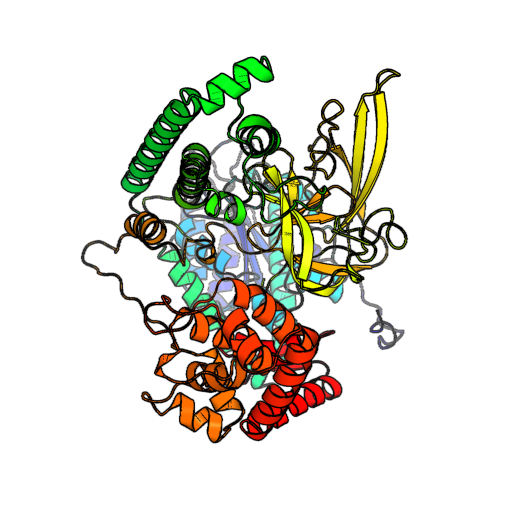28 1.00 90.56 445 VAL A C 1
ATOM 3625 O O . VAL A 1 445 ? 17.382 14.129 11.703 1.00 90.56 445 VAL A O 1
ATOM 3628 N N . HIS A 1 446 ? 18.989 14.946 10.343 1.00 89.62 446 HIS A N 1
ATOM 3629 C CA . HIS A 1 446 ? 19.388 16.080 11.176 1.00 89.62 446 HIS A CA 1
ATOM 3630 C C . HIS A 1 446 ? 18.566 17.310 10.803 1.00 89.62 446 HIS A C 1
ATOM 3632 O O . HIS A 1 446 ? 18.331 17.603 9.628 1.00 89.62 446 HIS A O 1
ATOM 3638 N N . PHE A 1 447 ? 18.122 18.045 11.811 1.00 88.44 447 PHE A N 1
ATOM 3639 C CA . PHE A 1 447 ? 17.337 19.256 11.630 1.00 88.44 447 PHE A CA 1
ATOM 3640 C C . PHE A 1 447 ? 17.712 20.321 12.659 1.00 88.44 447 PHE A C 1
ATOM 3642 O O . PHE A 1 447 ? 17.994 20.021 13.822 1.00 88.44 447 PHE A O 1
ATOM 3649 N N . ILE A 1 448 ? 17.664 21.584 12.241 1.00 80.44 448 ILE A N 1
ATOM 3650 C CA . ILE A 1 448 ? 17.908 22.745 13.095 1.00 80.44 448 ILE A CA 1
ATOM 3651 C C . ILE A 1 448 ? 16.577 23.377 13.471 1.00 80.44 448 ILE A C 1
ATOM 3653 O O . ILE A 1 448 ? 15.784 23.759 12.613 1.00 80.44 448 ILE A O 1
ATOM 3657 N N . GLN A 1 449 ? 16.363 23.553 14.769 1.00 77.00 449 GLN A N 1
ATOM 3658 C CA . GLN A 1 449 ? 15.259 24.329 15.321 1.00 77.00 449 GLN A CA 1
ATOM 3659 C C . GLN A 1 449 ? 15.769 25.715 15.716 1.00 77.00 449 GLN A C 1
ATOM 3661 O O . GLN A 1 449 ? 16.697 25.819 16.525 1.00 77.00 449 GLN A O 1
ATOM 3666 N N . PHE A 1 450 ? 15.174 26.775 15.165 1.00 65.56 450 PHE A N 1
ATOM 3667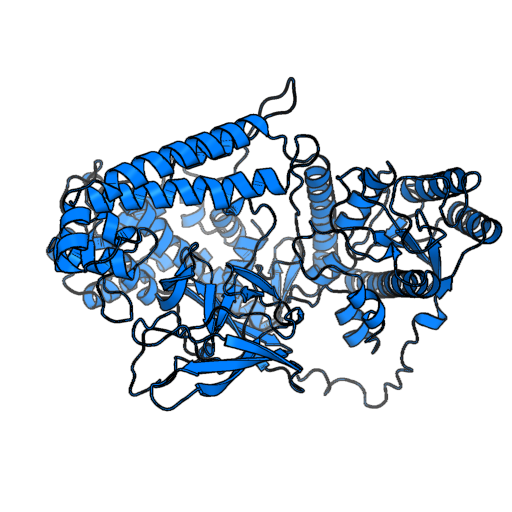 C CA . PHE A 1 450 ? 15.487 28.156 15.541 1.00 65.56 450 PHE A CA 1
ATOM 3668 C C . PHE A 1 450 ? 14.525 28.675 16.614 1.00 65.56 450 PHE A C 1
ATOM 3670 O O . PHE A 1 450 ? 13.313 28.543 16.497 1.00 65.56 450 PHE A O 1
ATOM 3677 N N . PHE A 1 451 ? 15.079 29.315 17.642 1.00 63.56 451 PHE A N 1
ATOM 3678 C CA . PHE A 1 451 ? 14.372 29.939 18.758 1.00 63.56 451 PHE A CA 1
ATOM 3679 C C . PHE A 1 451 ? 14.594 31.447 18.706 1.00 63.56 451 PHE A C 1
ATOM 3681 O O . PHE A 1 451 ? 15.738 31.906 18.663 1.00 63.56 451 PHE A O 1
ATOM 3688 N N . TYR A 1 452 ? 13.522 32.226 18.790 1.00 55.16 452 TYR A N 1
ATOM 3689 C CA . TYR A 1 452 ? 13.608 33.679 18.903 1.00 55.16 452 TYR A CA 1
ATOM 3690 C C . TYR A 1 452 ? 13.230 34.101 20.319 1.00 55.16 452 TYR A C 1
ATOM 3692 O O . TYR A 1 452 ? 12.070 33.983 20.703 1.00 55.16 452 TYR A O 1
ATOM 3700 N N . SER A 1 453 ? 14.196 34.608 21.091 1.00 54.12 453 SER A N 1
ATOM 3701 C CA . SER A 1 453 ? 13.938 35.204 22.406 1.00 54.12 453 SER A CA 1
ATOM 3702 C C . SER A 1 453 ? 14.236 36.706 22.405 1.00 54.12 453 SER A C 1
ATOM 3704 O O . SER A 1 453 ? 14.878 37.237 21.497 1.00 54.12 453 SER A O 1
ATOM 3706 N N . LEU A 1 454 ? 13.819 37.399 23.471 1.00 47.09 454 LEU A N 1
ATOM 3707 C CA . LEU A 1 454 ? 14.142 38.814 23.718 1.00 47.09 454 LEU A CA 1
ATOM 3708 C C . LEU A 1 454 ? 15.660 39.106 23.760 1.00 47.09 454 LEU A C 1
ATOM 3710 O O . LEU A 1 454 ? 16.054 40.261 23.648 1.00 47.09 454 LEU A O 1
ATOM 3714 N N . SER A 1 455 ? 16.508 38.079 23.899 1.00 48.44 455 SER A N 1
ATOM 3715 C CA . SER A 1 455 ? 17.974 38.180 23.965 1.00 48.44 455 SER A CA 1
ATOM 3716 C C . SER A 1 455 ? 18.701 37.794 22.663 1.00 48.44 455 SER A C 1
ATOM 3718 O O . SER A 1 455 ? 19.927 37.720 22.670 1.00 48.44 455 SER A O 1
ATOM 3720 N N . GLY A 1 456 ? 17.980 37.502 21.571 1.00 50.56 456 GLY A N 1
ATOM 3721 C CA . GLY A 1 456 ? 18.546 37.116 20.267 1.00 50.56 456 GLY A CA 1
ATOM 3722 C C . GLY A 1 456 ? 18.070 35.750 19.748 1.00 50.56 456 GLY A C 1
ATOM 3723 O O . GLY A 1 456 ? 17.308 35.046 20.410 1.00 50.56 456 GLY A O 1
ATOM 3724 N N . GLN A 1 457 ? 18.516 35.375 18.543 1.00 55.75 457 GLN A N 1
ATOM 3725 C CA . GLN A 1 457 ? 18.213 34.078 17.922 1.00 55.75 457 GLN A CA 1
ATOM 3726 C C . GLN A 1 457 ? 19.140 32.993 18.490 1.00 55.75 457 GLN A C 1
ATOM 3728 O O . GLN A 1 457 ? 20.361 33.143 18.494 1.00 55.75 457 GLN A O 1
ATOM 3733 N N . ARG A 1 458 ? 18.563 31.893 18.975 1.00 60.25 458 ARG A N 1
ATOM 3734 C CA . ARG A 1 458 ? 19.279 30.674 19.385 1.00 60.25 458 ARG A CA 1
ATOM 3735 C C . ARG A 1 458 ? 18.886 29.531 18.453 1.00 60.25 458 ARG A C 1
ATOM 3737 O O . ARG A 1 458 ? 17.805 29.564 17.881 1.00 60.25 458 ARG A O 1
ATOM 3744 N N . CYS A 1 459 ? 19.724 28.514 18.304 1.00 66.06 459 CYS A N 1
ATOM 3745 C CA . CYS A 1 459 ? 19.418 27.324 17.508 1.00 66.06 459 CYS A CA 1
ATOM 3746 C C . CYS A 1 459 ? 19.742 26.046 18.293 1.00 66.06 459 CYS A C 1
ATOM 3748 O O . CYS A 1 459 ? 20.564 26.058 19.213 1.00 66.06 459 CYS A O 1
ATOM 3750 N N . ARG A 1 460 ? 19.050 24.952 17.973 1.00 72.38 460 ARG A N 1
ATOM 3751 C CA . ARG A 1 460 ? 19.269 23.621 18.551 1.00 72.38 460 ARG A CA 1
ATOM 3752 C C . ARG A 1 460 ? 19.183 22.608 17.430 1.00 72.38 460 ARG A C 1
ATOM 3754 O O . ARG A 1 460 ? 18.192 22.569 16.710 1.00 72.38 460 ARG A O 1
ATOM 3761 N N . HIS A 1 461 ? 20.199 21.769 17.348 1.00 77.44 461 HIS A N 1
ATOM 3762 C CA . HIS A 1 461 ? 20.233 20.661 16.414 1.00 77.44 461 HIS A CA 1
ATOM 3763 C C . HIS A 1 461 ? 19.528 19.465 17.060 1.00 77.44 461 HIS A C 1
ATOM 3765 O O . HIS A 1 461 ? 19.730 19.164 18.244 1.00 77.44 461 HIS A O 1
ATOM 3771 N N . GLY A 1 462 ? 18.649 18.832 16.300 1.00 83.94 462 GLY A N 1
ATOM 3772 C CA . GLY A 1 462 ? 17.963 17.602 16.654 1.00 83.94 462 GLY A CA 1
ATOM 3773 C C . GLY A 1 462 ? 18.126 16.588 15.536 1.00 83.94 462 GLY A C 1
ATOM 3774 O O . GLY A 1 462 ? 18.543 16.921 14.430 1.00 83.94 462 GLY A O 1
ATOM 3775 N N . TYR A 1 463 ? 17.807 15.338 15.841 1.00 90.12 463 TYR A N 1
ATOM 3776 C CA . TYR A 1 463 ? 17.817 14.297 14.835 1.00 90.12 463 TYR A CA 1
ATOM 3777 C C . TYR A 1 463 ? 16.708 13.283 15.075 1.00 90.12 463 TYR A C 1
ATOM 3779 O O . TYR A 1 463 ? 16.280 13.070 16.215 1.00 90.12 463 TYR A O 1
ATOM 3787 N N . LEU A 1 464 ? 16.259 12.633 14.008 1.00 90.69 464 LEU A N 1
ATOM 3788 C CA . LEU A 1 464 ? 15.393 11.466 14.082 1.00 90.69 464 LEU A CA 1
ATOM 3789 C C . LEU A 1 464 ? 15.977 10.364 13.209 1.00 90.69 464 LEU A C 1
ATOM 3791 O O . LEU A 1 464 ? 16.276 10.589 12.040 1.00 90.69 464 LEU A O 1
ATOM 3795 N N . ASP A 1 465 ? 16.097 9.175 13.789 1.00 88.19 465 ASP A N 1
ATOM 3796 C CA . ASP A 1 465 ? 16.493 7.976 13.067 1.00 88.19 465 ASP A CA 1
ATOM 3797 C C . ASP A 1 465 ? 15.214 7.273 12.603 1.00 88.19 465 ASP A C 1
ATOM 3799 O O . ASP A 1 465 ? 14.409 6.796 13.408 1.00 88.19 465 ASP A O 1
ATOM 3803 N N . LEU A 1 466 ? 14.988 7.227 11.297 1.00 84.06 466 LEU A N 1
ATOM 3804 C CA . LEU A 1 466 ? 13.819 6.581 10.706 1.00 84.06 466 LEU A CA 1
ATOM 3805 C C . LEU A 1 466 ? 14.206 5.811 9.454 1.00 84.06 466 LEU A C 1
ATOM 3807 O O . LEU A 1 466 ? 15.291 5.987 8.898 1.00 84.06 466 LEU A O 1
ATOM 3811 N N . THR A 1 467 ? 13.341 4.890 9.035 1.00 78.00 467 THR A N 1
ATOM 3812 C CA . THR A 1 467 ? 13.627 4.143 7.813 1.00 78.00 467 THR A CA 1
ATOM 3813 C C . THR A 1 467 ? 13.554 5.103 6.613 1.00 78.00 467 THR A C 1
ATOM 3815 O O . THR A 1 467 ? 12.735 6.025 6.643 1.00 78.00 467 THR A O 1
ATOM 3818 N N . PRO A 1 468 ? 14.407 4.946 5.585 1.00 75.88 468 PRO A N 1
ATOM 3819 C CA . PRO A 1 468 ? 14.547 5.919 4.489 1.00 75.88 468 PRO A CA 1
ATOM 3820 C C . PRO A 1 468 ? 13.224 6.319 3.812 1.00 75.88 468 PRO A C 1
ATOM 3822 O O . PRO A 1 468 ? 13.018 7.469 3.436 1.00 75.88 468 PRO A O 1
ATOM 3825 N N . GLU A 1 469 ? 12.302 5.368 3.706 1.00 62.38 469 GLU A N 1
ATOM 3826 C CA . GLU A 1 469 ? 10.984 5.483 3.088 1.00 62.38 469 GLU A CA 1
ATOM 3827 C C . GLU A 1 469 ? 9.875 5.966 4.041 1.00 62.38 469 GLU A C 1
ATOM 3829 O O . GLU A 1 469 ? 8.706 6.033 3.656 1.00 62.38 469 GLU A O 1
ATOM 3834 N N . HIS A 1 470 ? 10.192 6.221 5.311 1.00 72.69 470 HIS A N 1
ATOM 3835 C CA . HIS A 1 470 ? 9.226 6.726 6.277 1.00 72.69 470 HIS A CA 1
ATOM 3836 C C . HIS A 1 470 ? 8.968 8.212 6.014 1.00 72.69 470 HIS A C 1
ATOM 3838 O O . HIS A 1 470 ? 9.896 9.013 5.950 1.00 72.69 470 HIS A O 1
ATOM 3844 N N . GLU A 1 471 ? 7.702 8.574 5.820 1.00 79.06 471 GLU A N 1
ATOM 3845 C CA . GLU A 1 471 ? 7.345 9.931 5.420 1.00 79.06 471 GLU A CA 1
ATOM 3846 C C . GLU A 1 471 ? 7.376 10.888 6.614 1.00 79.06 471 GLU A C 1
ATOM 3848 O O . GLU A 1 471 ? 6.695 10.662 7.618 1.00 79.06 471 GLU A O 1
ATOM 3853 N N . VAL A 1 472 ? 8.133 11.974 6.471 1.00 81.44 472 VAL A N 1
ATOM 3854 C CA . VAL A 1 472 ? 8.178 13.140 7.352 1.00 81.44 472 VAL A CA 1
ATOM 3855 C C . VAL A 1 472 ? 7.214 14.192 6.820 1.00 81.44 472 VAL A C 1
ATOM 3857 O O . VAL A 1 472 ? 7.166 14.480 5.626 1.00 81.44 472 VAL A O 1
ATOM 3860 N N . ARG A 1 473 ? 6.411 14.768 7.706 1.00 83.62 473 ARG A N 1
ATOM 3861 C CA . ARG A 1 473 ? 5.469 15.828 7.363 1.00 83.62 473 ARG A CA 1
ATOM 3862 C C . ARG A 1 473 ? 6.189 17.174 7.325 1.00 83.62 473 ARG A C 1
ATOM 3864 O O . ARG A 1 473 ? 6.840 17.556 8.298 1.00 83.62 473 ARG A O 1
ATOM 3871 N N . LEU A 1 474 ? 6.008 17.919 6.243 1.00 82.25 474 LEU A N 1
ATOM 3872 C CA . LEU A 1 474 ? 6.433 19.310 6.120 1.00 82.25 474 LEU A CA 1
ATOM 3873 C C . LEU A 1 474 ? 5.384 20.262 6.707 1.00 82.25 474 LEU A C 1
ATOM 3875 O O . LEU A 1 474 ? 4.208 19.912 6.859 1.00 82.25 474 LEU A O 1
ATOM 3879 N N . ILE A 1 475 ? 5.803 21.486 7.028 1.00 74.19 475 ILE A N 1
ATOM 3880 C CA . ILE A 1 475 ? 4.938 22.531 7.598 1.00 74.19 475 ILE A CA 1
ATOM 3881 C C . ILE A 1 475 ? 3.791 22.938 6.662 1.00 74.19 475 ILE A C 1
ATOM 3883 O O . ILE A 1 475 ? 2.794 23.486 7.114 1.00 74.19 475 ILE A O 1
ATOM 3887 N N . ASP A 1 476 ? 3.907 22.666 5.363 1.00 65.62 476 ASP A N 1
ATOM 3888 C CA . ASP A 1 476 ? 2.865 22.930 4.365 1.00 65.62 476 ASP A CA 1
ATOM 3889 C C . ASP A 1 476 ? 1.841 21.784 4.239 1.00 65.62 476 ASP A C 1
ATOM 3891 O O . ASP A 1 476 ? 0.885 21.874 3.467 1.00 65.62 476 ASP A O 1
ATOM 3895 N N . GLY A 1 477 ? 2.014 20.710 5.019 1.00 56.44 477 GLY A N 1
ATOM 3896 C CA . GLY A 1 477 ? 1.122 19.556 5.061 1.00 56.44 477 GLY A CA 1
ATOM 3897 C C . GLY A 1 477 ? 1.475 18.424 4.102 1.00 56.44 477 GLY A C 1
ATOM 3898 O O . GLY A 1 477 ? 0.832 17.374 4.192 1.00 56.44 477 GLY A O 1
ATOM 3899 N N . ARG A 1 478 ? 2.484 18.584 3.236 1.00 72.75 478 ARG A N 1
ATOM 3900 C CA . ARG A 1 478 ? 3.014 17.482 2.421 1.00 72.75 478 ARG A CA 1
ATOM 3901 C C . ARG A 1 478 ? 3.740 16.458 3.291 1.00 72.75 478 ARG A C 1
ATOM 3903 O O . ARG A 1 478 ? 4.240 16.774 4.368 1.00 72.75 478 ARG A O 1
ATOM 3910 N N . TYR A 1 479 ? 3.800 15.230 2.797 1.00 73.44 479 TYR A N 1
ATOM 3911 C CA . TYR A 1 479 ? 4.578 14.141 3.369 1.00 73.44 479 TYR A CA 1
ATOM 3912 C C . TYR A 1 479 ? 5.699 13.799 2.391 1.00 73.44 479 TYR A C 1
ATOM 3914 O O . TYR A 1 479 ? 5.437 13.615 1.204 1.00 73.44 479 TYR A O 1
ATOM 3922 N N . VAL A 1 480 ? 6.934 13.777 2.882 1.00 72.56 480 VAL A N 1
ATOM 3923 C CA . VAL A 1 480 ? 8.143 13.529 2.093 1.00 72.56 480 VAL A CA 1
ATOM 3924 C C . VAL A 1 480 ? 8.910 12.391 2.760 1.00 72.56 480 VAL A C 1
ATOM 3926 O O . VAL A 1 480 ? 9.148 12.466 3.967 1.00 72.56 480 VAL A O 1
ATOM 3929 N N . PRO A 1 481 ? 9.271 11.311 2.048 1.00 80.81 481 PRO A N 1
ATOM 3930 C CA . PRO A 1 481 ? 10.129 10.268 2.607 1.00 80.81 481 PRO A CA 1
ATOM 3931 C C . PRO A 1 481 ? 11.417 10.865 3.185 1.00 80.81 481 PRO A C 1
ATOM 3933 O O . PRO A 1 481 ? 11.999 11.760 2.582 1.00 80.81 481 PRO A O 1
ATOM 3936 N N . ALA A 1 482 ? 11.883 10.378 4.336 1.00 80.94 482 ALA A N 1
ATOM 3937 C CA . ALA A 1 482 ? 13.068 10.926 5.003 1.00 80.94 482 ALA A CA 1
ATOM 3938 C C . ALA A 1 482 ? 14.306 11.023 4.106 1.00 80.94 482 ALA A C 1
ATOM 3940 O O . ALA A 1 482 ? 15.073 11.972 4.224 1.00 80.94 482 ALA A O 1
ATOM 3941 N N . GLN A 1 483 ? 14.486 10.060 3.202 1.00 79.56 483 GLN A N 1
ATOM 3942 C CA . GLN A 1 483 ? 15.599 10.047 2.254 1.00 79.56 483 GLN A CA 1
ATOM 3943 C C . GLN A 1 483 ? 15.522 11.120 1.158 1.00 79.56 483 GLN A C 1
ATOM 3945 O O . GLN A 1 483 ? 16.534 11.388 0.516 1.00 79.56 483 GLN A O 1
ATOM 3950 N N . ASP A 1 484 ? 14.333 11.680 0.935 1.00 73.62 484 ASP A N 1
ATOM 3951 C CA . ASP A 1 484 ? 14.032 12.639 -0.129 1.00 73.62 484 ASP A CA 1
ATOM 3952 C C . ASP A 1 484 ? 13.930 14.082 0.411 1.00 73.62 484 ASP A C 1
ATOM 3954 O O . ASP A 1 484 ? 13.605 14.998 -0.343 1.00 73.62 484 ASP A O 1
ATOM 3958 N N . LEU A 1 485 ? 14.209 14.294 1.706 1.00 72.06 485 LEU A N 1
ATOM 3959 C CA . LEU A 1 485 ? 14.302 15.624 2.313 1.00 72.06 485 LEU A CA 1
ATOM 3960 C C . LEU A 1 485 ? 15.509 16.391 1.758 1.00 72.06 485 LEU A C 1
ATOM 3962 O O . LEU A 1 485 ? 16.608 15.842 1.633 1.00 72.06 485 LEU A O 1
ATOM 3966 N N . VAL A 1 486 ? 15.306 17.673 1.453 1.00 70.25 486 VAL A N 1
ATOM 3967 C CA . VAL A 1 486 ? 16.343 18.560 0.904 1.00 70.25 486 VAL A CA 1
ATOM 3968 C C . VAL A 1 486 ? 16.597 19.761 1.807 1.00 70.25 486 VAL A C 1
ATOM 3970 O O . VAL A 1 486 ? 15.712 20.212 2.533 1.00 70.25 486 VAL A O 1
ATOM 3973 N N . GLU A 1 487 ? 17.830 20.276 1.787 1.00 70.00 487 GLU A N 1
ATOM 3974 C CA . GLU A 1 487 ? 18.240 21.427 2.600 1.00 70.00 487 GLU A CA 1
ATOM 3975 C C . GLU A 1 487 ? 17.295 22.617 2.367 1.00 70.00 487 GLU A C 1
ATOM 3977 O O . GLU A 1 487 ? 17.044 23.020 1.229 1.00 70.00 487 GLU A O 1
ATOM 3982 N N . GLY A 1 488 ? 16.735 23.151 3.455 1.00 58.38 488 GLY A N 1
ATOM 3983 C CA . GLY A 1 488 ? 15.721 24.208 3.411 1.00 58.38 488 GLY A CA 1
ATOM 3984 C C . GLY A 1 488 ? 14.269 23.728 3.525 1.00 58.38 488 GLY A C 1
ATOM 3985 O O . GLY A 1 488 ? 13.389 24.567 3.727 1.00 58.38 488 GLY A O 1
ATOM 3986 N N . ASP A 1 489 ? 13.996 22.417 3.478 1.00 74.31 489 ASP A N 1
ATOM 3987 C CA . ASP A 1 489 ? 12.670 21.883 3.807 1.00 74.31 489 ASP A CA 1
ATOM 3988 C C . ASP A 1 489 ? 12.292 22.231 5.253 1.00 74.31 489 ASP A C 1
ATOM 3990 O O . ASP A 1 489 ? 13.023 21.941 6.205 1.00 74.31 489 ASP A O 1
ATOM 3994 N N . ILE A 1 490 ? 11.115 22.837 5.426 1.00 81.81 490 ILE A N 1
ATOM 3995 C CA . ILE A 1 490 ? 10.601 23.212 6.744 1.00 81.81 490 ILE A CA 1
ATOM 3996 C C . ILE A 1 490 ? 9.762 22.055 7.288 1.00 81.81 490 ILE A C 1
ATOM 3998 O O . ILE A 1 490 ? 8.640 21.797 6.840 1.00 81.81 490 ILE A O 1
ATOM 4002 N N . LEU A 1 491 ? 10.315 21.354 8.272 1.00 85.94 491 LEU A N 1
ATOM 4003 C CA . LEU A 1 491 ? 9.725 20.182 8.905 1.00 85.94 491 LEU A CA 1
ATOM 4004 C C . LEU A 1 491 ? 8.649 20.593 9.911 1.00 85.94 491 LEU A C 1
ATOM 4006 O O . LEU A 1 491 ? 8.837 21.494 10.735 1.00 85.94 491 LEU A O 1
ATOM 4010 N N . ALA A 1 492 ? 7.523 19.883 9.898 1.00 81.31 492 ALA A N 1
ATOM 4011 C CA . ALA A 1 492 ? 6.466 20.112 10.867 1.00 81.31 492 ALA A CA 1
ATOM 4012 C C . ALA A 1 492 ? 6.917 19.596 12.246 1.00 81.31 492 ALA A C 1
ATOM 4014 O O . ALA A 1 492 ? 7.087 18.390 12.446 1.00 81.31 492 ALA A O 1
ATOM 4015 N N . ASN A 1 493 ? 7.118 20.511 13.201 1.00 80.81 493 ASN A N 1
ATOM 4016 C CA . ASN A 1 493 ? 7.743 20.206 14.489 1.00 80.81 493 ASN A CA 1
ATOM 4017 C C . ASN A 1 493 ? 6.776 20.215 15.688 1.00 80.81 493 ASN A C 1
ATOM 4019 O O . ASN A 1 493 ? 5.675 20.767 15.645 1.00 80.81 493 ASN A O 1
ATOM 4023 N N . SER A 1 494 ? 7.223 19.629 16.799 1.00 63.00 494 SER A N 1
ATOM 4024 C CA . SER A 1 494 ? 6.464 19.489 18.043 1.00 63.00 494 SER A CA 1
ATOM 4025 C C . SER A 1 494 ? 6.301 20.774 18.856 1.00 63.00 494 SER A C 1
ATOM 4027 O O . SER A 1 494 ? 5.715 20.735 19.930 1.00 63.00 494 SER A O 1
ATOM 4029 N N . LYS A 1 495 ? 6.865 21.904 18.435 1.00 57.53 495 LYS A N 1
ATOM 4030 C CA . LYS A 1 495 ? 6.809 23.183 19.155 1.00 57.53 495 LYS A CA 1
ATOM 4031 C C . LYS A 1 495 ? 5.940 24.246 18.484 1.00 57.53 495 LYS A C 1
ATOM 4033 O O . LYS A 1 495 ? 5.601 25.234 19.136 1.00 57.53 495 LYS A O 1
ATOM 4038 N N . HIS A 1 496 ? 5.342 23.914 17.337 1.00 55.22 496 HIS A N 1
ATOM 4039 C CA . HIS A 1 496 ? 4.036 24.458 16.930 1.00 55.22 496 HIS A CA 1
ATOM 4040 C C . HIS A 1 496 ? 2.912 24.217 17.962 1.00 55.22 496 HIS A C 1
ATOM 4042 O O . HIS A 1 496 ? 1.816 24.757 17.836 1.00 55.22 496 HIS A O 1
ATOM 4048 N N . LEU A 1 497 ? 3.187 23.436 19.012 1.00 44.62 497 LEU A N 1
ATOM 4049 C CA . LEU A 1 497 ? 2.349 23.251 20.195 1.00 44.62 497 LEU A CA 1
ATOM 4050 C C . LEU A 1 497 ? 2.371 24.426 21.198 1.00 44.62 497 LEU A C 1
ATOM 4052 O O . LEU A 1 497 ? 1.500 24.458 22.066 1.00 44.62 497 LEU A O 1
ATOM 4056 N N . SER A 1 498 ? 3.318 25.375 21.119 1.00 37.16 498 SER A N 1
ATOM 4057 C CA . SER A 1 498 ? 3.456 26.470 22.100 1.00 37.16 498 SER A CA 1
ATOM 4058 C C . SER A 1 498 ? 3.050 27.831 21.519 1.00 37.16 498 SER A C 1
ATOM 4060 O O . SER A 1 498 ? 3.451 28.199 20.421 1.00 37.16 498 SER A O 1
ATOM 4062 N N . THR A 1 499 ? 2.215 28.585 22.238 1.00 40.22 499 THR A N 1
ATOM 4063 C CA . THR A 1 499 ? 1.611 29.842 21.755 1.00 40.22 499 THR A CA 1
ATOM 4064 C C . THR A 1 499 ? 2.275 31.102 22.314 1.00 40.22 499 THR A C 1
ATOM 4066 O O . THR A 1 499 ? 1.627 32.150 22.331 1.00 40.22 499 THR A O 1
ATOM 4069 N N . VAL A 1 500 ? 3.494 30.991 22.850 1.00 39.12 500 VAL A N 1
ATOM 4070 C CA . VAL A 1 500 ? 4.099 32.045 23.686 1.00 39.12 500 VAL A CA 1
ATOM 4071 C C . VAL A 1 500 ? 5.289 32.743 23.019 1.00 39.12 500 VAL A C 1
ATOM 4073 O O . VAL A 1 500 ? 5.485 33.916 23.295 1.00 39.12 500 VAL A O 1
ATOM 4076 N N . ASP A 1 501 ? 5.976 32.132 22.052 1.00 36.12 501 ASP A N 1
ATOM 4077 C CA . ASP A 1 501 ? 7.071 32.783 21.320 1.00 36.12 501 ASP A CA 1
ATOM 4078 C C . ASP A 1 501 ? 6.945 32.569 19.802 1.00 36.12 501 ASP A C 1
ATOM 4080 O O . ASP A 1 501 ? 6.325 31.611 19.336 1.00 36.12 501 ASP A O 1
ATOM 4084 N N . LYS A 1 502 ? 7.466 33.528 19.025 1.00 38.28 502 LYS A N 1
ATOM 4085 C CA . LYS A 1 502 ? 7.419 33.574 17.551 1.00 38.28 502 LYS A CA 1
ATOM 4086 C C . LYS A 1 502 ? 7.864 32.236 16.943 1.00 38.28 502 LYS A C 1
ATOM 4088 O O . LYS A 1 502 ? 8.822 31.648 17.426 1.00 38.28 502 LYS A O 1
ATOM 4093 N N . ALA A 1 503 ? 7.157 31.808 15.890 1.00 44.38 503 ALA A N 1
ATOM 4094 C CA . ALA A 1 503 ? 7.301 30.530 15.191 1.00 44.38 503 ALA A CA 1
ATOM 4095 C C . ALA A 1 503 ? 8.746 30.001 15.176 1.00 44.38 503 ALA A C 1
ATOM 4097 O O . ALA A 1 503 ? 9.619 30.569 14.524 1.00 44.38 503 ALA A O 1
ATOM 4098 N N . GLU A 1 504 ? 8.974 28.915 15.914 1.00 57.72 504 GLU A N 1
ATOM 4099 C CA . GLU A 1 504 ? 10.199 28.135 15.803 1.00 57.72 504 GLU A CA 1
ATOM 4100 C C . GLU A 1 504 ? 10.139 27.357 14.484 1.00 57.72 504 GLU A C 1
ATOM 4102 O O . GLU A 1 504 ? 9.400 26.376 14.358 1.00 57.72 504 GLU A O 1
ATOM 4107 N N . GLU A 1 505 ? 10.875 27.816 13.478 1.00 66.00 505 GLU A N 1
ATOM 4108 C CA . GLU A 1 505 ? 11.030 27.093 12.220 1.00 66.00 505 GLU A CA 1
ATOM 4109 C C . GLU A 1 505 ? 12.044 25.958 12.422 1.00 66.00 505 GLU A C 1
ATOM 4111 O O . GLU A 1 505 ? 13.119 26.148 13.001 1.00 66.00 505 GLU A O 1
ATOM 4116 N N . CYS A 1 506 ? 11.667 24.751 11.994 1.00 82.00 506 CYS A N 1
ATOM 4117 C CA . CYS A 1 506 ? 12.515 23.566 12.043 1.00 82.00 506 CYS A CA 1
ATOM 4118 C C . CYS A 1 506 ? 12.911 23.220 10.617 1.00 82.00 506 CYS A C 1
ATOM 4120 O O . CYS A 1 506 ? 12.066 22.789 9.839 1.00 82.00 506 CYS A O 1
ATOM 4122 N N . TYR A 1 507 ? 14.174 23.419 10.283 1.00 79.88 507 TYR A N 1
ATOM 4123 C CA . TYR A 1 507 ? 14.695 23.173 8.949 1.00 79.88 507 TYR A CA 1
ATOM 4124 C C . TYR A 1 507 ? 15.413 21.839 8.920 1.00 79.88 507 TYR A C 1
ATOM 4126 O O . TYR A 1 507 ? 16.189 21.532 9.826 1.00 79.88 507 TYR A O 1
ATOM 4134 N N . PHE A 1 508 ? 15.177 21.056 7.877 1.00 87.25 508 PHE A N 1
ATOM 4135 C CA . PHE A 1 508 ? 16.072 19.964 7.541 1.00 87.25 508 PHE A CA 1
ATOM 4136 C C . PHE A 1 508 ? 17.472 20.527 7.254 1.00 87.25 508 PHE A C 1
ATOM 4138 O O . PHE A 1 508 ? 17.618 21.457 6.459 1.00 87.25 508 PHE A O 1
ATOM 4145 N N . GLU A 1 509 ? 18.480 19.984 7.937 1.00 83.62 509 GLU A N 1
ATOM 4146 C CA . GLU A 1 509 ? 19.876 20.422 7.838 1.00 83.62 509 GLU A CA 1
ATOM 4147 C C . GLU A 1 509 ? 20.672 19.458 6.965 1.00 83.62 509 GLU A C 1
ATOM 4149 O O . GLU A 1 509 ? 21.307 19.853 5.993 1.00 83.62 509 GLU A O 1
ATOM 4154 N N . SER A 1 510 ? 20.654 18.177 7.321 1.00 79.19 510 SER A N 1
ATOM 4155 C CA . SER A 1 510 ? 21.431 17.154 6.632 1.00 79.19 510 SER A CA 1
ATOM 4156 C C . SER A 1 510 ? 20.912 15.763 6.973 1.00 79.19 510 SER A C 1
ATOM 4158 O O . SER A 1 510 ? 20.057 15.582 7.839 1.00 79.19 510 SER A O 1
ATOM 4160 N N . MET A 1 511 ? 21.432 14.749 6.294 1.00 90.88 511 MET A N 1
ATOM 4161 C CA . MET A 1 511 ? 21.081 13.364 6.565 1.00 90.88 511 MET A CA 1
ATOM 4162 C C . MET A 1 511 ? 22.322 12.481 6.503 1.00 90.88 511 MET A C 1
ATOM 4164 O O . MET A 1 511 ? 23.115 12.579 5.569 1.00 90.88 511 MET A O 1
ATOM 4168 N N . GLU A 1 512 ? 22.454 11.575 7.468 1.00 86.75 512 GLU A N 1
ATOM 4169 C CA . GLU A 1 512 ? 23.503 10.553 7.496 1.00 86.75 512 GLU A CA 1
ATOM 4170 C C . GLU A 1 512 ? 22.873 9.154 7.566 1.00 86.75 512 GLU A C 1
ATOM 4172 O O . GLU A 1 512 ? 21.899 8.917 8.281 1.00 86.75 512 GLU A O 1
ATOM 4177 N N . ARG A 1 513 ? 23.419 8.187 6.825 1.00 84.38 513 ARG A N 1
ATOM 4178 C CA . ARG A 1 513 ? 23.041 6.778 7.003 1.00 84.38 513 ARG A CA 1
ATOM 4179 C C . ARG A 1 513 ? 23.747 6.238 8.241 1.00 84.38 513 ARG A C 1
ATOM 4181 O O . ARG A 1 513 ? 24.955 6.408 8.368 1.00 84.38 513 ARG A O 1
ATOM 4188 N N . GLN A 1 514 ? 23.012 5.581 9.134 1.00 81.94 514 GLN A N 1
ATOM 4189 C CA . GLN A 1 514 ? 23.628 4.937 10.293 1.00 81.94 514 GLN A CA 1
ATOM 4190 C C . GLN A 1 514 ? 24.370 3.665 9.858 1.00 81.94 514 GLN A C 1
ATOM 4192 O O . GLN A 1 514 ? 23.844 2.872 9.079 1.00 81.94 514 GLN A O 1
ATOM 4197 N N . GLU A 1 515 ? 25.583 3.461 10.378 1.00 58.94 515 GLU A N 1
ATOM 4198 C CA . GLU A 1 515 ? 26.463 2.343 9.993 1.00 58.94 515 GLU A CA 1
ATOM 4199 C C . GLU A 1 515 ? 25.908 0.964 10.380 1.00 58.94 515 GLU A C 1
ATOM 4201 O O . GLU A 1 515 ? 26.237 -0.049 9.764 1.00 58.94 515 GLU A O 1
ATOM 4206 N N . GLN A 1 516 ? 25.077 0.912 11.422 1.00 61.56 516 GLN A N 1
ATOM 4207 C CA . GLN A 1 516 ? 24.503 -0.314 11.966 1.00 61.56 516 GLN A CA 1
ATOM 4208 C C . GLN A 1 516 ? 22.971 -0.225 11.919 1.00 61.56 516 GLN A C 1
ATOM 4210 O O . GLN A 1 516 ? 22.407 0.797 12.321 1.00 61.56 516 GLN A O 1
ATOM 4215 N N . PRO A 1 517 ? 22.269 -1.288 11.486 1.00 67.00 517 PRO A N 1
ATOM 4216 C CA . PRO A 1 517 ? 20.818 -1.359 11.586 1.00 67.00 517 PRO A CA 1
ATOM 4217 C C . PRO A 1 517 ? 20.344 -1.186 13.038 1.00 67.00 517 PRO A C 1
ATOM 4219 O O . PRO A 1 517 ? 20.962 -1.691 13.975 1.00 67.00 517 PRO A O 1
ATOM 4222 N N . ILE A 1 518 ? 19.221 -0.494 13.230 1.00 80.00 518 ILE A N 1
ATOM 4223 C CA . ILE A 1 518 ? 18.631 -0.221 14.546 1.00 80.00 518 ILE A CA 1
ATOM 4224 C C . ILE A 1 518 ? 17.271 -0.920 14.622 1.00 80.00 518 ILE A C 1
ATOM 4226 O O . ILE A 1 518 ? 16.584 -1.116 13.617 1.00 80.00 518 ILE A O 1
ATOM 4230 N N . ASP A 1 519 ? 16.869 -1.358 15.816 1.00 78.38 519 ASP A N 1
ATOM 4231 C CA . ASP A 1 519 ? 15.497 -1.819 16.042 1.00 78.38 519 ASP A CA 1
ATOM 4232 C C . ASP A 1 519 ? 14.523 -0.715 15.618 1.00 78.38 519 ASP A C 1
ATOM 4234 O O . ASP A 1 519 ? 14.743 0.434 15.958 1.00 78.38 519 ASP A O 1
ATOM 4238 N N . VAL A 1 520 ? 13.456 -1.032 14.891 1.00 72.12 520 VAL A N 1
ATOM 4239 C CA . VAL A 1 520 ? 12.452 -0.047 14.465 1.00 72.12 520 VAL A CA 1
ATOM 4240 C C . VAL A 1 520 ? 11.062 -0.468 14.924 1.00 72.12 520 VAL A C 1
ATOM 4242 O O . VAL A 1 520 ? 10.740 -1.658 15.015 1.00 72.12 520 VAL A O 1
ATOM 4245 N N . TYR A 1 521 ? 10.247 0.528 15.219 1.00 79.31 521 TYR A N 1
ATOM 4246 C CA . TYR A 1 521 ? 8.911 0.445 15.779 1.00 79.31 521 TYR A CA 1
ATOM 4247 C C . TYR A 1 521 ? 7.964 1.280 14.916 1.00 79.31 521 TYR A C 1
ATOM 4249 O O . TYR A 1 521 ? 8.384 2.193 14.211 1.00 79.31 521 TYR A O 1
ATOM 4257 N N . ASP A 1 522 ? 6.682 0.955 14.936 1.00 73.06 522 ASP A N 1
ATOM 4258 C CA . ASP A 1 522 ? 5.646 1.772 14.304 1.00 73.06 522 ASP A CA 1
ATOM 4259 C C . ASP A 1 522 ? 4.477 1.912 15.275 1.00 73.06 522 ASP A C 1
ATOM 4261 O O . ASP A 1 522 ? 4.267 1.046 16.137 1.00 73.06 522 ASP A O 1
ATOM 4265 N N . ILE A 1 523 ? 3.743 3.011 15.144 1.00 71.25 523 ILE A N 1
ATOM 4266 C CA . ILE A 1 523 ? 2.532 3.262 15.906 1.00 71.25 523 ILE A CA 1
ATOM 4267 C C . ILE A 1 523 ? 1.413 3.686 14.951 1.00 71.25 523 ILE A C 1
ATOM 4269 O O . ILE A 1 523 ? 1.528 4.610 14.153 1.00 71.25 523 ILE A O 1
ATOM 4273 N N . GLU A 1 524 ? 0.279 3.001 15.036 1.00 68.19 524 GLU A N 1
ATOM 4274 C CA . GLU A 1 524 ? -0.932 3.407 14.344 1.00 68.19 524 GLU A CA 1
ATOM 4275 C C . GLU A 1 524 ? -1.696 4.383 15.225 1.00 68.19 524 GLU A C 1
ATOM 4277 O O . GLU A 1 524 ? -2.197 4.016 16.289 1.00 68.19 524 GLU A O 1
ATOM 4282 N N . VAL A 1 525 ? -1.835 5.615 14.753 1.00 64.31 525 VAL A N 1
ATOM 4283 C CA . VAL A 1 525 ? -2.586 6.659 15.449 1.00 64.31 525 VAL A CA 1
ATOM 4284 C C . VAL A 1 525 ? -4.007 6.755 14.909 1.00 64.31 525 VAL A C 1
ATOM 4286 O O . VAL A 1 525 ? -4.244 6.689 13.699 1.00 64.31 525 VAL A O 1
ATOM 4289 N N . GLU A 1 526 ? -4.965 6.880 15.826 1.00 60.34 526 GLU A N 1
ATOM 4290 C CA . GLU A 1 526 ? -6.377 7.082 15.524 1.00 60.34 526 GLU A CA 1
ATOM 4291 C C . GLU A 1 526 ? -6.629 8.348 14.686 1.00 60.34 526 GLU A C 1
ATOM 4293 O O . GLU A 1 526 ? -6.055 9.399 14.942 1.00 60.34 526 GLU A O 1
ATOM 4298 N N . ASP A 1 527 ? -7.534 8.234 13.709 1.00 50.91 527 ASP A N 1
ATOM 4299 C CA . ASP A 1 527 ? -8.067 9.288 12.830 1.00 50.91 527 ASP A CA 1
ATOM 4300 C C . ASP A 1 527 ? -7.097 9.965 11.848 1.00 50.91 527 ASP A C 1
ATOM 4302 O O . ASP A 1 527 ? -7.500 10.204 10.709 1.00 50.91 527 ASP A O 1
ATOM 4306 N N . PHE A 1 528 ? -5.868 10.281 12.262 1.00 60.94 528 PHE A N 1
ATOM 4307 C CA . PHE A 1 528 ? -4.966 11.175 11.515 1.00 60.94 528 PHE A CA 1
ATOM 4308 C C . PHE A 1 528 ? -3.658 10.539 11.079 1.00 60.94 528 PHE A C 1
ATOM 4310 O O . PHE A 1 528 ? -2.939 11.127 10.275 1.00 60.94 528 PHE A O 1
ATOM 4317 N N . HIS A 1 529 ? -3.384 9.317 11.542 1.00 69.94 529 HIS A N 1
ATOM 4318 C CA . HIS A 1 529 ? -2.379 8.471 10.910 1.00 69.94 529 HIS A CA 1
ATOM 4319 C C . HIS A 1 529 ? -0.967 9.091 10.843 1.00 69.94 529 HIS A C 1
ATOM 4321 O O . HIS A 1 529 ? -0.170 8.751 9.975 1.00 69.94 529 HIS A O 1
ATOM 4327 N N . ASN A 1 530 ? -0.656 9.976 11.794 1.00 79.88 530 ASN A N 1
ATOM 4328 C CA . ASN A 1 530 ? 0.649 10.594 11.981 1.00 79.88 530 ASN A CA 1
ATOM 4329 C C . ASN A 1 530 ? 0.935 10.833 13.473 1.00 79.88 530 ASN A C 1
ATOM 4331 O O . ASN A 1 530 ? 0.017 10.731 14.287 1.00 79.88 530 ASN A O 1
ATOM 4335 N N . PHE A 1 531 ? 2.186 11.114 13.839 1.00 86.25 531 PHE A N 1
ATOM 4336 C CA . PHE A 1 531 ? 2.618 11.403 15.218 1.00 86.25 531 PHE A CA 1
ATOM 4337 C C . PHE A 1 531 ? 3.952 12.152 15.253 1.00 86.25 531 PHE A C 1
ATOM 4339 O O . PHE A 1 531 ? 4.584 12.298 14.212 1.00 86.25 531 PHE A O 1
ATOM 4346 N N . PHE A 1 532 ? 4.378 12.642 16.424 1.00 85.25 532 PHE A N 1
ATOM 4347 C CA . PHE A 1 532 ? 5.704 13.254 16.592 1.00 85.25 532 PHE A CA 1
ATOM 4348 C C . PHE A 1 532 ? 6.727 12.288 17.181 1.00 85.25 532 PHE A C 1
ATOM 4350 O O . PHE A 1 532 ? 6.493 11.704 18.243 1.00 85.25 532 PHE A O 1
ATOM 4357 N N . ALA A 1 533 ? 7.894 12.221 16.547 1.00 83.94 533 ALA A N 1
ATOM 4358 C CA . ALA A 1 533 ? 9.066 11.491 17.012 1.00 83.94 533 ALA A CA 1
ATOM 4359 C C . ALA A 1 533 ? 10.288 12.425 16.997 1.00 83.94 533 ALA A C 1
ATOM 4361 O O . ALA A 1 533 ? 10.505 13.145 16.025 1.00 83.94 533 ALA A O 1
ATOM 4362 N N . ASN A 1 534 ? 11.035 12.485 18.104 1.00 83.94 534 ASN A N 1
ATOM 4363 C CA . ASN A 1 534 ? 12.158 13.413 18.341 1.00 83.94 534 ASN A CA 1
ATOM 4364 C C . ASN A 1 534 ? 11.877 14.883 17.976 1.00 83.94 534 ASN A C 1
ATOM 4366 O O . ASN A 1 534 ? 12.791 15.666 17.738 1.00 83.94 534 ASN A O 1
ATOM 4370 N N . GLY A 1 535 ? 10.606 15.278 17.977 1.00 73.50 535 GLY A N 1
ATOM 4371 C CA . GLY A 1 535 ? 10.189 16.646 17.712 1.00 73.50 535 GLY A CA 1
ATOM 4372 C C . GLY A 1 535 ? 9.798 16.967 16.270 1.00 73.50 535 GLY A C 1
ATOM 4373 O O . GLY A 1 535 ? 9.461 18.120 16.033 1.00 73.50 535 GLY A O 1
ATOM 4374 N N . ILE A 1 536 ? 9.758 16.001 15.344 1.00 81.94 536 ILE A N 1
ATOM 4375 C CA . ILE A 1 536 ? 9.213 16.171 13.978 1.00 81.94 536 ILE A CA 1
ATOM 4376 C C . ILE A 1 536 ? 8.059 15.188 13.705 1.00 81.94 536 ILE A C 1
ATOM 4378 O O . ILE A 1 536 ? 7.955 14.159 14.374 1.00 81.94 536 ILE A O 1
ATOM 4382 N N . CYS A 1 537 ? 7.150 15.515 12.781 1.00 84.00 537 CYS A N 1
ATOM 4383 C CA . CYS A 1 537 ? 5.932 14.736 12.501 1.00 84.00 537 CYS A CA 1
ATOM 4384 C C . CYS A 1 537 ? 6.089 13.738 11.338 1.00 84.00 537 CYS A C 1
ATOM 4386 O O . CYS A 1 537 ? 6.757 14.053 10.360 1.00 84.00 537 CYS A O 1
ATOM 4388 N N . VAL A 1 538 ? 5.450 12.560 11.417 1.00 79.38 538 VAL A N 1
ATOM 4389 C CA . VAL A 1 538 ? 5.659 11.407 10.504 1.00 79.38 538 VAL A CA 1
ATOM 4390 C C . VAL A 1 538 ? 4.398 10.503 10.297 1.00 79.38 538 VAL A C 1
ATOM 4392 O O . VAL A 1 538 ? 3.501 10.609 11.130 1.00 79.38 538 VAL A O 1
ATOM 4395 N N . HIS A 1 539 ? 4.268 9.664 9.233 1.00 71.94 539 HIS A N 1
ATOM 4396 C CA . HIS A 1 539 ? 2.991 9.063 8.682 1.00 71.94 539 HIS A CA 1
ATOM 4397 C C . HIS A 1 539 ? 2.781 7.499 8.688 1.00 71.94 539 HIS A C 1
ATOM 4399 O O . HIS A 1 539 ? 3.705 6.750 8.999 1.00 71.94 539 HIS A O 1
ATOM 4405 N N . ASN A 1 540 ? 1.580 6.991 8.271 1.00 55.03 540 ASN A N 1
ATOM 4406 C CA . ASN A 1 540 ? 1.212 5.566 7.985 1.00 55.03 540 ASN A CA 1
ATOM 4407 C C . ASN A 1 540 ? 0.961 5.211 6.459 1.00 55.03 540 ASN A C 1
ATOM 4409 O O . ASN A 1 540 ? 1.671 5.743 5.631 1.00 55.03 540 ASN A O 1
ATOM 4413 N N . SER A 1 541 ? 0.129 4.236 5.994 1.00 42.56 541 SER A N 1
ATOM 4414 C CA . SER A 1 541 ? 0.334 3.545 4.659 1.00 42.56 541 SER A CA 1
ATOM 4415 C C . SER A 1 541 ? -0.896 3.069 3.820 1.00 42.56 541 SER A C 1
ATOM 4417 O O . SER A 1 541 ? -1.475 2.021 4.107 1.00 42.56 541 SER A O 1
ATOM 4419 N N . ALA A 1 542 ? -1.240 3.809 2.738 1.00 32.94 542 ALA A N 1
ATOM 4420 C CA . ALA A 1 542 ? -1.899 3.416 1.451 1.00 32.94 542 ALA A CA 1
ATOM 4421 C C . ALA A 1 542 ? -2.165 4.666 0.542 1.00 32.94 542 ALA A C 1
ATOM 4423 O O . ALA A 1 542 ? -2.430 5.733 1.098 1.00 32.94 542 ALA A O 1
ATOM 4424 N N . SER A 1 543 ? -2.136 4.578 -0.816 1.00 41.06 543 SER A N 1
ATOM 4425 C CA . SER A 1 543 ? -1.966 5.769 -1.709 1.00 41.06 543 SER A CA 1
ATOM 4426 C C . SER A 1 543 ? -2.764 5.852 -3.060 1.00 41.06 543 SER A C 1
ATOM 4428 O O . SER A 1 543 ? -2.895 4.882 -3.796 1.00 41.06 543 SER A O 1
ATOM 4430 N N . LEU A 1 544 ? -3.255 7.073 -3.380 1.00 46.97 544 LEU A N 1
ATOM 4431 C CA . LEU A 1 544 ? -3.442 7.732 -4.712 1.00 46.97 544 LEU A CA 1
ATOM 4432 C C . LEU A 1 544 ? -4.459 7.215 -5.773 1.00 46.97 544 LEU A C 1
ATOM 4434 O O . LEU A 1 544 ? -4.063 6.738 -6.846 1.00 46.97 544 LEU A O 1
ATOM 4438 N N . PRO A 1 545 ? -5.780 7.424 -5.569 1.00 43.50 545 PRO A N 1
ATOM 4439 C CA . PRO A 1 545 ? -6.454 7.807 -4.331 1.00 43.50 545 PRO A CA 1
ATOM 4440 C C . PRO A 1 545 ? -6.686 6.558 -3.482 1.00 43.50 545 PRO A C 1
ATOM 4442 O O . PRO A 1 545 ? -7.017 5.505 -4.016 1.00 43.50 545 PRO A O 1
ATOM 4445 N N . ASN A 1 546 ? -6.554 6.652 -2.160 1.00 47.91 546 ASN A N 1
ATOM 4446 C CA . ASN A 1 546 ? -6.766 5.488 -1.305 1.00 47.91 546 ASN A CA 1
ATOM 4447 C C . ASN A 1 546 ? -8.277 5.262 -1.085 1.00 47.91 546 ASN A C 1
ATOM 4449 O O . ASN A 1 546 ? -8.889 5.994 -0.296 1.00 47.91 546 ASN A O 1
ATOM 4453 N N . PRO A 1 547 ? -8.908 4.236 -1.694 1.00 44.09 547 PRO A N 1
ATOM 4454 C CA . PRO A 1 547 ? -10.351 4.028 -1.574 1.00 44.09 547 PRO A CA 1
ATOM 4455 C C . PRO A 1 547 ? -10.761 3.655 -0.142 1.00 44.09 547 PRO A C 1
ATOM 4457 O O . PRO A 1 547 ? -11.923 3.815 0.238 1.00 44.09 547 PRO A O 1
ATOM 4460 N N . GLN A 1 548 ? -9.810 3.192 0.679 1.00 36.44 548 GLN A N 1
ATOM 4461 C CA . GLN A 1 548 ? -10.038 2.864 2.085 1.00 36.44 548 GLN A CA 1
ATOM 4462 C C . GLN A 1 548 ? -10.306 4.106 2.941 1.00 36.44 548 GLN A C 1
ATOM 4464 O O . GLN A 1 548 ? -10.999 3.990 3.955 1.00 36.44 548 GLN A O 1
ATOM 4469 N N . ASN A 1 549 ? -9.819 5.275 2.510 1.00 42.66 549 ASN A N 1
ATOM 4470 C CA . ASN A 1 549 ? -9.994 6.536 3.226 1.00 42.66 549 ASN A CA 1
ATOM 4471 C C . ASN A 1 549 ? -11.409 7.105 3.065 1.00 42.66 549 ASN A C 1
ATOM 4473 O O . ASN A 1 549 ? -11.818 7.936 3.878 1.00 42.66 549 ASN A O 1
ATOM 4477 N N . ALA A 1 550 ? -12.175 6.657 2.059 1.00 51.12 550 ALA A N 1
ATOM 4478 C CA . ALA A 1 550 ? -13.516 7.162 1.783 1.00 51.12 550 ALA A CA 1
ATOM 4479 C C . ALA A 1 550 ? -14.450 7.038 3.010 1.00 51.12 550 ALA A C 1
ATOM 4481 O O . ALA A 1 550 ? -14.398 6.036 3.732 1.00 51.12 550 ALA A O 1
ATOM 4482 N N . PRO A 1 551 ? -15.359 8.007 3.250 1.00 50.19 551 PRO A N 1
ATOM 4483 C CA . PRO A 1 551 ? -16.262 7.970 4.397 1.00 50.19 551 PRO A CA 1
ATOM 4484 C C . PRO A 1 551 ? -17.100 6.682 4.441 1.00 50.19 551 PRO A C 1
ATOM 4486 O O . PRO A 1 551 ? -17.946 6.450 3.577 1.00 50.19 551 PRO A O 1
ATOM 4489 N N . LYS A 1 552 ? -16.901 5.850 5.474 1.00 47.88 552 LYS A N 1
ATOM 4490 C CA . LYS A 1 552 ? -17.664 4.597 5.665 1.00 47.88 552 LYS A CA 1
ATOM 4491 C C . LYS A 1 552 ? -18.908 4.764 6.541 1.00 47.88 552 LYS A C 1
ATOM 4493 O O . LYS A 1 552 ? -19.902 4.085 6.314 1.00 47.88 552 LYS A O 1
ATOM 4498 N N . ARG A 1 553 ? -18.849 5.650 7.545 1.00 50.34 553 ARG A N 1
ATOM 4499 C CA . ARG A 1 553 ? -19.864 5.763 8.615 1.00 50.34 553 ARG A CA 1
ATOM 4500 C C . ARG A 1 553 ? -20.861 6.915 8.436 1.00 50.34 553 ARG A C 1
ATOM 4502 O O . ARG A 1 553 ? -21.946 6.863 8.999 1.00 50.34 553 ARG A O 1
ATOM 4509 N N . ASN A 1 554 ? -20.520 7.950 7.663 1.00 65.94 554 ASN A N 1
ATOM 4510 C CA . ASN A 1 554 ? -21.416 9.079 7.392 1.00 65.94 554 ASN A CA 1
ATOM 4511 C C . ASN A 1 554 ? -22.125 8.864 6.046 1.00 65.94 554 ASN A C 1
ATOM 4513 O O . ASN A 1 554 ? -21.521 9.056 4.993 1.00 65.94 554 ASN A O 1
ATOM 4517 N N . GLU A 1 555 ? -23.404 8.480 6.079 1.00 68.19 555 GLU A N 1
ATOM 4518 C CA . GLU A 1 555 ? -24.181 8.145 4.874 1.00 68.19 555 GLU A CA 1
ATOM 4519 C C . GLU A 1 555 ? -24.347 9.322 3.901 1.00 68.19 555 GLU A C 1
ATOM 4521 O O . GLU A 1 555 ? -24.324 9.125 2.687 1.00 68.19 555 GLU A O 1
ATOM 4526 N N . LYS A 1 556 ? -24.442 10.566 4.393 1.00 72.06 556 LYS A N 1
ATOM 4527 C CA . LYS A 1 556 ? -24.522 11.750 3.518 1.00 72.06 556 LYS A CA 1
ATOM 4528 C C . LYS A 1 556 ? -23.202 11.976 2.782 1.00 72.06 556 LYS A C 1
ATOM 4530 O O . LYS A 1 556 ? -23.213 12.145 1.566 1.00 72.06 556 LYS A O 1
ATOM 4535 N N . ALA A 1 557 ? -22.084 11.928 3.505 1.00 73.44 557 ALA A N 1
ATOM 4536 C CA . ALA A 1 557 ? -20.742 12.055 2.942 1.00 73.44 557 ALA A CA 1
ATOM 4537 C C . ALA A 1 557 ? -20.431 10.916 1.958 1.00 73.44 557 ALA A C 1
ATOM 4539 O O . ALA A 1 557 ? -19.991 11.154 0.838 1.00 73.44 557 ALA A O 1
ATOM 4540 N N . LYS A 1 558 ? -20.750 9.677 2.341 1.00 74.38 558 LYS A N 1
ATOM 4541 C CA . LYS A 1 558 ? -20.618 8.483 1.501 1.00 74.38 558 LYS A CA 1
ATOM 4542 C C . LYS A 1 558 ? -21.413 8.621 0.207 1.00 74.38 558 LYS A C 1
ATOM 4544 O O . LYS A 1 558 ? -20.868 8.388 -0.868 1.00 74.38 558 LYS A O 1
ATOM 4549 N N . LYS A 1 559 ? -22.680 9.038 0.291 1.00 82.44 559 LYS A N 1
ATOM 4550 C CA . LYS A 1 559 ? -23.535 9.254 -0.882 1.00 82.44 559 LYS A CA 1
ATOM 4551 C C . LYS A 1 559 ? -23.008 10.381 -1.767 1.00 82.44 559 LYS A C 1
ATOM 4553 O O . LYS A 1 559 ? -23.069 10.248 -2.981 1.00 82.44 559 LYS A O 1
ATOM 4558 N N . LEU A 1 560 ? -22.490 11.460 -1.179 1.00 83.06 560 LEU A N 1
ATOM 4559 C CA . LEU A 1 560 ? -21.901 12.580 -1.914 1.00 83.06 560 LEU A CA 1
ATOM 4560 C C . LEU A 1 560 ? -20.682 12.135 -2.732 1.00 83.06 560 LEU A C 1
ATOM 4562 O O . LEU A 1 560 ? -20.638 12.370 -3.931 1.00 83.06 560 LEU A O 1
ATOM 4566 N N . ILE A 1 561 ? -19.736 11.428 -2.108 1.00 81.75 561 ILE A N 1
ATOM 4567 C CA . ILE A 1 561 ? -18.524 10.963 -2.794 1.00 81.75 561 ILE A CA 1
ATOM 4568 C C . ILE A 1 561 ? -18.849 9.878 -3.826 1.00 81.75 561 ILE A C 1
ATOM 4570 O O . ILE A 1 561 ? -18.401 9.967 -4.965 1.00 81.75 561 ILE A O 1
ATOM 4574 N N . ARG A 1 562 ? -19.670 8.878 -3.472 1.00 83.06 562 ARG A N 1
ATOM 4575 C CA . ARG A 1 562 ? -19.986 7.747 -4.365 1.00 83.06 562 ARG A CA 1
ATOM 4576 C C . ARG A 1 562 ? -20.848 8.131 -5.568 1.00 83.06 562 ARG A C 1
ATOM 4578 O O . ARG A 1 562 ? -20.797 7.434 -6.569 1.00 83.06 562 ARG A O 1
ATOM 4585 N N . ARG A 1 563 ? -21.628 9.215 -5.493 1.00 88.06 563 ARG A N 1
ATOM 4586 C CA . ARG A 1 563 ? -22.448 9.703 -6.620 1.00 88.06 563 ARG A CA 1
ATOM 4587 C C . ARG A 1 563 ? -21.623 10.161 -7.818 1.00 88.06 563 ARG A C 1
ATOM 4589 O O . ARG A 1 563 ? -22.131 10.088 -8.928 1.00 88.06 563 ARG A O 1
ATOM 4596 N N . GLY A 1 564 ? -20.396 10.625 -7.587 1.00 88.00 564 GLY A N 1
ATOM 4597 C CA . GLY A 1 564 ? -19.483 10.999 -8.664 1.00 88.00 564 GLY A CA 1
ATOM 4598 C C . GLY A 1 564 ? -18.793 9.806 -9.319 1.00 88.00 564 GLY A C 1
ATOM 4599 O O . GLY A 1 564 ? -18.109 9.989 -10.313 1.00 88.00 564 GLY A O 1
ATOM 4600 N N . ILE A 1 565 ? -18.978 8.587 -8.806 1.00 87.88 565 ILE A N 1
ATOM 4601 C CA . ILE A 1 565 ? -18.519 7.363 -9.463 1.00 87.88 565 ILE A CA 1
ATOM 4602 C C . ILE A 1 565 ? -19.638 6.916 -10.401 1.00 87.88 565 ILE A C 1
ATOM 4604 O O . ILE A 1 565 ? -20.789 6.790 -9.978 1.00 87.88 565 ILE A O 1
ATOM 4608 N N . LEU A 1 566 ? -19.318 6.686 -11.671 1.00 88.69 566 LEU A N 1
ATOM 4609 C CA . LEU A 1 566 ? -20.300 6.340 -12.697 1.00 88.69 566 LEU A CA 1
ATOM 4610 C C . LEU A 1 566 ? -20.053 4.931 -13.242 1.00 88.69 566 LEU A C 1
ATOM 4612 O O . LEU A 1 566 ? -18.902 4.528 -13.402 1.00 88.69 566 LEU A O 1
ATOM 4616 N N . PRO A 1 567 ? -21.105 4.169 -13.592 1.00 88.62 567 PRO A N 1
ATOM 4617 C CA . PRO A 1 567 ? -20.917 3.006 -14.443 1.00 88.62 567 PRO A CA 1
ATOM 4618 C C . PRO A 1 567 ? -20.515 3.448 -15.861 1.00 88.62 567 PRO A C 1
ATOM 4620 O O . PRO A 1 567 ? -20.751 4.588 -16.291 1.00 88.62 567 PRO A O 1
ATOM 4623 N N . LEU A 1 568 ? -19.940 2.524 -16.629 1.00 83.75 568 LEU A N 1
ATOM 4624 C CA . LEU A 1 568 ? -19.771 2.713 -18.069 1.00 83.75 568 LEU A CA 1
ATOM 4625 C C . LEU A 1 568 ? -21.140 2.929 -18.749 1.00 83.75 568 LEU A C 1
ATOM 4627 O O . LEU A 1 568 ? -22.157 2.435 -18.250 1.00 83.75 568 LEU A O 1
ATOM 4631 N N . PRO A 1 569 ? -21.209 3.656 -19.881 1.00 82.94 569 PRO A N 1
ATOM 4632 C CA . PRO A 1 569 ? -22.452 3.796 -20.637 1.00 82.94 569 PRO A CA 1
ATOM 4633 C C . PRO A 1 569 ? -23.084 2.427 -20.935 1.00 82.94 569 PRO A C 1
ATOM 4635 O O . PRO A 1 569 ? -22.387 1.477 -21.287 1.00 82.94 569 PRO A O 1
ATOM 4638 N N . GLY A 1 570 ? -24.397 2.303 -20.730 1.00 89.88 570 GLY A N 1
ATOM 4639 C CA . GLY A 1 570 ? -25.126 1.037 -20.896 1.00 89.88 570 GLY A CA 1
ATOM 4640 C C . GLY A 1 570 ? -24.949 0.007 -19.768 1.00 89.88 570 GLY A C 1
ATOM 4641 O O . GLY A 1 570 ? -25.566 -1.052 -19.833 1.00 89.88 570 GLY A O 1
ATOM 4642 N N . HIS A 1 571 ? -24.162 0.301 -18.725 1.00 90.06 571 HIS A N 1
ATOM 4643 C CA . HIS A 1 571 ? -23.873 -0.627 -17.624 1.00 90.06 571 HIS A CA 1
ATOM 4644 C C . HIS A 1 571 ? -24.474 -0.168 -16.282 1.00 90.06 571 HIS A C 1
ATOM 4646 O O . HIS A 1 571 ? -24.881 0.983 -16.107 1.00 90.06 571 HIS A O 1
ATOM 4652 N N . LYS A 1 572 ? -24.507 -1.081 -15.302 1.00 88.88 572 LYS A N 1
ATOM 4653 C CA . LYS A 1 572 ? -24.851 -0.815 -13.893 1.00 88.88 572 LYS A CA 1
ATOM 4654 C C . LYS A 1 572 ? -23.703 -1.265 -12.989 1.00 88.88 572 LYS A C 1
ATOM 4656 O O . LYS A 1 572 ? -22.960 -2.170 -13.352 1.00 88.88 572 LYS A O 1
ATOM 4661 N N . MET A 1 573 ? -23.575 -0.656 -11.810 1.00 83.50 573 MET A N 1
ATOM 4662 C CA . MET A 1 573 ? -22.642 -1.137 -10.785 1.00 83.50 573 MET A CA 1
ATOM 4663 C C . MET A 1 573 ? -23.265 -2.282 -9.982 1.00 83.50 573 MET A C 1
ATOM 4665 O O . MET A 1 573 ? -24.430 -2.195 -9.593 1.00 83.50 573 MET A O 1
ATOM 4669 N N . GLY A 1 574 ? -22.474 -3.317 -9.707 1.00 82.50 574 GLY A N 1
ATOM 4670 C CA . GLY A 1 574 ? -22.789 -4.378 -8.752 1.00 82.50 574 GLY A CA 1
ATOM 4671 C C . GLY A 1 574 ? -21.742 -4.418 -7.639 1.00 82.50 574 GLY A C 1
ATOM 4672 O O . GLY A 1 574 ? -20.574 -4.132 -7.885 1.00 82.50 574 GLY A O 1
ATOM 4673 N N . GLU A 1 575 ? -22.162 -4.761 -6.423 1.00 79.94 575 GLU A N 1
ATOM 4674 C CA . GLU A 1 575 ? -21.282 -4.964 -5.268 1.00 79.94 575 GLU A CA 1
ATOM 4675 C C . GLU A 1 575 ? -21.406 -6.422 -4.816 1.00 79.94 575 GLU A C 1
ATOM 4677 O O . GLU A 1 575 ? -22.516 -6.929 -4.645 1.00 79.94 575 GLU A O 1
ATOM 4682 N N . ILE A 1 576 ? -20.268 -7.094 -4.646 1.00 81.00 576 ILE A N 1
ATOM 4683 C CA . ILE A 1 576 ? -20.180 -8.449 -4.097 1.00 81.00 576 ILE A CA 1
ATOM 4684 C C . ILE A 1 576 ? -19.269 -8.361 -2.877 1.00 81.00 576 ILE A C 1
ATOM 4686 O O . ILE A 1 576 ? -18.099 -8.012 -3.009 1.00 81.00 576 ILE A O 1
ATOM 4690 N N . ASP A 1 577 ? -19.815 -8.660 -1.700 1.00 77.06 577 ASP A N 1
ATOM 4691 C CA . ASP A 1 577 ? -19.093 -8.615 -0.428 1.00 77.06 577 ASP A CA 1
ATOM 4692 C C . ASP A 1 577 ? -19.008 -10.010 0.202 1.00 77.06 577 ASP A C 1
ATOM 4694 O O . ASP A 1 577 ? -19.994 -10.758 0.254 1.00 77.06 577 ASP A O 1
ATOM 4698 N N . PHE A 1 578 ? -17.830 -10.364 0.714 1.00 77.12 578 PHE A N 1
ATOM 4699 C CA . PHE A 1 578 ? -17.637 -11.625 1.416 1.00 77.12 578 PHE A CA 1
ATOM 4700 C C . PHE A 1 578 ? -18.048 -11.488 2.882 1.00 77.12 578 PHE A C 1
ATOM 4702 O O . PHE A 1 578 ? -17.264 -11.130 3.762 1.00 77.12 578 PHE A O 1
ATOM 4709 N N . SER A 1 579 ? -19.295 -11.859 3.168 1.00 78.50 579 SER A N 1
ATOM 4710 C CA . SER A 1 579 ? -19.835 -11.806 4.527 1.00 78.50 579 SER A CA 1
ATOM 4711 C C . SER A 1 579 ? -19.001 -12.635 5.516 1.00 78.50 579 SER A C 1
ATOM 4713 O O . SER A 1 579 ? -18.926 -13.865 5.397 1.00 78.50 579 SER A O 1
ATOM 4715 N N . ALA A 1 580 ? -18.419 -11.950 6.507 1.00 79.31 580 ALA A N 1
ATOM 4716 C CA . ALA A 1 580 ? -17.679 -12.519 7.639 1.00 79.31 580 ALA A CA 1
ATOM 4717 C C . ALA A 1 580 ? -16.545 -13.486 7.242 1.00 79.31 580 ALA A C 1
ATOM 4719 O O . ALA A 1 580 ? -16.324 -14.493 7.919 1.00 79.31 580 ALA A O 1
ATOM 4720 N N . ILE A 1 581 ? -15.835 -13.188 6.148 1.00 86.25 581 ILE A N 1
ATOM 4721 C CA . ILE A 1 581 ? -14.812 -14.075 5.579 1.00 86.25 581 ILE A CA 1
ATOM 4722 C C . ILE A 1 581 ? -13.740 -14.497 6.588 1.00 86.25 581 ILE A C 1
ATOM 4724 O O . ILE A 1 581 ? -13.459 -15.683 6.700 1.00 86.25 581 ILE A O 1
ATOM 4728 N N . GLU A 1 582 ? -13.230 -13.576 7.407 1.00 85.06 582 GLU A N 1
ATOM 4729 C CA . GLU A 1 582 ? -12.191 -13.881 8.399 1.00 85.06 582 GLU A CA 1
ATOM 4730 C C . GLU A 1 582 ? -12.669 -14.896 9.449 1.00 85.06 582 GLU A C 1
ATOM 4732 O O . GLU A 1 582 ? -11.966 -15.848 9.781 1.00 85.06 582 GLU A O 1
ATOM 4737 N N . VAL A 1 583 ? -13.911 -14.767 9.922 1.00 88.44 583 VAL A N 1
ATOM 4738 C CA . VAL A 1 583 ? -14.490 -15.725 10.878 1.00 88.44 583 VAL A CA 1
ATOM 4739 C C . VAL A 1 583 ? -14.738 -17.074 10.209 1.00 88.44 583 VAL A C 1
ATOM 4741 O O . VAL A 1 583 ? -14.510 -18.120 10.816 1.00 88.44 583 VAL A O 1
ATOM 4744 N N . LYS A 1 584 ? -15.159 -17.071 8.939 1.00 91.56 584 LYS A N 1
ATOM 4745 C CA . LYS A 1 584 ? -15.312 -18.297 8.145 1.00 91.56 584 LYS A CA 1
ATOM 4746 C C . LYS A 1 584 ? -13.977 -18.999 7.924 1.00 91.56 584 LYS A C 1
ATOM 4748 O O . LYS A 1 584 ? -13.934 -20.220 8.027 1.00 91.56 584 LYS A O 1
ATOM 4753 N N . VAL A 1 585 ? -12.891 -18.257 7.707 1.00 91.69 585 VAL A N 1
ATOM 4754 C CA . VAL A 1 585 ? -11.530 -18.805 7.640 1.00 91.69 585 VAL A CA 1
ATOM 4755 C C . VAL A 1 585 ? -11.175 -19.515 8.946 1.00 91.69 585 VAL A C 1
ATOM 4757 O O . VAL A 1 585 ? -10.732 -20.663 8.899 1.00 91.69 585 VAL A O 1
ATOM 4760 N N . ILE A 1 586 ? -11.437 -18.899 10.106 1.00 92.06 586 ILE A N 1
ATOM 4761 C CA . ILE A 1 586 ? -11.232 -19.553 11.412 1.00 92.06 586 ILE A CA 1
ATOM 4762 C C . ILE A 1 586 ? -12.093 -20.819 11.515 1.00 92.06 586 ILE A C 1
ATOM 4764 O O . ILE A 1 586 ? -11.593 -21.874 11.907 1.00 92.06 586 ILE A O 1
ATOM 4768 N N . GLY A 1 587 ? -13.369 -20.755 11.123 1.00 93.31 587 GLY A N 1
ATOM 4769 C CA . GLY A 1 587 ? -14.272 -21.909 11.114 1.00 93.31 587 GLY A CA 1
ATOM 4770 C C . GLY A 1 587 ? -13.737 -23.065 10.265 1.00 93.31 587 GLY A C 1
ATOM 4771 O O . GLY A 1 587 ? -13.672 -24.199 10.737 1.00 93.31 587 GLY A O 1
ATOM 4772 N N . CYS A 1 588 ? -13.268 -22.777 9.051 1.00 92.31 588 CYS A N 1
ATOM 4773 C CA . CYS A 1 588 ? -12.666 -23.761 8.151 1.00 92.31 588 CYS A CA 1
ATOM 4774 C C . CYS A 1 588 ? -11.358 -24.341 8.709 1.00 92.31 588 CYS A C 1
ATOM 4776 O O . CYS A 1 588 ? -11.137 -25.550 8.624 1.00 92.31 588 CYS A O 1
ATOM 4778 N N . ALA A 1 589 ? -10.501 -23.495 9.288 1.00 90.94 589 ALA A N 1
ATOM 4779 C CA . ALA A 1 589 ? -9.195 -23.896 9.805 1.00 90.94 589 ALA A CA 1
ATOM 4780 C C . ALA A 1 589 ? -9.284 -24.728 11.094 1.00 90.94 589 ALA A C 1
ATOM 4782 O O . ALA A 1 589 ? -8.437 -25.588 11.328 1.00 90.94 589 ALA A O 1
ATOM 4783 N N . THR A 1 590 ? -10.295 -24.471 11.926 1.00 93.81 590 THR A N 1
ATOM 4784 C CA . THR A 1 590 ? -10.428 -25.073 13.264 1.00 93.81 590 THR A CA 1
ATOM 4785 C C . THR A 1 590 ? -11.444 -26.208 13.306 1.00 93.81 590 THR A C 1
ATOM 4787 O O . THR A 1 590 ? -11.330 -27.095 14.149 1.00 93.81 590 THR A O 1
ATOM 4790 N N . LYS A 1 591 ? -12.446 -26.184 12.413 1.00 94.00 591 LYS A N 1
ATOM 4791 C CA . LYS A 1 591 ? -13.628 -27.060 12.446 1.00 94.00 591 LYS A CA 1
ATOM 4792 C C . LYS A 1 591 ? -14.318 -27.070 13.820 1.00 94.00 591 LYS A C 1
ATOM 4794 O O . LYS A 1 591 ? -14.916 -28.072 14.215 1.00 94.00 591 LYS A O 1
ATOM 4799 N N . ASP A 1 592 ? -14.222 -25.962 14.557 1.00 96.25 592 ASP A N 1
ATOM 4800 C CA . ASP A 1 592 ? -14.787 -25.830 15.896 1.00 96.25 592 ASP A CA 1
ATOM 4801 C C . ASP A 1 592 ? -16.318 -25.917 15.841 1.00 96.25 592 ASP A C 1
ATOM 4803 O O . ASP A 1 592 ? -16.980 -25.102 15.201 1.00 96.25 592 ASP A O 1
ATOM 4807 N N . LYS A 1 593 ? -16.897 -26.922 16.506 1.00 94.00 593 LYS A N 1
ATOM 4808 C CA . LYS A 1 593 ? -18.334 -27.229 16.405 1.00 94.00 593 LYS A CA 1
ATOM 4809 C C . LYS A 1 593 ? -19.220 -26.052 16.817 1.00 94.00 593 LYS A C 1
ATOM 4811 O O . LYS A 1 593 ? -20.259 -25.835 16.194 1.00 94.00 593 LYS A O 1
ATOM 4816 N N . THR A 1 594 ? -18.824 -25.300 17.844 1.00 94.69 594 THR A N 1
ATOM 4817 C CA . THR A 1 594 ? -19.583 -24.142 18.328 1.00 94.69 594 THR A CA 1
ATOM 4818 C C . THR A 1 594 ? -19.533 -23.020 17.302 1.00 94.69 594 THR A C 1
ATOM 4820 O O . THR A 1 594 ? -20.574 -22.474 16.932 1.00 94.69 594 THR A O 1
ATOM 4823 N N . LEU A 1 595 ? -18.341 -22.719 16.783 1.00 94.69 595 LEU A N 1
ATOM 4824 C CA . LEU A 1 595 ? -18.161 -21.698 15.755 1.00 94.69 595 LEU A CA 1
ATOM 4825 C C . LEU A 1 595 ? -18.920 -22.042 14.465 1.00 94.69 595 LEU A C 1
ATOM 4827 O O . LEU A 1 595 ? -19.623 -21.192 13.917 1.00 94.69 595 LEU A O 1
ATOM 4831 N N . LEU A 1 596 ? -18.833 -23.296 14.009 1.00 94.31 596 LEU A N 1
ATOM 4832 C CA . LEU A 1 596 ? -19.571 -23.786 12.843 1.00 94.31 596 LEU A CA 1
ATOM 4833 C C . LEU A 1 596 ? -21.092 -23.714 13.070 1.00 94.31 596 LEU A C 1
ATOM 4835 O O . LEU A 1 596 ? -21.843 -23.366 12.164 1.00 94.31 596 LEU A O 1
ATOM 4839 N N . LYS A 1 597 ? -21.586 -23.973 14.284 1.00 93.50 597 LYS A N 1
ATOM 4840 C CA . LYS A 1 597 ? -23.017 -23.803 14.573 1.00 93.50 597 LYS A CA 1
ATOM 4841 C C . LYS A 1 597 ? -23.463 -22.355 14.356 1.00 93.50 597 LYS A C 1
ATOM 4843 O O . LYS A 1 597 ? -24.500 -22.141 13.735 1.00 93.50 597 LYS A O 1
ATOM 4848 N N . TYR A 1 598 ? -22.675 -21.382 14.819 1.00 93.50 598 TYR A N 1
ATOM 4849 C CA . TYR A 1 598 ? -22.990 -19.965 14.627 1.00 93.50 598 TYR A CA 1
ATOM 4850 C C . TYR A 1 598 ? -22.895 -19.517 13.167 1.00 93.50 598 TYR A C 1
ATOM 4852 O O . TYR A 1 598 ? -23.736 -18.765 12.686 1.00 93.50 598 TYR A O 1
ATOM 4860 N N . LEU A 1 599 ? -21.875 -19.979 12.448 1.00 90.69 599 LEU A N 1
ATOM 4861 C CA . LEU A 1 599 ? -21.621 -19.560 11.070 1.00 90.69 599 LEU A CA 1
ATOM 4862 C C . LEU A 1 599 ? -22.634 -20.135 10.056 1.00 90.69 599 LEU A C 1
ATOM 4864 O O . LEU A 1 599 ? -22.886 -19.494 9.037 1.00 90.69 599 LEU A O 1
ATOM 4868 N N . TRP A 1 600 ? -23.217 -21.313 10.320 1.00 87.50 600 TRP A N 1
ATOM 4869 C CA . TRP A 1 600 ? -24.157 -21.986 9.407 1.00 87.50 600 TRP A CA 1
ATOM 4870 C C . TRP A 1 600 ? -25.625 -21.858 9.826 1.00 87.50 600 TRP A C 1
ATOM 4872 O O . TRP A 1 600 ? -26.510 -22.215 9.048 1.00 87.50 600 TRP A O 1
ATOM 4882 N N . ASN A 1 601 ? -25.914 -21.333 11.020 1.00 90.38 601 ASN A N 1
ATOM 4883 C CA . ASN A 1 601 ? -27.279 -21.030 11.434 1.00 90.38 601 ASN A CA 1
ATOM 4884 C C . ASN A 1 601 ? -27.570 -19.525 11.275 1.00 90.38 601 ASN A C 1
ATOM 4886 O O . ASN A 1 601 ? -27.172 -18.737 12.137 1.00 90.38 601 ASN A O 1
ATOM 4890 N N . PRO A 1 602 ? -28.333 -19.108 10.247 1.00 85.00 602 PRO A N 1
ATOM 4891 C CA . PRO A 1 602 ? -28.619 -17.695 9.996 1.00 85.00 602 PRO A CA 1
ATOM 4892 C C . PRO A 1 602 ? -29.468 -17.032 11.092 1.00 85.00 602 PRO A C 1
ATOM 4894 O O . PRO A 1 602 ? -29.558 -15.809 11.128 1.00 85.00 602 PRO A O 1
ATOM 4897 N N . LYS A 1 603 ? -30.098 -17.815 11.981 1.00 89.56 603 LYS A N 1
ATOM 4898 C CA . LYS A 1 603 ? -30.861 -17.301 13.130 1.00 89.56 603 LYS A CA 1
ATOM 4899 C C . LYS A 1 603 ? -30.001 -17.064 14.373 1.00 89.56 603 LYS A C 1
ATOM 4901 O O . LYS A 1 603 ? -30.525 -16.591 15.375 1.00 89.56 603 LYS A O 1
ATOM 4906 N N . SER A 1 604 ? -28.725 -17.441 14.343 1.00 90.56 604 SER A N 1
ATOM 4907 C CA . SER A 1 604 ? -27.816 -17.294 15.480 1.00 90.56 604 SER A CA 1
ATOM 4908 C C . SER A 1 604 ? -26.845 -16.140 15.272 1.00 90.56 604 SER A C 1
ATOM 4910 O O . SER A 1 604 ? -26.474 -15.827 14.142 1.00 90.56 604 SER A O 1
ATOM 4912 N N . ASP A 1 605 ? -26.416 -15.518 16.367 1.00 91.69 605 ASP A N 1
ATOM 4913 C CA . ASP A 1 605 ? -25.484 -14.399 16.320 1.00 91.69 605 ASP A CA 1
ATOM 4914 C C . ASP A 1 605 ? -24.525 -14.464 17.509 1.00 91.69 605 ASP A C 1
ATOM 4916 O O . ASP A 1 605 ? -24.844 -14.036 18.618 1.00 91.69 605 ASP A O 1
ATOM 4920 N N . MET A 1 606 ? -23.317 -14.977 17.255 1.00 91.94 606 MET A N 1
ATOM 4921 C CA . MET A 1 606 ? -22.290 -15.119 18.291 1.00 91.94 606 MET A CA 1
ATOM 4922 C C . MET A 1 606 ? -21.941 -13.788 18.951 1.00 91.94 606 MET A C 1
ATOM 4924 O O . MET A 1 606 ? -21.593 -13.760 20.125 1.00 91.94 606 MET A O 1
ATOM 4928 N N . HIS A 1 607 ? -22.001 -12.684 18.202 1.00 93.75 607 HIS A N 1
ATOM 4929 C CA . HIS A 1 607 ? -21.639 -11.382 18.734 1.00 93.75 607 HIS A CA 1
ATOM 4930 C C . HIS A 1 607 ? -22.721 -10.894 19.679 1.00 93.75 607 HIS A C 1
ATOM 4932 O O . HIS A 1 607 ? -22.414 -10.374 20.745 1.00 93.75 607 HIS A O 1
ATOM 4938 N N . TYR A 1 608 ? -23.980 -11.082 19.296 1.00 94.50 608 TYR A N 1
ATOM 4939 C CA . TYR A 1 608 ? -25.122 -10.743 20.128 1.00 94.50 608 TYR A CA 1
ATOM 4940 C C . TYR A 1 608 ? -25.130 -11.560 21.428 1.00 94.50 608 TYR A C 1
ATOM 4942 O O . TYR A 1 608 ? -25.180 -10.975 22.509 1.00 94.50 608 TYR A O 1
ATOM 4950 N N . ASP A 1 609 ? -24.993 -12.884 21.337 1.00 94.38 609 ASP A N 1
ATOM 4951 C CA . ASP A 1 609 ? -24.998 -13.763 22.511 1.00 94.38 609 ASP A CA 1
ATOM 4952 C C . ASP A 1 609 ? -23.794 -13.506 23.423 1.00 94.38 609 ASP A C 1
ATOM 4954 O O . ASP A 1 609 ? -23.958 -13.375 24.637 1.00 94.38 609 ASP A O 1
ATOM 4958 N N . GLN A 1 610 ? -22.600 -13.317 22.851 1.00 94.56 610 GLN A N 1
ATOM 4959 C CA . GLN A 1 610 ? -21.418 -12.985 23.645 1.00 94.56 610 GLN A CA 1
ATOM 4960 C C . GLN A 1 610 ? -21.534 -11.609 24.310 1.00 94.56 610 GLN A C 1
ATOM 4962 O O . GLN A 1 610 ? -21.097 -11.446 25.445 1.00 94.56 610 GLN A O 1
ATOM 4967 N N . THR A 1 611 ? -22.146 -10.624 23.643 1.00 95.75 611 THR A N 1
ATOM 4968 C CA . THR A 1 611 ? -22.377 -9.290 24.225 1.00 95.75 611 THR A CA 1
ATOM 4969 C C . THR A 1 611 ? -23.305 -9.370 25.437 1.00 95.75 611 THR A C 1
ATOM 4971 O O . THR A 1 611 ? -23.058 -8.700 26.438 1.00 95.75 611 THR A O 1
ATOM 4974 N N . LYS A 1 612 ? -24.347 -10.211 25.386 1.00 96.12 612 LYS A N 1
ATOM 4975 C CA . LYS A 1 612 ? -25.251 -10.410 26.528 1.00 96.12 612 LYS A CA 1
ATOM 4976 C C . LYS A 1 612 ? -24.527 -10.965 27.747 1.00 96.12 612 LYS A C 1
ATOM 4978 O O . LYS A 1 612 ? -24.754 -10.485 28.852 1.00 96.12 612 LYS A O 1
ATOM 4983 N N . GLU A 1 613 ? -23.639 -11.934 27.551 1.00 94.12 613 GLU A N 1
ATOM 4984 C CA . GLU A 1 613 ? -22.831 -12.495 28.640 1.00 94.12 613 GLU A CA 1
ATOM 4985 C C . GLU A 1 613 ? -21.818 -11.484 29.179 1.00 94.12 613 GLU A C 1
ATOM 4987 O O . GLU A 1 613 ? -21.700 -11.302 30.390 1.00 94.12 613 GLU A O 1
ATOM 4992 N N . LEU A 1 614 ? -21.138 -10.781 28.272 1.00 94.56 614 LEU A N 1
ATOM 4993 C CA . LEU A 1 614 ? -20.152 -9.756 28.595 1.00 94.56 614 LEU A CA 1
ATOM 4994 C C . LEU A 1 614 ? -20.750 -8.639 29.461 1.00 94.56 614 LEU A C 1
ATOM 4996 O O . LEU A 1 614 ? -20.121 -8.204 30.421 1.00 94.56 614 LEU A O 1
ATOM 5000 N N . PHE A 1 615 ? -21.972 -8.204 29.153 1.00 95.75 615 PHE A N 1
ATOM 5001 C CA . PHE A 1 615 ? -22.617 -7.056 29.794 1.00 95.75 615 PHE A CA 1
ATOM 5002 C C . PHE A 1 615 ? -23.768 -7.410 30.746 1.00 95.75 615 PHE A C 1
ATOM 5004 O O . PHE A 1 615 ? -24.423 -6.509 31.273 1.00 95.75 615 PHE A O 1
ATOM 5011 N N . LEU A 1 616 ? -24.021 -8.700 30.990 1.00 96.06 616 LEU A N 1
ATOM 5012 C CA . LEU A 1 616 ? -25.115 -9.190 31.840 1.00 96.06 616 LEU A CA 1
ATOM 5013 C C . LEU A 1 616 ? -26.499 -8.672 31.388 1.00 96.06 616 LEU A C 1
ATOM 5015 O O . LEU A 1 616 ? -27.292 -8.205 32.213 1.00 96.06 616 LEU A O 1
ATOM 5019 N N . LEU A 1 617 ? -26.761 -8.714 30.077 1.00 96.19 617 LEU A N 1
ATOM 5020 C CA . LEU A 1 617 ? -27.962 -8.160 29.434 1.00 96.19 617 LEU A CA 1
ATOM 5021 C C . LEU A 1 617 ? -28.978 -9.242 29.041 1.00 96.19 617 LEU A C 1
ATOM 5023 O O . LEU A 1 617 ? -28.626 -10.368 28.690 1.00 96.19 617 LEU A O 1
ATOM 5027 N N . SER A 1 618 ? -30.249 -8.852 29.030 1.00 94.62 618 SER A N 1
ATOM 5028 C CA . SER A 1 618 ? -31.371 -9.571 28.420 1.00 94.62 618 SER A CA 1
ATOM 5029 C C . SER A 1 618 ? -31.625 -9.118 26.976 1.00 94.62 618 SER A C 1
ATOM 5031 O O . SER A 1 618 ? -31.102 -8.099 26.523 1.00 94.62 618 SER A O 1
ATOM 5033 N N . ASP A 1 619 ? -32.475 -9.844 26.242 1.00 93.38 619 ASP A N 1
ATOM 5034 C CA . ASP A 1 619 ? -32.803 -9.488 24.855 1.00 93.38 619 ASP A CA 1
ATOM 5035 C C . ASP A 1 619 ? -33.493 -8.122 24.732 1.00 93.38 619 ASP A C 1
ATOM 5037 O O . ASP A 1 619 ? -33.226 -7.374 23.795 1.00 93.38 619 ASP A O 1
ATOM 5041 N N . SER A 1 620 ? -34.324 -7.751 25.710 1.00 93.62 620 SER A N 1
ATOM 5042 C CA . SER A 1 620 ? -34.981 -6.439 25.751 1.00 93.62 620 SER A CA 1
ATOM 5043 C C . SER A 1 620 ? -34.021 -5.278 26.016 1.00 93.62 620 SER A C 1
ATOM 5045 O O . SER A 1 620 ? -34.386 -4.131 25.788 1.00 93.62 620 SER A O 1
ATOM 5047 N N . GLU A 1 621 ? -32.809 -5.546 26.500 1.00 94.81 621 GLU A N 1
ATOM 5048 C CA . GLU A 1 621 ? -31.813 -4.518 26.824 1.00 94.81 621 GLU A CA 1
ATOM 5049 C C . GLU A 1 621 ? -30.804 -4.297 25.685 1.00 94.81 621 GLU A C 1
ATOM 5051 O O . GLU A 1 621 ? -30.013 -3.354 25.731 1.00 94.81 621 GLU A O 1
ATOM 5056 N N . MET A 1 622 ? -30.842 -5.130 24.643 1.00 95.75 622 MET A N 1
ATOM 5057 C CA . MET A 1 622 ? -29.877 -5.121 23.547 1.00 95.75 622 MET A CA 1
ATOM 5058 C C . MET A 1 622 ? -30.217 -4.127 22.433 1.00 95.75 622 MET A C 1
ATOM 5060 O O . MET A 1 622 ? -31.375 -3.858 22.119 1.00 95.75 622 MET A O 1
ATOM 5064 N N . ASN A 1 623 ? -29.173 -3.644 21.752 1.00 93.81 623 ASN A N 1
ATOM 5065 C CA . ASN A 1 623 ? -29.287 -2.905 20.495 1.00 93.81 623 ASN A CA 1
ATOM 5066 C C . ASN A 1 623 ? -28.043 -3.064 19.608 1.00 93.81 623 ASN A C 1
ATOM 5068 O O . ASN A 1 623 ? -27.070 -3.744 19.948 1.00 93.81 623 ASN A O 1
ATOM 5072 N N . LYS A 1 624 ? -28.081 -2.421 18.433 1.00 89.62 624 LYS A N 1
ATOM 5073 C CA . LYS A 1 624 ? -27.015 -2.495 17.423 1.00 89.62 624 LYS A CA 1
ATOM 5074 C C . LYS A 1 624 ? -25.675 -1.937 17.914 1.00 89.62 624 LYS A C 1
ATOM 5076 O O . LYS A 1 624 ? -24.646 -2.474 17.511 1.00 89.62 624 LYS A O 1
ATOM 5081 N N . ALA A 1 625 ? -25.677 -0.896 18.749 1.00 86.62 625 ALA A N 1
ATOM 5082 C CA . ALA A 1 625 ? -24.452 -0.271 19.248 1.00 86.62 625 ALA A CA 1
ATOM 5083 C C . ALA A 1 625 ? -23.748 -1.174 20.272 1.00 86.62 625 ALA A C 1
ATOM 5085 O O . ALA A 1 625 ? -22.564 -1.462 20.114 1.00 86.62 625 ALA A O 1
ATOM 5086 N N . LEU A 1 626 ? -24.503 -1.721 21.232 1.00 91.69 626 LEU A N 1
ATOM 5087 C CA . LEU A 1 626 ? -23.997 -2.688 22.214 1.00 91.69 626 LEU A CA 1
ATOM 5088 C C . LEU A 1 626 ? -23.417 -3.930 21.527 1.00 91.69 626 LEU A C 1
ATOM 5090 O O . LEU A 1 626 ? -22.266 -4.296 21.765 1.00 91.69 626 LEU A O 1
ATOM 5094 N N . ARG A 1 627 ? -24.175 -4.525 20.593 1.00 93.50 627 ARG A N 1
ATOM 5095 C CA . ARG A 1 627 ? -23.716 -5.667 19.785 1.00 93.50 627 ARG A CA 1
ATOM 5096 C C . ARG A 1 627 ? -22.423 -5.354 19.028 1.00 93.50 627 ARG A C 1
ATOM 5098 O O . ARG A 1 627 ? -21.556 -6.214 18.894 1.00 93.50 627 ARG A O 1
ATOM 5105 N N . TYR A 1 628 ? -22.310 -4.153 18.462 1.00 85.88 628 TYR A N 1
ATOM 5106 C CA . TYR A 1 628 ? -21.123 -3.741 17.716 1.00 85.88 628 TYR A CA 1
ATOM 5107 C C . TYR A 1 628 ? -19.880 -3.640 18.613 1.00 85.88 628 TYR A C 1
ATOM 5109 O O . TYR A 1 628 ? -18.800 -4.056 18.188 1.00 85.88 628 TYR A O 1
ATOM 5117 N N . ASN A 1 629 ? -20.038 -3.127 19.833 1.00 85.12 629 ASN A N 1
ATOM 5118 C CA . ASN A 1 629 ? -18.955 -2.990 20.805 1.00 85.12 629 ASN A CA 1
ATOM 5119 C C . ASN A 1 629 ? -18.475 -4.372 21.277 1.00 85.12 629 ASN A C 1
ATOM 5121 O O . ASN A 1 629 ? -17.306 -4.704 21.104 1.00 85.12 629 ASN A O 1
ATOM 5125 N N . GLY A 1 630 ? -19.388 -5.261 21.689 1.00 88.44 630 GLY A N 1
ATOM 5126 C CA . GLY A 1 630 ? -19.021 -6.641 22.038 1.00 88.44 630 GLY A CA 1
ATOM 5127 C C . GLY A 1 630 ? -18.423 -7.433 20.864 1.00 88.44 630 GLY A C 1
ATOM 5128 O O . GLY A 1 630 ? -17.495 -8.223 21.044 1.00 88.44 630 GLY A O 1
ATOM 5129 N N . LYS A 1 631 ? -18.876 -7.183 19.626 1.00 87.56 631 LYS A N 1
ATOM 5130 C CA . LYS A 1 631 ? -18.251 -7.737 18.412 1.00 87.56 631 LYS A CA 1
ATOM 5131 C C . LYS A 1 631 ? -16.793 -7.295 18.258 1.00 87.56 631 LYS A C 1
ATOM 5133 O O . LYS A 1 631 ? -15.925 -8.139 18.040 1.00 87.56 631 LYS A O 1
ATOM 5138 N N . SER A 1 632 ? -16.560 -5.984 18.269 1.00 77.94 632 SER A N 1
ATOM 5139 C CA . SER A 1 632 ? -15.284 -5.388 17.854 1.00 77.94 632 SER A CA 1
ATOM 5140 C C . SER A 1 632 ? -14.233 -5.477 18.951 1.00 77.94 632 SER A C 1
ATOM 5142 O O . SER A 1 632 ? -13.089 -5.831 18.673 1.00 77.94 632 SER A O 1
ATOM 5144 N N . ASP A 1 633 ? -14.638 -5.201 20.188 1.00 82.06 633 ASP A N 1
ATOM 5145 C CA . ASP A 1 633 ? -13.718 -4.985 21.301 1.00 82.06 633 ASP A CA 1
ATOM 5146 C C . ASP A 1 633 ? -13.535 -6.239 22.165 1.00 82.06 633 ASP A C 1
ATOM 5148 O O . ASP A 1 633 ? -12.585 -6.294 22.943 1.00 82.06 633 ASP A O 1
ATOM 5152 N N . PHE A 1 634 ? -14.376 -7.270 21.986 1.00 89.44 634 PHE A N 1
ATOM 5153 C CA . PHE A 1 634 ? -14.235 -8.578 22.636 1.00 89.44 634 PHE A CA 1
ATOM 5154 C C . PHE A 1 634 ? -14.086 -9.720 21.618 1.00 89.44 634 PHE A C 1
ATOM 5156 O O . PHE A 1 634 ? -12.985 -10.223 21.430 1.00 89.44 634 PHE A O 1
ATOM 5163 N N . VAL A 1 635 ? -15.145 -10.106 20.889 1.00 89.31 635 VAL A N 1
ATOM 5164 C CA . VAL A 1 635 ? -15.146 -11.356 20.085 1.00 89.31 635 VAL A CA 1
ATOM 5165 C C . VAL A 1 635 ? -14.018 -11.413 19.052 1.00 89.31 635 VAL A C 1
ATOM 5167 O O . VAL A 1 635 ? -13.311 -12.414 18.948 1.00 89.31 635 VAL A O 1
ATOM 5170 N N . PHE A 1 636 ? -13.852 -10.354 18.262 1.00 84.62 636 PHE A N 1
ATOM 5171 C CA . PHE A 1 636 ? -12.767 -10.291 17.288 1.00 84.62 636 PHE A CA 1
ATOM 5172 C C . PHE A 1 636 ? -11.402 -10.220 17.956 1.00 84.62 636 PHE A C 1
ATOM 5174 O O . PHE A 1 636 ? -10.489 -10.933 17.545 1.00 84.62 636 PHE A O 1
ATOM 5181 N N . LEU A 1 637 ? -11.273 -9.420 19.012 1.00 83.88 637 LEU A N 1
ATOM 5182 C CA . LEU A 1 637 ? -10.027 -9.300 19.755 1.00 83.88 637 LEU A CA 1
ATOM 5183 C C . LEU A 1 637 ? -9.541 -10.667 20.275 1.00 83.88 637 LEU A C 1
ATOM 5185 O O . LEU A 1 637 ? -8.369 -10.989 20.085 1.00 83.88 637 LEU A O 1
ATOM 5189 N N . GLU A 1 638 ? -10.439 -11.492 20.820 1.00 88.12 638 GLU A N 1
ATOM 5190 C CA . GLU A 1 638 ? -10.149 -12.860 21.280 1.00 88.12 638 GLU A CA 1
ATOM 5191 C C . GLU A 1 638 ? -9.628 -13.760 20.152 1.00 88.12 638 GLU A C 1
ATOM 5193 O O . GLU A 1 638 ? -8.583 -14.414 20.269 1.00 88.12 638 GLU A O 1
ATOM 5198 N N . PHE A 1 639 ? -10.323 -13.777 19.011 1.00 86.81 639 PHE A N 1
ATOM 5199 C CA . PHE A 1 639 ? -9.904 -14.574 17.857 1.00 86.81 639 PHE A CA 1
ATOM 5200 C C . PHE A 1 639 ? -8.537 -14.149 17.301 1.00 86.81 639 PHE A C 1
ATOM 5202 O O . PHE A 1 639 ? -7.775 -15.007 16.844 1.00 86.81 639 PHE A O 1
ATOM 5209 N N . TYR A 1 640 ? -8.196 -12.867 17.428 1.00 80.81 640 TYR A N 1
ATOM 5210 C CA . TYR A 1 640 ? -6.916 -12.278 17.027 1.00 80.81 640 TYR A CA 1
ATOM 5211 C C . TYR A 1 640 ? -5.817 -12.333 18.107 1.00 80.81 640 TYR A C 1
ATOM 5213 O O . TYR A 1 640 ? -4.722 -11.797 17.916 1.00 80.81 640 TYR A O 1
ATOM 5221 N N . GLY A 1 641 ? -6.075 -13.000 19.235 1.00 79.88 641 GLY A N 1
ATOM 5222 C CA . GLY A 1 641 ? -5.079 -13.255 20.279 1.00 79.88 641 GLY A CA 1
ATOM 5223 C C . GLY A 1 641 ? -4.920 -12.159 21.329 1.00 79.88 641 GLY A C 1
ATOM 5224 O O . GLY A 1 641 ? -3.951 -12.212 22.088 1.00 79.88 641 GLY A O 1
ATOM 5225 N N . GLY A 1 642 ? -5.838 -11.191 21.378 1.00 79.12 642 GLY A N 1
ATOM 5226 C CA . GLY A 1 642 ? -5.875 -10.193 22.441 1.00 79.12 642 GLY A CA 1
ATOM 5227 C C . GLY A 1 642 ? -6.191 -10.785 23.816 1.00 79.12 642 GLY A C 1
ATOM 5228 O O . GLY A 1 642 ? -6.430 -11.981 23.953 1.00 79.12 642 GLY A O 1
ATOM 5229 N N . GLU A 1 643 ? -6.128 -9.928 24.833 1.00 75.50 643 GLU A N 1
ATOM 5230 C CA . GLU A 1 643 ? -6.292 -10.308 26.239 1.00 75.50 643 GLU A CA 1
ATOM 5231 C C . GLU A 1 643 ? -7.515 -9.614 26.854 1.00 75.50 643 GLU A C 1
ATOM 5233 O O . GLU A 1 643 ? -7.727 -8.411 26.625 1.00 75.50 643 GLU A O 1
ATOM 5238 N N . ALA A 1 644 ? -8.248 -10.335 27.707 1.00 71.38 644 ALA A N 1
ATOM 5239 C CA . ALA A 1 644 ? -9.386 -9.843 28.487 1.00 71.38 644 ALA A CA 1
ATOM 5240 C C . ALA A 1 644 ? -9.132 -8.501 29.188 1.00 71.38 644 ALA A C 1
ATOM 5242 O O . ALA A 1 644 ? -9.968 -7.597 29.137 1.00 71.38 644 ALA A O 1
ATOM 5243 N N . SER A 1 645 ? -7.958 -8.335 29.802 1.00 70.31 645 SER A N 1
ATOM 5244 C CA . SER A 1 645 ? -7.590 -7.117 30.539 1.00 70.31 645 SER A CA 1
ATOM 5245 C C . SER A 1 645 ? -7.548 -5.876 29.638 1.00 70.31 645 SER A C 1
ATOM 5247 O O . SER A 1 645 ? -7.923 -4.777 30.053 1.00 70.31 645 SER A O 1
ATOM 5249 N N . SER A 1 646 ? -7.121 -6.054 28.385 1.00 68.81 646 SER A N 1
ATOM 5250 C CA . SER A 1 646 ? -7.095 -4.995 27.381 1.00 68.81 646 SER A CA 1
ATOM 5251 C C . SER A 1 646 ? -8.500 -4.702 26.871 1.00 68.81 646 SER A C 1
ATOM 5253 O O . SER A 1 646 ? -8.865 -3.533 26.784 1.00 68.81 646 SER A O 1
ATOM 5255 N N . SER A 1 647 ? -9.296 -5.739 26.588 1.00 75.62 647 SER A N 1
ATOM 5256 C CA . SER A 1 647 ? -10.698 -5.606 26.168 1.00 75.62 647 SER A CA 1
ATOM 5257 C C . SER A 1 647 ? -11.528 -4.814 27.185 1.00 75.62 647 SER A C 1
ATOM 5259 O O . SER A 1 647 ? -12.169 -3.819 26.837 1.00 75.62 647 SER A O 1
ATOM 5261 N N . ALA A 1 648 ? -11.443 -5.197 28.462 1.00 82.00 648 ALA A N 1
ATOM 5262 C CA . ALA A 1 648 ? -12.252 -4.646 29.546 1.00 82.00 648 ALA A CA 1
ATOM 5263 C C . ALA A 1 648 ? -12.114 -3.124 29.695 1.00 82.00 648 ALA A C 1
ATOM 5265 O O . ALA A 1 648 ? -13.105 -2.436 29.931 1.00 82.00 648 ALA A O 1
ATOM 5266 N N . LYS A 1 649 ? -10.906 -2.574 29.512 1.00 74.88 649 LYS A N 1
ATOM 5267 C CA . LYS A 1 649 ? -10.654 -1.127 29.635 1.00 74.88 649 LYS A CA 1
ATOM 5268 C C . LYS A 1 649 ? -11.411 -0.305 28.590 1.00 74.88 649 LYS A C 1
ATOM 5270 O O . LYS A 1 649 ? -11.980 0.729 28.933 1.00 74.88 649 LYS A O 1
ATOM 5275 N N . TYR A 1 650 ? -11.425 -0.757 27.335 1.00 72.06 650 TYR A N 1
ATOM 5276 C CA . TYR A 1 650 ? -12.129 -0.058 26.252 1.00 72.06 650 TYR A CA 1
ATOM 5277 C C . TYR A 1 650 ? -13.641 -0.137 26.440 1.00 72.06 650 TYR A C 1
ATOM 5279 O O . TYR A 1 650 ? -14.322 0.885 26.451 1.00 72.06 650 TYR A O 1
ATOM 5287 N N . LEU A 1 651 ? -14.133 -1.347 26.692 1.00 80.81 651 LEU A N 1
ATOM 5288 C CA . LEU A 1 651 ? -15.545 -1.619 26.940 1.00 80.81 651 LEU A CA 1
ATOM 5289 C C . LEU A 1 651 ? -16.089 -0.815 28.135 1.00 80.81 651 LEU A C 1
ATOM 5291 O O . LEU A 1 651 ? -17.200 -0.292 28.082 1.00 80.81 651 LEU A O 1
ATOM 5295 N N . TRP A 1 652 ? -15.299 -0.669 29.206 1.00 80.38 652 TRP A N 1
ATOM 5296 C CA . TRP A 1 652 ? -15.680 0.132 30.370 1.00 80.38 652 TRP A CA 1
ATOM 5297 C C . TRP A 1 652 ? -15.804 1.620 30.040 1.00 80.38 652 TRP A C 1
ATOM 5299 O O . TRP A 1 652 ? -16.753 2.266 30.479 1.00 80.38 652 TRP A O 1
ATOM 5309 N N . HIS A 1 653 ? -14.879 2.168 29.250 1.00 73.81 653 HIS A N 1
ATOM 5310 C CA . HIS A 1 653 ? -14.936 3.567 28.829 1.00 73.81 653 HIS A CA 1
ATOM 5311 C C . HIS A 1 653 ? -16.183 3.846 27.977 1.00 73.81 653 HIS A C 1
ATOM 5313 O O . HIS A 1 653 ? -16.929 4.780 28.261 1.00 73.81 653 HIS A O 1
ATOM 5319 N N . ASP A 1 654 ? -16.453 3.004 26.980 1.00 73.38 654 ASP A N 1
ATOM 5320 C CA . ASP A 1 654 ? -17.598 3.187 26.080 1.00 73.38 654 ASP A CA 1
ATOM 5321 C C . ASP A 1 654 ? -18.947 2.976 26.789 1.00 73.38 654 ASP A C 1
ATOM 5323 O O . ASP A 1 654 ? -19.981 3.490 26.356 1.00 73.38 654 ASP A O 1
ATOM 5327 N N . SER A 1 655 ? -18.952 2.264 27.922 1.00 78.94 655 SER A N 1
ATOM 5328 C CA . SER A 1 655 ? -20.166 2.000 28.703 1.00 78.94 655 SER A CA 1
ATOM 5329 C C . SER A 1 655 ? -20.854 3.254 29.258 1.00 78.94 655 SER A C 1
ATOM 5331 O O . SER A 1 655 ? -22.032 3.189 29.624 1.00 78.94 655 SER A O 1
ATOM 5333 N N . VAL A 1 656 ? -20.147 4.389 29.318 1.00 71.31 656 VAL A N 1
ATOM 5334 C CA . VAL A 1 656 ? -20.694 5.675 29.776 1.00 71.31 656 VAL A CA 1
ATOM 5335 C C . VAL A 1 656 ? -21.779 6.179 28.823 1.00 71.31 656 VAL A C 1
ATOM 5337 O O . VAL A 1 656 ? -22.834 6.618 29.283 1.00 71.31 656 VAL A O 1
ATOM 5340 N N . ASP A 1 657 ? -21.551 6.047 27.515 1.00 77.06 657 ASP A N 1
ATOM 5341 C CA . ASP A 1 657 ? -22.399 6.638 26.472 1.00 77.06 657 ASP A CA 1
ATOM 5342 C C . ASP A 1 657 ? -23.374 5.634 25.848 1.00 77.06 657 ASP A C 1
ATOM 5344 O O . ASP A 1 657 ? -24.403 6.008 25.275 1.00 77.06 657 ASP A O 1
ATOM 5348 N N . LEU A 1 658 ? -23.075 4.338 25.956 1.00 83.25 658 LEU A N 1
ATOM 5349 C CA . LEU A 1 658 ? -23.930 3.283 25.427 1.00 83.25 658 LEU A CA 1
ATOM 5350 C C . LEU A 1 658 ? -25.191 3.138 26.280 1.00 83.25 658 LEU A C 1
ATOM 5352 O O . LEU A 1 658 ? -25.118 2.829 27.465 1.00 83.25 658 LEU A O 1
ATOM 5356 N N . LYS A 1 659 ? -26.362 3.316 25.667 1.00 90.12 659 LYS A N 1
ATOM 5357 C CA . LYS A 1 659 ? -27.664 3.125 26.319 1.00 90.12 659 LYS A CA 1
ATOM 5358 C C . LYS A 1 659 ? -28.266 1.766 26.004 1.00 90.12 659 LYS A C 1
ATOM 5360 O O . LYS A 1 659 ? -28.071 1.235 24.910 1.00 90.12 659 LYS A O 1
ATOM 5365 N N . LEU A 1 660 ? -29.010 1.228 26.966 1.00 92.88 660 LEU A N 1
ATOM 5366 C CA . LEU A 1 660 ? -29.757 -0.021 26.841 1.00 92.88 660 LEU A CA 1
ATOM 5367 C C . LEU A 1 660 ? -31.067 0.179 26.067 1.00 92.88 660 LEU A C 1
ATOM 5369 O O . LEU A 1 660 ? -31.563 1.294 25.906 1.00 92.88 660 LEU A O 1
ATOM 5373 N N . GLY A 1 661 ? -31.633 -0.939 25.623 1.00 91.81 661 GLY A N 1
ATOM 5374 C CA . GLY A 1 661 ? -32.940 -1.014 24.977 1.00 91.81 661 GLY A CA 1
ATOM 5375 C C . GLY A 1 661 ? -32.865 -0.892 23.453 1.00 91.81 661 GLY A C 1
ATOM 5376 O O . GLY A 1 661 ? -31.899 -0.320 22.933 1.00 91.81 661 GLY A O 1
ATOM 5377 N N . PRO A 1 662 ? -33.877 -1.388 22.711 1.00 87.81 662 PRO A N 1
ATOM 5378 C CA . PRO A 1 662 ? -33.831 -1.495 21.249 1.00 87.81 662 PRO A CA 1
ATOM 5379 C C . PRO A 1 662 ? -33.663 -0.143 20.547 1.00 87.81 662 PRO A C 1
ATOM 5381 O O . PRO A 1 662 ? -33.050 -0.073 19.479 1.00 87.81 662 PRO A O 1
ATOM 5384 N N . ASN A 1 663 ? -34.166 0.923 21.179 1.00 89.50 663 ASN A N 1
ATOM 5385 C CA . ASN A 1 663 ? -34.119 2.300 20.688 1.00 89.50 663 ASN A CA 1
ATOM 5386 C C . ASN A 1 663 ? -33.013 3.145 21.347 1.00 89.50 663 ASN A C 1
ATOM 5388 O O . ASN A 1 663 ? -32.917 4.335 21.056 1.00 89.50 663 ASN A O 1
ATOM 5392 N N . ALA A 1 664 ? -32.171 2.545 22.200 1.00 87.06 664 ALA A N 1
ATOM 5393 C CA . ALA A 1 664 ? -31.122 3.230 22.963 1.00 87.06 664 ALA A CA 1
ATOM 5394 C C . ALA A 1 664 ? -31.651 4.384 23.845 1.00 87.06 664 ALA A C 1
ATOM 5396 O O . ALA A 1 664 ? -31.028 5.438 23.978 1.00 87.06 664 ALA A O 1
ATOM 5397 N N . ASP A 1 665 ? -32.816 4.178 24.448 1.00 88.44 665 ASP A N 1
ATOM 5398 C CA . ASP A 1 665 ? -33.549 5.113 25.305 1.00 88.44 665 ASP A CA 1
ATOM 5399 C C . ASP A 1 665 ? -33.493 4.747 26.800 1.00 88.44 665 ASP A C 1
ATOM 5401 O O . ASP A 1 665 ? -33.886 5.552 27.645 1.00 88.44 665 ASP A O 1
ATOM 5405 N N . GLY A 1 666 ? -32.963 3.568 27.136 1.00 89.00 666 GLY A N 1
ATOM 5406 C CA . GLY A 1 666 ? -32.811 3.080 28.504 1.00 89.00 666 GLY A CA 1
ATOM 5407 C C . GLY A 1 666 ? -31.636 3.690 29.288 1.00 89.00 666 GLY A C 1
ATOM 5408 O O . GLY A 1 666 ? -30.981 4.636 28.830 1.00 89.00 666 GLY A O 1
ATOM 5409 N N . PRO A 1 667 ? -31.345 3.147 30.491 1.00 89.94 667 PRO A N 1
ATOM 5410 C CA . PRO A 1 667 ? -30.185 3.556 31.282 1.00 89.94 667 PRO A CA 1
ATOM 5411 C C . PRO A 1 667 ? -28.878 3.274 30.534 1.00 89.94 667 PRO A C 1
ATOM 5413 O O . PRO A 1 667 ? -28.836 2.467 29.600 1.00 89.94 667 PRO A O 1
ATOM 5416 N N . THR A 1 668 ? -27.798 3.930 30.951 1.00 90.38 668 THR A N 1
ATOM 5417 C CA . THR A 1 668 ? -26.479 3.665 30.366 1.00 90.38 668 THR A CA 1
ATOM 5418 C C . THR A 1 668 ? -25.969 2.285 30.777 1.00 90.38 668 THR A C 1
ATOM 5420 O O . THR A 1 668 ? -26.337 1.746 31.827 1.00 90.38 668 THR A O 1
ATOM 5423 N N . LEU A 1 669 ? -25.092 1.706 29.962 1.00 91.25 669 LEU A N 1
ATOM 5424 C CA . LEU A 1 669 ? -24.466 0.422 30.238 1.00 91.25 669 LEU A CA 1
ATOM 5425 C C . LEU A 1 669 ? -23.692 0.472 31.558 1.00 91.25 669 LEU A C 1
ATOM 5427 O O . LEU A 1 669 ? -23.796 -0.453 32.360 1.00 91.25 669 LEU A O 1
ATOM 5431 N N . LEU A 1 670 ? -23.016 1.584 31.853 1.00 87.06 670 LEU A N 1
ATOM 5432 C CA . LEU A 1 670 ? -22.347 1.782 33.136 1.00 87.06 670 LEU A CA 1
ATOM 5433 C C . LEU A 1 670 ? -23.324 1.739 34.324 1.00 87.06 670 LEU A C 1
ATOM 5435 O O . LEU A 1 670 ? -23.031 1.122 35.350 1.00 87.06 670 LEU A O 1
ATOM 5439 N N . GLN A 1 671 ? -24.492 2.384 34.207 1.00 88.69 671 GLN A N 1
ATOM 5440 C CA . GLN A 1 671 ? -25.525 2.348 35.251 1.00 88.69 671 GLN A CA 1
ATOM 5441 C C . GLN A 1 671 ? -26.043 0.922 35.472 1.00 88.69 671 GLN A C 1
ATOM 5443 O O . GLN A 1 671 ? -26.221 0.498 36.617 1.00 88.69 671 GLN A O 1
ATOM 5448 N N . HIS A 1 672 ? -26.242 0.171 34.387 1.00 95.12 672 HIS A N 1
ATOM 5449 C CA . HIS A 1 672 ? -26.643 -1.233 34.442 1.00 95.12 672 HIS A CA 1
ATOM 5450 C C . HIS A 1 672 ? -25.598 -2.113 35.133 1.00 95.12 672 HIS A C 1
ATOM 5452 O O . HIS A 1 672 ? -25.928 -2.816 36.087 1.00 95.12 672 HIS A O 1
ATOM 5458 N N . LEU A 1 673 ? -24.333 -2.029 34.715 1.00 92.62 673 LEU A N 1
ATOM 5459 C CA . LEU A 1 673 ? -23.233 -2.809 35.294 1.00 92.62 673 LEU A CA 1
ATOM 5460 C C . LEU A 1 673 ? -23.083 -2.540 36.798 1.00 92.62 673 LEU A C 1
ATOM 5462 O O . LEU A 1 673 ? -23.012 -3.482 37.592 1.00 92.62 673 LEU A O 1
ATOM 5466 N N . ARG A 1 674 ? -23.176 -1.269 37.214 1.00 91.12 674 ARG A N 1
ATOM 5467 C CA . ARG A 1 674 ? -23.176 -0.877 38.634 1.00 91.12 674 ARG A CA 1
ATOM 5468 C C . ARG A 1 674 ? -24.322 -1.510 39.414 1.00 91.12 674 ARG A C 1
ATOM 5470 O O . ARG A 1 674 ? -24.109 -1.990 40.527 1.00 91.12 674 ARG A O 1
ATOM 5477 N N . LYS A 1 675 ? -25.522 -1.563 38.827 1.00 94.44 675 LYS A N 1
ATOM 5478 C CA . LYS A 1 675 ? -26.687 -2.235 39.424 1.00 94.44 675 LYS A CA 1
ATOM 5479 C C . LYS A 1 675 ? -26.492 -3.751 39.531 1.00 94.44 675 LYS A C 1
ATOM 5481 O O . LYS A 1 675 ? -27.014 -4.363 40.457 1.00 94.44 675 LYS A O 1
ATOM 5486 N N . LYS A 1 676 ? -25.728 -4.352 38.616 1.00 95.50 676 LYS A N 1
ATOM 5487 C CA . LYS A 1 676 ? -25.350 -5.775 38.635 1.00 95.50 676 LYS A CA 1
ATOM 5488 C C . LYS A 1 676 ? -24.170 -6.092 39.564 1.00 95.50 676 LYS A C 1
ATOM 5490 O O . LYS A 1 676 ? -23.762 -7.244 39.632 1.00 95.50 676 LYS A O 1
ATOM 5495 N N . GLY A 1 677 ? -23.657 -5.106 40.303 1.00 92.00 677 GLY A N 1
ATOM 5496 C CA . GLY A 1 677 ? -22.585 -5.293 41.284 1.00 92.00 677 GLY A CA 1
ATOM 5497 C C . GLY A 1 677 ? -21.177 -5.017 40.757 1.00 92.00 677 GLY A C 1
ATOM 5498 O O . GLY A 1 677 ? -20.238 -5.077 41.542 1.00 92.00 677 GLY A O 1
ATOM 5499 N N . ILE A 1 678 ? -21.026 -4.649 39.481 1.00 94.44 678 ILE A N 1
ATOM 5500 C CA . ILE A 1 678 ? -19.745 -4.278 38.870 1.00 94.44 678 ILE A CA 1
ATOM 5501 C C . ILE A 1 678 ? -19.591 -2.759 38.989 1.00 94.44 678 ILE A C 1
ATOM 5503 O O . ILE A 1 678 ? -20.156 -1.995 38.200 1.00 94.44 678 ILE A O 1
ATOM 5507 N N . LYS A 1 679 ? -18.887 -2.296 40.024 1.00 88.25 679 LYS A N 1
ATOM 5508 C CA . LYS A 1 679 ? -18.851 -0.873 40.398 1.00 88.25 679 LYS A CA 1
ATOM 5509 C C . LYS A 1 679 ? -17.622 -0.154 39.861 1.00 88.25 679 LYS A C 1
ATOM 5511 O O . LYS A 1 679 ? -17.711 1.037 39.539 1.00 88.25 679 LYS A O 1
ATOM 5516 N N . THR A 1 680 ? -16.507 -0.868 39.773 1.00 84.25 680 THR A N 1
ATOM 5517 C CA . THR A 1 680 ? -15.206 -0.344 39.363 1.00 84.25 680 THR A CA 1
ATOM 5518 C C . THR A 1 680 ? -14.705 -1.004 38.080 1.00 84.25 680 THR A C 1
ATOM 5520 O O . THR A 1 680 ? -15.166 -2.072 37.681 1.00 84.25 680 THR A O 1
ATOM 5523 N N . LEU A 1 681 ? -13.715 -0.371 37.443 1.00 79.94 681 LEU A N 1
ATOM 5524 C CA . LEU A 1 681 ? -13.008 -0.959 36.305 1.00 79.94 681 LEU A CA 1
ATOM 5525 C C . LEU A 1 681 ? -12.337 -2.292 36.678 1.00 79.94 681 LEU A C 1
ATOM 5527 O O . LEU A 1 681 ? -12.297 -3.191 35.848 1.00 79.94 681 LEU A O 1
ATOM 5531 N N . TYR A 1 682 ? -11.824 -2.432 37.904 1.00 85.56 682 TYR A N 1
ATOM 5532 C CA . TYR A 1 682 ? -11.189 -3.672 38.358 1.00 85.56 682 TYR A CA 1
ATOM 5533 C C . TYR A 1 682 ? -12.212 -4.804 38.493 1.00 85.56 682 TYR A C 1
ATOM 5535 O O . TYR A 1 682 ? -11.983 -5.876 37.944 1.00 85.56 682 TYR A O 1
ATOM 5543 N N . ASP A 1 683 ? -13.387 -4.522 39.071 1.00 90.44 683 ASP A N 1
ATOM 5544 C CA . ASP A 1 683 ? -14.499 -5.484 39.128 1.00 90.44 683 ASP A CA 1
ATOM 5545 C C . ASP A 1 683 ? -14.878 -5.960 37.716 1.00 90.44 683 ASP A C 1
ATOM 5547 O O . ASP A 1 683 ? -15.200 -7.127 37.489 1.00 90.44 683 ASP A O 1
ATOM 5551 N N . PHE A 1 684 ? -14.844 -5.041 36.744 1.00 92.06 684 PHE A N 1
ATOM 5552 C CA . PHE A 1 684 ? -15.158 -5.365 35.361 1.00 92.06 684 PHE A CA 1
ATOM 5553 C C . PHE A 1 684 ? -14.048 -6.170 34.680 1.00 92.06 684 PHE A C 1
ATOM 5555 O O . PHE A 1 684 ? -14.359 -7.086 33.929 1.00 92.06 684 PHE A O 1
ATOM 5562 N N . ILE A 1 685 ? -12.771 -5.887 34.953 1.00 88.19 685 ILE A N 1
ATOM 5563 C CA . ILE A 1 685 ? -11.644 -6.701 34.466 1.00 88.19 685 ILE A CA 1
ATOM 5564 C C . ILE A 1 685 ? -11.765 -8.142 34.977 1.00 88.19 685 ILE A C 1
ATOM 5566 O O . ILE A 1 685 ? -11.622 -9.079 34.185 1.00 88.19 685 ILE A O 1
ATOM 5570 N N . ASP A 1 686 ? -12.083 -8.329 36.258 1.00 92.75 686 ASP A N 1
ATOM 5571 C CA . ASP A 1 686 ? -12.277 -9.658 36.847 1.00 92.75 686 ASP A CA 1
ATOM 5572 C C . ASP A 1 686 ? -13.456 -10.386 36.188 1.00 92.75 686 ASP A C 1
ATOM 5574 O O . ASP A 1 686 ? -13.329 -11.538 35.762 1.00 92.75 686 ASP A O 1
ATOM 5578 N N . HIS A 1 687 ? -14.584 -9.690 36.005 1.00 95.06 687 HIS A N 1
ATOM 5579 C CA . HIS A 1 687 ? -15.747 -10.222 35.288 1.00 95.06 687 HIS A CA 1
ATOM 5580 C C . HIS A 1 687 ? -15.405 -10.630 33.849 1.00 95.06 687 HIS A C 1
ATOM 5582 O O . HIS A 1 687 ? -15.687 -11.758 33.441 1.00 95.06 687 HIS A O 1
ATOM 5588 N N . VAL A 1 688 ? -14.748 -9.756 33.081 1.00 93.62 688 VAL A N 1
ATOM 5589 C CA . VAL A 1 688 ? -14.355 -10.035 31.691 1.00 93.62 688 VAL A CA 1
ATOM 5590 C C . VAL A 1 688 ? -13.383 -11.217 31.620 1.00 93.62 688 VAL A C 1
ATOM 5592 O O . VAL A 1 688 ? -13.490 -12.022 30.700 1.00 93.62 688 VAL A O 1
ATOM 5595 N N . THR A 1 689 ? -12.506 -11.395 32.612 1.00 92.88 689 THR A N 1
ATOM 5596 C CA . THR A 1 689 ? -11.603 -12.558 32.702 1.00 92.88 689 THR A CA 1
ATOM 5597 C C . THR A 1 689 ? -12.379 -13.869 32.883 1.00 92.88 689 THR A C 1
ATOM 5599 O O . THR A 1 689 ? -12.080 -14.877 32.238 1.00 92.88 689 THR A O 1
ATOM 5602 N N . VAL A 1 690 ? -13.433 -13.868 33.706 1.00 94.06 690 VAL A N 1
ATOM 5603 C CA . VAL A 1 690 ? -14.330 -15.029 33.852 1.00 94.06 690 VAL A CA 1
ATOM 5604 C C . VAL A 1 690 ? -15.095 -15.299 32.552 1.00 94.06 690 VAL A C 1
ATOM 5606 O O . VAL A 1 690 ? -15.213 -16.456 32.129 1.00 94.06 690 VAL A O 1
ATOM 5609 N N . VAL A 1 691 ? -15.579 -14.246 31.890 1.00 94.62 691 VAL A N 1
ATOM 5610 C CA . VAL A 1 691 ? -16.266 -14.341 30.592 1.00 94.62 691 VAL A CA 1
ATOM 5611 C C . VAL A 1 691 ? -15.330 -14.890 29.508 1.00 94.62 691 VAL A C 1
ATOM 5613 O O . VAL A 1 691 ? -15.745 -15.754 28.737 1.00 94.62 691 VAL A O 1
ATOM 5616 N N . GLU A 1 692 ? -14.067 -14.466 29.469 1.00 94.19 692 GLU A N 1
ATOM 5617 C CA . GLU A 1 692 ? -13.034 -14.974 28.554 1.00 94.19 692 GLU A CA 1
ATOM 5618 C C . GLU A 1 692 ? -12.764 -16.469 28.789 1.00 94.19 692 GLU A C 1
ATOM 5620 O O . GLU A 1 692 ? -12.756 -17.272 27.850 1.00 94.19 692 GLU A O 1
ATOM 5625 N N . ALA A 1 693 ? -12.637 -16.892 30.049 1.00 93.50 693 ALA A N 1
ATOM 5626 C CA . ALA A 1 693 ? -12.482 -18.306 30.380 1.00 93.50 693 ALA A CA 1
ATOM 5627 C C . ALA A 1 693 ? -13.696 -19.141 29.921 1.00 93.50 693 ALA A C 1
ATOM 5629 O O . ALA A 1 693 ? -13.533 -20.249 29.399 1.00 93.50 693 ALA A O 1
ATOM 5630 N N . ALA A 1 694 ? -14.916 -18.617 30.077 1.00 94.38 694 ALA A N 1
ATOM 5631 C CA . ALA A 1 694 ? -16.131 -19.256 29.573 1.00 94.38 694 ALA A CA 1
ATOM 5632 C C . ALA A 1 694 ? -16.181 -19.281 28.033 1.00 94.38 694 ALA A C 1
ATOM 5634 O O . ALA A 1 694 ? -16.570 -20.296 27.450 1.00 94.38 694 ALA A O 1
ATOM 5635 N N . PHE A 1 695 ? -15.733 -18.212 27.371 1.00 94.31 695 PHE A N 1
ATOM 5636 C CA . PHE A 1 695 ? -15.606 -18.131 25.917 1.00 94.31 695 PHE A CA 1
ATOM 5637 C C . PHE A 1 695 ? -14.681 -19.234 25.385 1.00 94.31 695 PHE A C 1
ATOM 5639 O O . PHE A 1 695 ? -15.078 -20.016 24.518 1.00 94.31 695 PHE A O 1
ATOM 5646 N N . TRP A 1 696 ? -13.488 -19.401 25.960 1.00 94.44 696 TRP A N 1
ATOM 5647 C CA . TRP A 1 696 ? -12.544 -20.423 25.496 1.00 94.44 696 TRP A CA 1
ATOM 5648 C C . TRP A 1 696 ? -12.960 -21.862 25.824 1.00 94.44 696 TRP A C 1
ATOM 5650 O O . TRP A 1 696 ? -12.572 -22.781 25.101 1.00 94.44 696 TRP A O 1
ATOM 5660 N N . LYS A 1 697 ? -13.819 -22.074 26.831 1.00 94.94 697 LYS A N 1
ATOM 5661 C CA . LYS A 1 697 ? -14.492 -23.370 27.050 1.00 94.94 697 LYS A CA 1
ATOM 5662 C C . LYS A 1 697 ? -15.516 -23.702 25.958 1.00 94.94 697 LYS A C 1
ATOM 5664 O O . LYS A 1 697 ? -15.780 -24.879 25.725 1.00 94.94 697 LYS A O 1
ATOM 5669 N N . LYS A 1 698 ? -16.087 -22.695 25.288 1.00 94.31 698 LYS A N 1
ATOM 5670 C CA . LYS A 1 698 ? -17.030 -22.878 24.170 1.00 94.31 698 LYS A CA 1
ATOM 5671 C C . LYS A 1 698 ? -16.320 -23.106 22.836 1.00 94.31 698 LYS A C 1
ATOM 5673 O O . LYS A 1 698 ? -16.786 -23.927 22.049 1.00 94.31 698 LYS A O 1
ATOM 5678 N N . TYR A 1 699 ? -15.217 -22.395 22.598 1.00 95.19 699 TYR A N 1
ATOM 5679 C CA . TYR A 1 699 ? -14.455 -22.404 21.341 1.00 95.19 699 TYR A CA 1
ATOM 5680 C C . TYR A 1 699 ? -13.109 -23.137 21.488 1.00 95.19 699 TYR A C 1
ATOM 5682 O O . TYR A 1 699 ? -12.036 -22.598 21.191 1.00 95.19 699 TYR A O 1
ATOM 5690 N N . THR A 1 700 ? -13.149 -24.369 21.999 1.00 94.69 700 THR A N 1
ATOM 5691 C CA . THR A 1 700 ? -11.946 -25.148 22.340 1.00 94.69 700 THR A CA 1
ATOM 5692 C C . THR A 1 700 ? -11.091 -25.496 21.123 1.00 94.69 700 THR A C 1
ATOM 5694 O O . THR A 1 700 ? -9.862 -25.486 21.219 1.00 94.69 700 THR A O 1
ATOM 5697 N N . GLY A 1 701 ? -11.712 -25.749 19.967 1.00 95.31 701 GLY A N 1
ATOM 5698 C CA . GLY A 1 701 ? -11.007 -26.029 18.717 1.00 95.31 701 GLY A CA 1
ATOM 5699 C C . GLY A 1 701 ? -10.235 -24.809 18.225 1.00 95.31 701 GLY A C 1
ATOM 5700 O O . GLY A 1 701 ? -9.085 -24.930 17.798 1.00 95.31 701 GLY A O 1
ATOM 5701 N N . VAL A 1 702 ? -10.824 -23.617 18.368 1.00 95.00 702 VAL A N 1
ATOM 5702 C CA . VAL A 1 702 ? -10.144 -22.354 18.047 1.00 95.00 702 VAL A CA 1
ATOM 5703 C C . VAL A 1 702 ? -8.962 -22.117 18.986 1.00 95.00 702 VAL A C 1
ATOM 5705 O O . VAL A 1 702 ? -7.869 -21.793 18.518 1.00 95.00 702 VAL A O 1
ATOM 5708 N N . LYS A 1 703 ? -9.131 -22.339 20.296 1.00 94.38 703 LYS A N 1
ATOM 5709 C CA . LYS A 1 703 ? -8.042 -22.153 21.267 1.00 94.38 703 LYS A CA 1
ATOM 5710 C C . LYS A 1 703 ? -6.869 -23.100 21.017 1.00 94.38 703 LYS A C 1
ATOM 5712 O O . LYS A 1 703 ? -5.718 -22.666 21.010 1.00 94.38 703 LYS A O 1
ATOM 5717 N N . ALA A 1 704 ? -7.156 -24.380 20.775 1.00 94.50 704 ALA A N 1
ATOM 5718 C CA . ALA A 1 704 ? -6.137 -25.375 20.451 1.00 94.50 704 ALA A CA 1
ATOM 5719 C C . ALA A 1 704 ? -5.387 -25.006 19.163 1.00 94.50 704 ALA A C 1
ATOM 5721 O O . ALA A 1 704 ? -4.159 -25.092 19.102 1.00 94.50 704 ALA A O 1
ATOM 5722 N N . TRP A 1 705 ? -6.114 -24.531 18.149 1.00 94.62 705 TRP A N 1
ATOM 5723 C CA . TRP A 1 705 ? -5.517 -24.043 16.913 1.00 94.62 705 TRP A CA 1
ATOM 5724 C C . TRP A 1 705 ? -4.573 -22.860 17.149 1.00 94.62 705 TRP A C 1
ATOM 5726 O O . TRP A 1 705 ? -3.456 -22.902 16.632 1.00 94.62 705 TRP A O 1
ATOM 5736 N N . GLN A 1 706 ? -4.964 -21.866 17.961 1.00 93.25 706 GLN A N 1
ATOM 5737 C CA . GLN A 1 706 ? -4.102 -20.723 18.292 1.00 93.25 706 GLN A CA 1
ATOM 5738 C C . GLN A 1 706 ? -2.773 -21.188 18.913 1.00 93.25 706 GLN A C 1
ATOM 5740 O O . GLN A 1 706 ? -1.702 -20.797 18.447 1.00 93.25 706 GLN A O 1
ATOM 5745 N N . SER A 1 707 ? -2.826 -22.083 19.905 1.00 92.88 707 SER A N 1
ATOM 5746 C CA . SER A 1 707 ? -1.626 -22.645 20.542 1.00 92.88 707 SER A CA 1
ATOM 5747 C C . SER A 1 707 ? -0.741 -23.407 19.550 1.00 92.88 707 SER A C 1
ATOM 5749 O O . SER A 1 707 ? 0.479 -23.231 19.538 1.00 92.88 707 SER A O 1
ATOM 5751 N N . ASN A 1 708 ? -1.350 -24.203 18.666 1.00 94.19 708 ASN A N 1
ATOM 5752 C CA . ASN A 1 708 ? -0.627 -24.951 17.638 1.00 94.19 708 ASN A CA 1
ATOM 5753 C C . ASN A 1 708 ? 0.052 -24.033 16.613 1.00 94.19 708 ASN A C 1
ATOM 5755 O O . ASN A 1 708 ? 1.133 -24.369 16.139 1.00 94.19 708 ASN A O 1
ATOM 5759 N N . GLN A 1 709 ? -0.536 -22.877 16.279 1.00 92.62 709 GLN A N 1
ATOM 5760 C CA . GLN A 1 709 ? 0.111 -21.909 15.382 1.00 92.62 709 GLN A CA 1
ATOM 5761 C C . GLN A 1 709 ? 1.362 -21.300 16.007 1.00 92.62 709 GLN A C 1
ATOM 5763 O O . GLN A 1 709 ? 2.390 -21.195 15.340 1.00 92.62 709 GLN A O 1
ATOM 5768 N N . CYS A 1 710 ? 1.300 -20.941 17.290 1.00 92.19 710 CYS A N 1
ATOM 5769 C CA . CYS A 1 710 ? 2.473 -20.452 18.008 1.00 92.19 710 CYS A CA 1
ATOM 5770 C C . CYS A 1 710 ? 3.574 -21.519 18.070 1.00 92.19 710 CYS A C 1
ATOM 5772 O O . CYS A 1 710 ? 4.730 -21.203 17.803 1.00 92.19 710 CYS A O 1
ATOM 5774 N N . LYS A 1 711 ? 3.220 -22.781 18.346 1.00 94.44 711 LYS A N 1
ATOM 5775 C CA . LYS A 1 711 ? 4.179 -23.896 18.348 1.00 94.44 711 LYS A CA 1
ATOM 5776 C C . LYS A 1 711 ? 4.810 -24.118 16.970 1.00 94.44 711 LYS A C 1
ATOM 5778 O O . LYS A 1 711 ? 6.029 -24.169 16.873 1.00 94.44 711 LYS A O 1
ATOM 5783 N N . TYR A 1 712 ? 3.996 -24.166 15.913 1.00 93.25 712 TYR A N 1
ATOM 5784 C CA . TYR A 1 712 ? 4.477 -24.312 14.537 1.00 93.25 712 TYR A CA 1
ATOM 5785 C C . TYR A 1 712 ? 5.493 -23.223 14.174 1.00 93.25 712 TYR A C 1
ATOM 5787 O O . TYR A 1 712 ? 6.560 -23.524 13.645 1.00 93.25 712 TYR A O 1
ATOM 5795 N N . TYR A 1 713 ? 5.186 -21.967 14.512 1.00 93.12 713 TYR A N 1
ATOM 5796 C CA . TYR A 1 713 ? 6.083 -20.840 14.277 1.00 93.12 713 TYR A CA 1
ATOM 5797 C C . TYR A 1 713 ? 7.412 -20.972 15.035 1.00 93.12 713 TYR A C 1
ATOM 5799 O O . TYR A 1 713 ? 8.462 -20.707 14.455 1.00 93.12 713 TYR A O 1
ATOM 5807 N N . LEU A 1 714 ? 7.387 -21.409 16.299 1.00 91.69 714 LEU A N 1
ATOM 5808 C CA . LEU A 1 714 ? 8.605 -21.630 17.087 1.00 91.69 714 LEU A CA 1
ATOM 5809 C C . LEU A 1 714 ? 9.479 -22.760 16.520 1.00 91.69 714 LEU A C 1
ATOM 5811 O O . LEU A 1 714 ? 10.698 -22.684 16.621 1.00 91.69 714 LEU A O 1
ATOM 5815 N N . GLU A 1 715 ? 8.870 -23.782 15.915 1.00 93.50 715 GLU A N 1
ATOM 5816 C CA . GLU A 1 715 ? 9.581 -24.911 15.300 1.00 93.50 715 GLU A CA 1
ATOM 5817 C C . GLU A 1 715 ? 10.166 -24.571 13.920 1.00 93.50 715 GLU A C 1
ATOM 5819 O O . GLU A 1 715 ? 11.269 -25.004 13.597 1.00 93.50 715 GLU A O 1
ATOM 5824 N N . HIS A 1 716 ? 9.441 -23.803 13.100 1.00 87.50 716 HIS A N 1
ATOM 5825 C CA . HIS A 1 716 ? 9.773 -23.608 11.682 1.00 87.50 716 HIS A CA 1
ATOM 5826 C C . HIS A 1 716 ? 10.339 -22.215 11.362 1.00 87.50 716 HIS A C 1
ATOM 5828 O O . HIS A 1 716 ? 10.908 -22.014 10.291 1.00 87.50 716 HIS A O 1
ATOM 5834 N N . GLY A 1 717 ? 10.173 -21.229 12.250 1.00 87.75 717 GLY A N 1
ATOM 5835 C CA . GLY A 1 717 ? 10.608 -19.840 12.038 1.00 87.75 717 GLY A CA 1
ATOM 5836 C C . GLY A 1 717 ? 9.721 -19.022 11.087 1.00 87.75 717 GLY A C 1
ATOM 5837 O O . GLY A 1 717 ? 10.035 -17.871 10.768 1.00 87.75 717 GLY A O 1
ATOM 5838 N N . TYR A 1 718 ? 8.606 -19.594 10.629 1.00 87.81 718 TYR A N 1
ATOM 5839 C CA . TYR A 1 718 ? 7.605 -18.937 9.796 1.00 87.81 718 TYR A CA 1
ATOM 5840 C C . TYR A 1 718 ? 6.210 -19.498 10.072 1.00 87.81 718 TYR A C 1
ATOM 5842 O O . TYR A 1 718 ? 6.040 -20.550 10.684 1.00 87.81 718 TYR A O 1
ATOM 5850 N N . ILE A 1 719 ? 5.199 -18.782 9.597 1.00 89.31 719 ILE A N 1
ATOM 5851 C CA . ILE A 1 719 ? 3.829 -19.281 9.472 1.00 89.31 719 ILE A CA 1
ATOM 5852 C C . ILE A 1 719 ? 3.471 -19.437 8.001 1.00 89.31 719 ILE A C 1
ATOM 5854 O O . ILE A 1 719 ? 3.943 -18.671 7.162 1.00 89.31 719 ILE A O 1
ATOM 5858 N N . GLU A 1 720 ? 2.620 -20.412 7.699 1.00 87.88 720 GLU A N 1
ATOM 5859 C CA . GLU A 1 720 ? 2.177 -20.712 6.339 1.00 87.88 720 GLU A CA 1
ATOM 5860 C C . GLU A 1 720 ? 0.643 -20.671 6.244 1.00 87.88 720 GLU A C 1
ATOM 5862 O O . GLU A 1 720 ? -0.091 -21.223 7.077 1.00 87.88 720 GLU A O 1
ATOM 5867 N N . THR A 1 721 ? 0.145 -19.983 5.220 1.00 88.62 721 THR A N 1
ATOM 5868 C CA . THR A 1 721 ? -1.282 -19.978 4.866 1.00 88.62 721 THR A CA 1
ATOM 5869 C C . THR A 1 721 ? -1.656 -21.266 4.117 1.00 88.62 721 THR A C 1
ATOM 5871 O O . THR A 1 721 ? -0.789 -21.912 3.533 1.00 88.62 721 THR A O 1
ATOM 5874 N N . PRO A 1 722 ? -2.944 -21.651 4.038 1.00 86.75 722 PRO A N 1
ATOM 5875 C CA . PRO A 1 722 ? -3.372 -22.819 3.251 1.00 86.75 722 PRO A CA 1
ATOM 5876 C C . PRO A 1 722 ? -2.992 -22.764 1.757 1.00 86.75 722 PRO A C 1
ATOM 5878 O O . PRO A 1 722 ? -2.944 -23.795 1.075 1.00 86.75 722 PRO A O 1
ATOM 5881 N N . PHE A 1 723 ? -2.718 -21.562 1.246 1.00 87.19 723 PHE A N 1
ATOM 5882 C CA . PHE A 1 723 ? -2.317 -21.314 -0.136 1.00 87.19 723 PHE A CA 1
ATOM 5883 C C . PHE A 1 723 ? -0.795 -21.272 -0.332 1.00 87.19 723 PHE A C 1
ATOM 5885 O O . PHE A 1 723 ? -0.347 -21.101 -1.459 1.00 87.19 723 PHE A O 1
ATOM 5892 N N . GLY A 1 724 ? -0.016 -21.474 0.736 1.00 85.81 724 GLY A N 1
ATOM 5893 C CA . GLY A 1 724 ? 1.440 -21.608 0.696 1.00 85.81 724 GLY A CA 1
ATOM 5894 C C . GLY A 1 724 ? 2.229 -20.306 0.826 1.00 85.81 724 GLY A C 1
ATOM 5895 O O . GLY A 1 724 ? 3.456 -20.340 0.817 1.00 85.81 724 GLY A O 1
ATOM 5896 N N . PHE A 1 725 ? 1.553 -19.163 0.997 1.00 85.88 725 PHE A N 1
ATOM 5897 C CA . PHE A 1 725 ? 2.215 -17.912 1.373 1.00 85.88 725 PHE A CA 1
ATOM 5898 C C . PHE A 1 725 ? 2.818 -18.038 2.774 1.00 85.88 725 PHE A C 1
ATOM 5900 O O . PHE A 1 725 ? 2.124 -18.482 3.700 1.00 85.88 725 PHE A O 1
ATOM 5907 N N . ARG A 1 726 ? 4.084 -17.630 2.922 1.00 86.00 726 ARG A N 1
ATOM 5908 C CA . ARG A 1 726 ? 4.839 -17.708 4.173 1.00 86.00 726 ARG A CA 1
ATOM 5909 C C . ARG A 1 726 ? 5.144 -16.322 4.714 1.00 86.00 726 ARG A C 1
ATOM 5911 O O . ARG A 1 726 ? 5.620 -15.454 3.993 1.00 86.00 726 ARG A O 1
ATOM 5918 N N . ARG A 1 727 ? 4.950 -16.149 6.020 1.00 83.62 727 ARG A N 1
ATOM 5919 C CA . ARG A 1 727 ? 5.421 -14.970 6.753 1.00 83.62 727 ARG A CA 1
ATOM 5920 C C . ARG A 1 727 ? 6.447 -15.405 7.789 1.00 83.62 727 ARG A C 1
ATOM 5922 O O . ARG A 1 727 ? 6.131 -16.169 8.700 1.00 83.62 727 ARG A O 1
ATOM 5929 N N . SER A 1 728 ? 7.669 -14.915 7.635 1.00 80.81 728 SER A N 1
ATOM 5930 C CA . SER A 1 728 ? 8.826 -15.230 8.475 1.00 80.81 728 SER A CA 1
ATOM 5931 C C . SER A 1 728 ? 9.327 -13.986 9.227 1.00 80.81 728 SER A C 1
ATOM 5933 O O . SER A 1 728 ? 8.782 -12.885 9.087 1.00 80.81 728 SER A O 1
ATOM 5935 N N . GLY A 1 729 ? 10.352 -14.157 10.065 1.00 78.50 729 GLY A N 1
ATOM 5936 C CA . GLY A 1 729 ? 10.909 -13.094 10.912 1.00 78.50 729 GLY A CA 1
ATOM 5937 C C . GLY A 1 729 ? 10.296 -13.075 12.312 1.00 78.50 729 GLY A C 1
ATOM 5938 O O . GLY A 1 729 ? 9.547 -13.978 12.657 1.00 78.50 729 GLY A O 1
ATOM 5939 N N . TYR A 1 730 ? 10.626 -12.073 13.135 1.00 80.88 730 TYR A N 1
ATOM 5940 C CA . TYR A 1 730 ? 10.157 -11.971 14.526 1.00 80.88 730 TYR A CA 1
ATOM 5941 C C . TYR A 1 730 ? 8.693 -11.504 14.588 1.00 80.88 730 TYR A C 1
ATOM 5943 O O . TYR A 1 730 ? 8.396 -10.357 14.249 1.00 80.88 730 TYR A O 1
ATOM 5951 N N . LEU A 1 731 ? 7.779 -12.389 14.995 1.00 77.88 731 LEU A N 1
ATOM 5952 C CA . LEU A 1 731 ? 6.337 -12.134 15.027 1.00 77.88 731 LEU A CA 1
ATOM 5953 C C . LEU A 1 731 ? 5.805 -12.184 16.465 1.00 77.88 731 LEU A C 1
ATOM 5955 O O . LEU A 1 731 ? 6.092 -13.116 17.212 1.00 77.88 731 LEU A O 1
ATOM 5959 N N . SER A 1 732 ? 4.977 -11.203 16.841 1.00 82.50 732 SER A N 1
ATOM 5960 C CA . SER A 1 732 ? 4.202 -11.267 18.085 1.00 82.50 732 SER A CA 1
ATOM 5961 C C . SER A 1 732 ? 3.115 -12.341 17.997 1.00 82.50 732 SER A C 1
ATOM 5963 O O . SER A 1 732 ? 2.683 -12.704 16.902 1.00 82.50 732 SER A O 1
ATOM 5965 N N . LYS A 1 733 ? 2.599 -12.800 19.143 1.00 82.62 733 LYS A N 1
ATOM 5966 C CA . LYS A 1 733 ? 1.480 -13.758 19.199 1.00 82.62 733 LYS A CA 1
ATOM 5967 C C . LYS A 1 733 ? 0.300 -13.324 18.318 1.00 82.62 733 LYS A C 1
ATOM 5969 O O . LYS A 1 733 ? -0.175 -14.111 17.507 1.00 82.62 733 LYS A O 1
ATOM 5974 N N . ASN A 1 734 ? -0.108 -12.058 18.396 1.00 80.12 734 ASN A N 1
ATOM 5975 C CA . ASN A 1 734 ? -1.207 -11.536 17.579 1.00 80.12 734 ASN A CA 1
ATOM 5976 C C . ASN A 1 734 ? -0.853 -11.548 16.089 1.00 80.12 734 ASN A C 1
ATOM 5978 O O . ASN A 1 734 ? -1.686 -11.897 15.263 1.00 80.12 734 ASN A O 1
ATOM 5982 N N . ALA A 1 735 ? 0.390 -11.221 15.719 1.00 76.00 735 ALA A N 1
ATOM 5983 C CA . ALA A 1 735 ? 0.820 -11.281 14.323 1.00 76.00 735 ALA A CA 1
ATOM 5984 C C . ALA A 1 735 ? 0.826 -12.720 13.779 1.00 76.00 735 ALA A C 1
ATOM 5986 O O . ALA A 1 735 ? 0.406 -12.932 12.641 1.00 76.00 735 ALA A O 1
ATOM 5987 N N . ILE A 1 736 ? 1.245 -13.701 14.588 1.00 86.06 736 ILE A N 1
ATOM 5988 C CA . ILE A 1 736 ? 1.207 -15.131 14.241 1.00 86.06 736 ILE A CA 1
ATOM 5989 C C . ILE A 1 736 ? -0.234 -15.553 13.920 1.00 86.06 736 ILE A C 1
ATOM 5991 O O . ILE A 1 736 ? -0.492 -16.140 12.869 1.00 86.06 736 ILE A O 1
ATOM 5995 N N . LEU A 1 737 ? -1.180 -15.212 14.799 1.00 86.12 737 LEU A N 1
ATOM 5996 C CA . LEU A 1 737 ? -2.582 -15.615 14.664 1.00 86.12 737 LEU A CA 1
ATOM 5997 C C . LEU A 1 737 ? -3.299 -14.861 13.538 1.00 86.12 737 LEU A C 1
ATOM 5999 O O . LEU A 1 737 ? -3.936 -15.482 12.685 1.00 86.12 737 LEU A O 1
ATOM 6003 N N . ASN A 1 738 ? -3.137 -13.538 13.481 1.00 80.88 738 ASN A N 1
ATOM 6004 C CA . ASN A 1 738 ? -3.831 -12.684 12.516 1.00 80.88 738 ASN A CA 1
ATOM 6005 C C . ASN A 1 738 ? -3.423 -12.984 11.089 1.00 80.88 738 ASN A C 1
ATOM 6007 O O . ASN A 1 738 ? -4.281 -13.021 10.218 1.00 80.88 738 ASN A O 1
ATOM 6011 N N . THR A 1 739 ? -2.138 -13.226 10.831 1.00 81.44 739 THR A N 1
ATOM 6012 C CA . THR A 1 739 ? -1.665 -13.424 9.456 1.00 81.44 739 THR A CA 1
ATOM 6013 C C . THR A 1 739 ? -2.363 -14.604 8.794 1.00 81.44 739 THR A C 1
ATOM 6015 O O . THR A 1 739 ? -2.781 -14.489 7.646 1.00 81.44 739 THR A O 1
ATOM 6018 N N . ARG A 1 740 ? -2.532 -15.727 9.504 1.00 83.50 740 ARG A N 1
ATOM 6019 C CA . ARG A 1 740 ? -3.173 -16.915 8.926 1.00 83.50 740 ARG A CA 1
ATOM 6020 C C . ARG A 1 740 ? -4.668 -16.709 8.679 1.00 83.50 740 ARG A C 1
ATOM 6022 O O . ARG A 1 740 ? -5.223 -17.377 7.814 1.00 83.50 740 ARG A O 1
ATOM 6029 N N . ILE A 1 741 ? -5.301 -15.786 9.402 1.00 84.38 741 ILE A N 1
ATOM 6030 C CA . ILE A 1 741 ? -6.703 -15.409 9.203 1.00 84.38 741 ILE A CA 1
ATOM 6031 C C . ILE A 1 741 ? -6.810 -14.401 8.051 1.00 84.38 741 ILE A C 1
ATOM 6033 O O . ILE A 1 741 ? -7.414 -14.703 7.028 1.00 84.38 741 ILE A O 1
ATOM 6037 N N . GLN A 1 742 ? -6.156 -13.248 8.193 1.00 77.25 742 GLN A N 1
ATOM 6038 C CA . GLN A 1 742 ? -6.257 -12.096 7.295 1.00 77.25 742 GLN A CA 1
ATOM 6039 C C . GLN A 1 742 ? -5.623 -12.307 5.924 1.00 77.25 742 GLN A C 1
ATOM 6041 O O . GLN A 1 742 ? -6.068 -11.683 4.981 1.00 77.25 742 GLN A O 1
ATOM 6046 N N . SER A 1 743 ? -4.586 -13.144 5.802 1.00 76.25 743 SER A N 1
ATOM 6047 C CA . SER A 1 743 ? -3.959 -13.413 4.492 1.00 76.25 743 SER A CA 1
ATOM 6048 C C . SER A 1 743 ? -4.660 -14.537 3.728 1.00 76.25 743 SER A C 1
ATOM 6050 O O . SER A 1 743 ? -4.387 -14.747 2.552 1.00 76.25 743 SER A O 1
ATOM 6052 N N . THR A 1 744 ? -5.483 -15.332 4.420 1.00 84.00 744 THR A N 1
ATOM 6053 C CA . THR A 1 744 ? -6.296 -16.388 3.797 1.00 84.00 744 THR A CA 1
ATOM 6054 C C . THR A 1 744 ? -7.644 -15.836 3.335 1.00 84.00 744 THR A C 1
ATOM 6056 O O . THR A 1 744 ? -8.193 -16.339 2.357 1.00 84.00 744 THR A O 1
ATOM 6059 N N . ALA A 1 745 ? -8.185 -14.866 4.078 1.00 77.56 745 ALA A N 1
ATOM 6060 C CA . ALA A 1 745 ? -9.311 -14.038 3.666 1.00 77.56 745 ALA A CA 1
ATOM 6061 C C . ALA A 1 745 ? -8.897 -13.106 2.523 1.00 77.56 745 ALA A C 1
ATOM 6063 O O . ALA A 1 745 ? -9.748 -12.906 1.628 1.00 77.56 745 ALA A O 1
#

Sequence (745 aa):
IRYAEYLPANLQVEPLEPQKHVRIVTDYLTFSALFEKLDKEKPLVAFDYETSSLKPQHPSRRIWSMSVCFKGISYSFPVYYPKVRGTYPQIPEDTHWGKDYLPLVREKIIKFLIDPKIRKIAHNESFERIWSHFGLGANVASLGWCSMTNQHILDSRKEFCGLKLQAFIRWGVHGYDDEVKKYLPSDSSGYMPNTLHDMPLEKLLLYGGIDSFLTEKLALEQMDVFNFGNNKPLIRAAELFHKTNISFTENQKTGIRIDKDYYIRVSEGLEQRVNRLTQEVNQSDAVTLFFNQEQRPFKMNSPKDLRTLLFDILGETSTKLTATGLDSVDKSVLSELKTPVAKKIIQIRELNKLKDTYIAQYLREESCGFVYPFFHTHTTRSGRSCIAKGSLILAARDFEKHPNGVPIEDIRKGDLVYCFDDNLNPAVKKVKWAGKTGHREVVRVHFIQFFYSLSGQRCRHGYLDLTPEHEVRLIDGRYVPAQDLVEGDILANSKHLSTVDKAEECYFESMERQEQPIDVYDIEVEDFHNFFANGICVHNSASLPNPQNAPKRNEKAKKLIRRGILPLPGHKMGEIDFSAIEVKVIGCATKDKTLLKYLWNPKSDMHYDQTKELFLLSDSEMNKALRYNGKSDFVFLEFYGGEASSSAKYLWHDSVDLKLGPNADGPTLLQHLRKKGIKTLYDFIDHVTVVEAAFWKKYTGVKAWQSNQCKYYLEHGYIETPFGFRRSGYLSKNAILNTRIQSTA

Foldseek 3Di:
DPPVVPDPPPPPADFDDLLVQEDEDLDLVVLVVVLVCCVVPLFEKEKDFDWFWQALQAPQIATQKMWIDDPLHIYIYGQQQFQDAPPGDPDSQRGSLGPPCNVVSLVSVQCSQQDQSRAYEYQQVLSVQRCCCRHRVHHGHRPQYHLLLLQCLVALAAPSSDLQVVCCVPRNDHDLCVQVVVFQDLDPQRLDTTSSSNRDPVSSRSSSRSNRSSRVVSRVVSVCVCPVVVVQLSVLSSVVVVVVSVVLSVDLNVFFFFQLVLLVVLLVVLVVLLVVLVVVLQPDPLQVQLCVVVVDGQDLLDQVSVQCSVCVRVPDDAPDAFLVRGRDLDLVRLVVDPDPNSVSSNSSVVSVCLNPQQSVLCNSQDRPRGHRFDDDPRCDLPHKFWFFWQWFFAWNDDCVVRVQHDTLQRDAFQTWGWAAAQSLHIGTFTFNGKHFSFFFWWKKFKKKWWFQDPVGIDIDIWITTTHQQWWFAFPVGDTGRSVSFDFFGFFSWPCSNDDPGDDTTITGHDMDTDPGTGTIMDTQTPPGAWGDTRTGITGIDDDRNRPVPQDDPDPVSNCSSCVRGDDDVPDDDDDDDDPPQLLVLLCVLLVFPLSVVQVPDPVHDPLQVLLCQLLVDDPQFDEPVSSVLSVPLPPVCVLLPHDLLRSLVVVQVCQCCQATGHVSPHDGSQVSCVVVVQPDSVSSSVSSNVSSVVVCVRRVSSVVSLVVLVVVCVVPQWGAEPSSRIHGDDDDSSRSSVCNSVVND

pLDDT: mean 81.07, std 15.39, range [26.27, 98.62]